Protein AF-0000000073368631 (afdb_homodimer)

InterPro domains:
  IPR000462 CDP-alcohol phosphatidyltransferase [PF01066] (46-202)
  IPR043130 CDP-alcohol phosphatidyltransferase, transmembrane domain [G3DSA:1.20.120.1760] (19-217)

Structure (mmCIF, N/CA/C/O backbone):
data_AF-0000000073368631-model_v1
#
loop_
_entity.id
_entity.type
_entity.pdbx_description
1 polymer 'CDP-alcohol phosphatidyltransferase'
#
loop_
_atom_site.group_PDB
_atom_site.id
_atom_site.type_symbol
_atom_site.label_atom_id
_atom_site.label_alt_id
_atom_site.label_comp_id
_atom_site.label_asym_id
_atom_site.label_entity_id
_atom_site.label_seq_id
_atom_site.pdbx_PDB_ins_code
_atom_site.Cartn_x
_atom_site.Cartn_y
_atom_site.Cartn_z
_atom_site.occupancy
_atom_site.B_iso_or_equiv
_atom_site.auth_seq_id
_atom_site.auth_comp_id
_atom_site.auth_asym_id
_atom_site.auth_atom_id
_atom_site.pdbx_PDB_model_num
ATOM 1 N N . MET A 1 1 ? -42.75 25.312 0.333 1 51.69 1 MET A N 1
ATOM 2 C CA . MET A 1 1 ? -42.188 25.562 1.652 1 51.69 1 MET A CA 1
ATOM 3 C C . MET A 1 1 ? -41.438 24.344 2.18 1 51.69 1 MET A C 1
ATOM 5 O O . MET A 1 1 ? -40.312 24.453 2.686 1 51.69 1 MET A O 1
ATOM 9 N N . GLY A 1 2 ? -41.969 23.172 1.964 1 47.81 2 GLY A N 1
ATOM 10 C CA . GLY A 1 2 ? -41.375 21.938 2.406 1 47.81 2 GLY A CA 1
ATOM 11 C C . GLY A 1 2 ? -40.125 21.562 1.609 1 47.81 2 GLY A C 1
ATOM 12 O O . GLY A 1 2 ? -39.125 21.094 2.174 1 47.81 2 GLY A O 1
ATOM 13 N N . LYS A 1 3 ? -40.219 21.844 0.423 1 58.75 3 LYS A N 1
ATOM 14 C CA . LYS A 1 3 ? -39.125 21.5 -0.463 1 58.75 3 LYS A CA 1
ATOM 15 C C . LYS A 1 3 ? -37.938 22.438 -0.238 1 58.75 3 LYS A C 1
ATOM 17 O O . LYS A 1 3 ? -36.781 22 -0.278 1 58.75 3 LYS A O 1
ATOM 22 N N . GLU A 1 4 ? -38.25 23.594 -0.147 1 52.84 4 GLU A N 1
ATOM 23 C CA . GLU A 1 4 ? -37.188 24.562 0.132 1 52.84 4 GLU A CA 1
ATOM 24 C C . GLU A 1 4 ? -36.5 24.25 1.447 1 52.84 4 GLU A C 1
ATOM 26 O O . GLU A 1 4 ? -35.281 24.359 1.539 1 52.84 4 GLU A O 1
ATOM 31 N N . ILE A 1 5 ? -37.219 23.906 2.488 1 54.91 5 ILE A N 1
ATOM 32 C CA . ILE A 1 5 ? -36.656 23.547 3.785 1 54.91 5 ILE A CA 1
ATOM 33 C C . ILE A 1 5 ? -35.781 22.297 3.645 1 54.91 5 ILE A C 1
ATOM 35 O O . ILE A 1 5 ? -34.719 22.203 4.23 1 54.91 5 ILE A O 1
ATOM 39 N N . GLN A 1 6 ? -36.312 21.422 2.846 1 56.22 6 GLN A N 1
ATOM 40 C CA . GLN A 1 6 ? -35.562 20.188 2.6 1 56.22 6 GLN A CA 1
ATOM 41 C C . GLN A 1 6 ? -34.25 20.484 1.882 1 56.22 6 GLN A C 1
ATOM 43 O O . GLN A 1 6 ? -33.219 19.875 2.199 1 56.22 6 GLN A O 1
ATOM 48 N N . VAL A 1 7 ? -34.406 21.375 0.953 1 60.28 7 VAL A N 1
ATOM 49 C CA . VAL A 1 7 ? -33.188 21.781 0.218 1 60.28 7 VAL A CA 1
ATOM 50 C C . VAL A 1 7 ? -32.25 22.5 1.153 1 60.28 7 VAL A C 1
ATOM 52 O O . VAL A 1 7 ? -31.016 22.297 1.091 1 60.28 7 VAL A O 1
ATOM 55 N N . GLU A 1 8 ? -32.719 23.344 1.994 1 57.88 8 GLU A N 1
ATOM 56 C CA . GLU A 1 8 ? -31.906 24.062 2.961 1 57.88 8 GLU A CA 1
ATOM 57 C C . GLU A 1 8 ? -31.25 23.094 3.939 1 57.88 8 GLU A C 1
ATOM 59 O O . GLU A 1 8 ? -30.078 23.25 4.285 1 57.88 8 GLU A O 1
ATOM 64 N N . ASP A 1 9 ? -32.031 22.172 4.395 1 59.84 9 ASP A N 1
ATOM 65 C CA . ASP A 1 9 ? -31.5 21.141 5.285 1 59.84 9 ASP A CA 1
ATOM 66 C C . ASP A 1 9 ? -30.422 20.328 4.594 1 59.84 9 ASP A C 1
ATOM 68 O O . ASP A 1 9 ? -29.391 20.016 5.203 1 59.84 9 ASP A O 1
ATOM 72 N N . TYR A 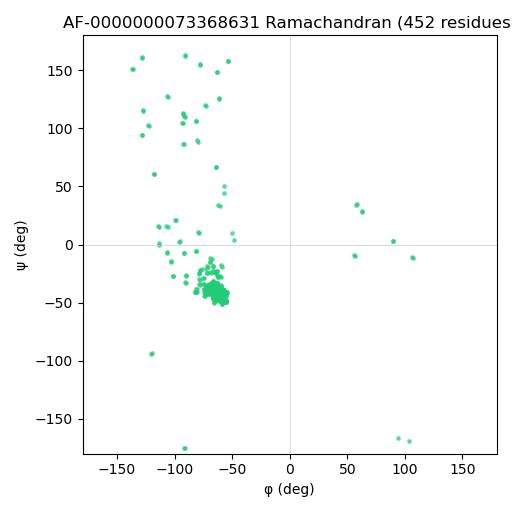1 10 ? -30.766 20.047 3.412 1 65 10 TYR A N 1
ATOM 73 C CA . TYR A 1 10 ? -29.781 19.328 2.602 1 65 10 TYR A CA 1
ATOM 74 C C . TYR A 1 10 ? -28.5 20.141 2.455 1 65 10 TYR A C 1
ATOM 76 O O . TYR A 1 10 ? -27.406 19.594 2.586 1 65 10 TYR A O 1
ATOM 84 N N . ASN A 1 11 ? -28.656 21.391 2.117 1 62.69 11 ASN A N 1
ATOM 85 C CA . ASN A 1 11 ? -27.5 22.266 1.952 1 62.69 11 ASN A CA 1
ATOM 86 C C . ASN A 1 11 ? -26.703 22.391 3.248 1 62.69 11 ASN A C 1
ATOM 88 O O . ASN A 1 11 ? -25.469 22.438 3.225 1 62.69 11 ASN A O 1
ATOM 92 N N . ALA A 1 12 ? -27.406 22.469 4.348 1 63.53 12 ALA A N 1
ATOM 93 C CA . ALA A 1 12 ? -26.75 22.578 5.645 1 63.53 12 ALA A CA 1
ATOM 94 C C . ALA A 1 12 ? -25.953 21.312 5.965 1 63.53 12 ALA A C 1
ATOM 96 O O . ALA A 1 12 ? -24.828 21.391 6.461 1 63.53 12 ALA A O 1
ATOM 97 N N . ILE A 1 13 ? -26.594 20.266 5.742 1 64.88 13 ILE A N 1
ATOM 98 C CA . ILE A 1 13 ? -25.938 18.984 5.996 1 64.88 13 ILE A CA 1
ATOM 99 C C . ILE A 1 13 ? -24.719 18.844 5.082 1 64.88 13 ILE A C 1
ATOM 101 O O . ILE A 1 13 ? -23.641 18.422 5.527 1 64.88 13 ILE A O 1
ATOM 105 N N . ALA A 1 14 ? -24.953 19.172 3.861 1 65.81 14 ALA A N 1
ATOM 106 C CA . ALA A 1 14 ? -23.875 19.094 2.877 1 65.81 14 ALA A CA 1
ATOM 107 C C . ALA A 1 14 ? -22.688 19.969 3.275 1 65.81 14 ALA A C 1
ATOM 109 O O . ALA A 1 14 ? -21.531 19.562 3.17 1 65.81 14 ALA A O 1
ATOM 110 N N . GLN A 1 15 ? -22.875 21.188 3.66 1 56.81 15 GLN A N 1
ATOM 111 C CA . GLN A 1 15 ? -21.828 22.109 4.055 1 56.81 15 GLN A CA 1
ATOM 112 C C . GLN A 1 15 ? -21.047 21.594 5.258 1 56.81 15 GLN A C 1
ATOM 114 O O . GLN A 1 15 ? -19.828 21.688 5.305 1 56.81 15 GLN A O 1
ATOM 119 N N . ARG A 1 16 ? -21.719 21.078 6.156 1 56.72 16 ARG A N 1
ATOM 120 C CA . ARG A 1 16 ? -21.109 20.562 7.379 1 56.72 16 ARG A CA 1
ATOM 121 C C . ARG A 1 16 ? -20.281 19.312 7.094 1 56.72 16 ARG A C 1
ATOM 123 O O . ARG A 1 16 ? -19.25 19.094 7.719 1 56.72 16 ARG A O 1
ATOM 130 N N . THR A 1 17 ? -20.75 18.578 6.207 1 59.31 17 THR A N 1
ATOM 131 C CA . THR A 1 17 ? -20.234 17.234 6.02 1 59.31 17 THR A CA 1
ATOM 132 C C . THR A 1 17 ? -19.078 17.234 5.02 1 59.31 17 THR A C 1
ATOM 134 O O . THR A 1 17 ? -18.156 16.406 5.113 1 59.31 17 THR A O 1
ATOM 137 N N . PHE A 1 18 ? -19.141 18.156 3.996 1 57.06 18 PHE A N 1
ATOM 138 C CA . PHE A 1 18 ? -18.172 18.078 2.916 1 57.06 18 PHE A CA 1
ATOM 139 C C . PHE A 1 18 ? -17.266 19.297 2.92 1 57.06 18 PHE A C 1
ATOM 141 O O . PHE A 1 18 ? -16.656 19.641 1.896 1 57.06 18 PHE A O 1
ATOM 148 N N . SER A 1 19 ? -17.141 20.125 3.941 1 49.97 19 SER A N 1
ATOM 149 C CA . SER A 1 19 ? -16.328 21.328 4.023 1 49.97 19 SER A CA 1
ATOM 150 C C . SER A 1 19 ? -14.852 21.016 3.809 1 49.97 19 SER A C 1
ATOM 152 O O . SER A 1 19 ? -14.102 21.859 3.311 1 49.97 19 SER A O 1
ATOM 154 N N . ASP A 1 20 ? -14.492 19.812 3.947 1 48.75 20 ASP A N 1
ATOM 155 C CA . ASP A 1 20 ? -13.062 19.5 4.027 1 48.75 20 ASP A CA 1
ATOM 156 C C . ASP A 1 20 ? -12.602 18.703 2.814 1 48.75 20 ASP A C 1
ATOM 158 O O . ASP A 1 20 ? -11.445 18.297 2.74 1 48.75 20 ASP A O 1
ATOM 162 N N . ARG A 1 21 ? -13.688 18.438 1.896 1 55.38 21 ARG A N 1
ATOM 163 C CA . ARG A 1 21 ? -13.281 17.484 0.861 1 55.38 21 ARG A CA 1
ATOM 164 C C . ARG A 1 21 ? -13.578 18.047 -0.53 1 55.38 21 ARG A C 1
ATOM 166 O O . ARG A 1 21 ? -14.68 18.531 -0.789 1 55.38 21 ARG A O 1
ATOM 173 N N . LYS A 1 22 ? -12.508 18.297 -1.38 1 54 22 LYS A N 1
ATOM 174 C CA . LYS A 1 22 ? -12.734 18.547 -2.799 1 54 22 LYS A CA 1
ATOM 175 C C . LYS A 1 22 ? -12.648 17.25 -3.607 1 54 22 LYS A C 1
ATOM 177 O O . LYS A 1 22 ? -11.68 16.5 -3.482 1 54 22 LYS A O 1
ATOM 182 N N . ARG A 1 23 ? -13.93 16.75 -4.188 1 55.94 23 ARG A N 1
ATOM 183 C CA . ARG A 1 23 ? -13.945 15.516 -4.973 1 55.94 23 ARG A CA 1
ATOM 184 C C . ARG A 1 23 ? -14.117 15.82 -6.457 1 55.94 23 ARG A C 1
ATOM 186 O O . ARG A 1 23 ? -14.883 16.703 -6.832 1 55.94 23 ARG A O 1
ATOM 193 N N . THR A 1 24 ? -13.156 15.234 -7.301 1 59.28 24 THR A N 1
ATOM 194 C CA . THR A 1 24 ? -13.227 15.438 -8.742 1 59.28 24 THR A CA 1
ATOM 195 C C . THR A 1 24 ? -13.688 14.164 -9.445 1 59.28 24 THR A C 1
ATOM 197 O O . THR A 1 24 ? -13.711 14.102 -10.68 1 59.28 24 THR A O 1
ATOM 200 N N . ASN A 1 25 ? -14.227 13.297 -8.625 1 62.06 25 ASN A N 1
ATOM 201 C CA . ASN A 1 25 ? -14.633 12.023 -9.211 1 62.06 25 ASN A CA 1
ATOM 202 C C . ASN A 1 25 ? -15.945 12.148 -9.969 1 62.06 25 ASN A C 1
ATOM 204 O O . ASN A 1 25 ? -16.75 13.031 -9.688 1 62.06 25 ASN A O 1
ATOM 208 N N . ILE A 1 26 ? -16.141 11.188 -11 1 63.31 26 ILE A N 1
ATOM 209 C CA . ILE A 1 26 ? -17.281 11.219 -11.906 1 63.31 26 ILE A CA 1
ATOM 210 C C . ILE A 1 26 ? -18.578 11.094 -11.102 1 63.31 26 ILE A C 1
ATOM 212 O O . ILE A 1 26 ? -19.562 11.781 -11.391 1 63.31 26 ILE A O 1
ATOM 216 N N . LEU A 1 27 ? -18.516 10.242 -10.086 1 67.44 27 LEU A N 1
ATOM 217 C CA . LEU A 1 27 ? -19.766 9.945 -9.367 1 67.44 27 LEU A CA 1
ATOM 218 C C . LEU A 1 27 ? -19.859 10.766 -8.086 1 67.44 27 LEU A C 1
ATOM 220 O O . LEU A 1 27 ? -20.609 10.406 -7.172 1 67.44 27 LEU A O 1
ATOM 224 N N . LYS A 1 28 ? -19.156 11.766 -8.062 1 70.31 28 LYS A N 1
ATOM 225 C CA . LYS A 1 28 ? -19.062 12.57 -6.848 1 70.31 28 LYS A CA 1
ATOM 226 C C . LYS A 1 28 ? -20.438 13.109 -6.441 1 70.31 28 LYS A C 1
ATOM 228 O O . LYS A 1 28 ? -20.844 12.969 -5.289 1 70.31 28 LYS A O 1
ATOM 233 N N . ARG A 1 29 ? -21.094 13.617 -7.406 1 70.25 29 ARG A N 1
ATOM 234 C CA . ARG A 1 29 ? -22.359 14.273 -7.113 1 70.25 29 ARG A CA 1
ATOM 235 C C . ARG A 1 29 ? -23.391 13.266 -6.633 1 70.25 29 ARG A C 1
ATOM 237 O O . ARG A 1 29 ? -24.078 13.492 -5.625 1 70.25 29 ARG A O 1
ATOM 244 N N . ALA A 1 30 ? -23.453 12.195 -7.352 1 72.81 30 ALA A N 1
ATOM 245 C CA . ALA A 1 30 ? -24.406 11.156 -6.984 1 72.81 30 ALA A CA 1
ATOM 246 C C . ALA A 1 30 ? -24.109 10.586 -5.602 1 72.81 30 ALA A C 1
ATOM 248 O O . ALA A 1 30 ? -25.016 10.336 -4.812 1 72.81 30 ALA A O 1
ATOM 249 N N . GLU A 1 31 ? -22.875 10.414 -5.297 1 77.25 31 GLU A N 1
ATOM 250 C CA . GLU A 1 31 ? -22.453 9.867 -4.012 1 77.25 31 GLU A CA 1
ATOM 251 C C . GLU A 1 31 ? -22.781 10.828 -2.871 1 77.25 31 GLU A C 1
ATOM 253 O O . GLU A 1 31 ? -23.281 10.406 -1.828 1 77.25 31 GLU A O 1
ATOM 258 N N . GLN A 1 32 ? -22.609 12.055 -3.139 1 75.25 32 GLN A N 1
ATOM 259 C CA . GLN A 1 32 ? -22.844 13.047 -2.104 1 75.25 32 GLN A CA 1
ATOM 260 C C . GLN A 1 32 ? -24.344 13.156 -1.79 1 75.25 32 GLN A C 1
ATOM 262 O O . GLN A 1 32 ? -24.734 13.258 -0.625 1 75.25 32 GLN A O 1
ATOM 267 N N . LEU A 1 33 ? -25.109 13.109 -2.803 1 74.94 33 LEU A N 1
ATOM 268 C CA . LEU A 1 33 ? -26.547 13.188 -2.623 1 74.94 33 LEU A CA 1
ATOM 269 C C . LEU A 1 33 ? -27.062 11.984 -1.839 1 74.94 33 LEU A C 1
ATOM 271 O O . LEU A 1 33 ? -27.922 12.125 -0.959 1 74.94 33 LEU A O 1
ATOM 275 N N . THR A 1 34 ? -26.5 10.93 -2.174 1 81.62 34 THR A N 1
ATOM 276 C CA . THR A 1 34 ? -26.922 9.703 -1.496 1 81.62 34 THR A CA 1
ATOM 277 C C . THR A 1 34 ? -26.516 9.742 -0.023 1 81.62 34 THR A C 1
ATOM 279 O O . THR A 1 34 ? -27.297 9.344 0.846 1 81.62 34 THR A O 1
ATOM 282 N N . ILE A 1 35 ? -25.375 10.25 0.216 1 82.06 35 ILE A N 1
ATOM 283 C CA . ILE A 1 35 ? -24.859 10.32 1.58 1 82.06 35 ILE A CA 1
ATOM 284 C C . ILE A 1 35 ? -25.734 11.25 2.416 1 82.06 35 ILE A C 1
ATOM 286 O O . ILE A 1 35 ? -26.125 10.898 3.533 1 82.06 35 ILE A O 1
ATOM 290 N N . VAL A 1 36 ? -26.031 12.375 1.88 1 78.88 36 VAL A N 1
ATOM 291 C CA . VAL A 1 36 ? -26.828 13.359 2.596 1 78.88 36 VAL A CA 1
ATOM 292 C C . VAL A 1 36 ? -28.219 12.797 2.881 1 78.88 36 VAL A C 1
ATOM 294 O O . VAL A 1 36 ? -28.812 13.062 3.934 1 78.88 36 VAL A O 1
ATOM 297 N N . PHE A 1 37 ? -28.672 12.008 1.986 1 82.44 37 PHE A N 1
ATOM 298 C CA . PHE A 1 37 ? -29.984 11.383 2.125 1 82.44 37 PHE A CA 1
ATOM 299 C C . PHE A 1 37 ? -29.969 10.32 3.215 1 82.44 37 PHE A C 1
ATOM 301 O O . PHE A 1 37 ? -30.922 10.18 3.973 1 82.44 37 PHE A O 1
ATOM 308 N N . LEU A 1 38 ? -28.875 9.633 3.342 1 86 38 LEU A N 1
ATOM 309 C CA . LEU A 1 38 ? -28.812 8.453 4.203 1 86 38 LEU A CA 1
ATOM 310 C C . LEU A 1 38 ? -28.391 8.836 5.613 1 86 38 LEU A C 1
ATOM 312 O O . LEU A 1 38 ? -28.75 8.164 6.582 1 86 38 LEU A O 1
ATOM 316 N N . LEU A 1 39 ? -27.719 9.828 5.77 1 85.81 39 LEU A N 1
ATOM 317 C CA . LEU A 1 39 ? -27.094 10.203 7.039 1 85.81 39 LEU A CA 1
ATOM 318 C C . LEU A 1 39 ? -28.141 10.297 8.148 1 85.81 39 LEU A C 1
ATOM 320 O O . LEU A 1 39 ? -28 9.68 9.203 1 85.81 39 LEU A O 1
ATOM 324 N N . PRO A 1 40 ? -29.281 11.039 7.875 1 84.81 40 PRO A N 1
ATOM 325 C CA . PRO A 1 40 ? -30.281 11.172 8.938 1 84.81 40 PRO A CA 1
ATOM 326 C C . PRO A 1 40 ? -31 9.859 9.234 1 84.81 40 PRO A C 1
ATOM 328 O O . PRO A 1 40 ? -31.641 9.727 10.281 1 84.81 40 PRO A O 1
ATOM 331 N N . LYS A 1 41 ? -30.875 8.961 8.383 1 89.25 41 LYS A N 1
ATOM 332 C CA . LYS A 1 41 ? -31.609 7.703 8.523 1 89.25 41 LYS A CA 1
ATOM 333 C C . LYS A 1 41 ? -30.781 6.668 9.273 1 89.25 41 LYS A C 1
ATOM 335 O O . LYS A 1 41 ? -31.281 5.594 9.625 1 89.25 41 LYS A O 1
ATOM 340 N N . VAL A 1 42 ? -29.547 6.926 9.562 1 89.44 42 VAL A N 1
ATOM 341 C CA . VAL A 1 42 ? -28.688 5.988 10.281 1 89.44 42 VAL A CA 1
ATOM 342 C C . VAL A 1 42 ? -29.094 5.934 11.75 1 89.44 42 VAL A C 1
ATOM 344 O O . VAL A 1 42 ? -29.141 6.961 12.43 1 89.44 42 VAL A O 1
ATOM 347 N N . PRO A 1 43 ? -29.469 4.789 12.133 1 91.06 43 PRO A N 1
ATOM 348 C CA . PRO A 1 43 ? -29.891 4.664 13.531 1 91.06 43 PRO A CA 1
ATOM 349 C C . PRO A 1 43 ? -28.844 5.176 14.508 1 91.06 43 PRO A C 1
ATOM 351 O O . PRO A 1 43 ? -27.641 5.094 14.234 1 91.06 43 PRO A O 1
ATOM 354 N N . LYS A 1 44 ? -29.25 5.523 15.703 1 88.62 44 LYS A N 1
ATOM 355 C CA . LYS A 1 44 ? -28.406 6.164 16.703 1 88.62 44 LYS A CA 1
ATOM 356 C C . LYS A 1 44 ? -27.391 5.176 17.281 1 88.62 44 LYS A C 1
ATOM 358 O O . LYS A 1 44 ? -26.312 5.574 17.734 1 88.62 44 LYS A O 1
ATOM 363 N N . PHE A 1 45 ? -27.719 3.945 17.219 1 91.25 45 PHE A N 1
ATOM 364 C CA . PHE A 1 45 ? -26.828 2.975 17.844 1 91.25 45 PHE A CA 1
ATOM 365 C C . PHE A 1 45 ? -25.656 2.646 16.938 1 91.25 45 PHE A C 1
ATOM 367 O O . PHE A 1 45 ? -24.688 1.997 17.375 1 91.25 45 PHE A O 1
ATOM 374 N N . ILE A 1 46 ? -25.703 3.168 15.766 1 92.19 46 ILE A N 1
ATOM 375 C CA . ILE A 1 46 ? -24.625 2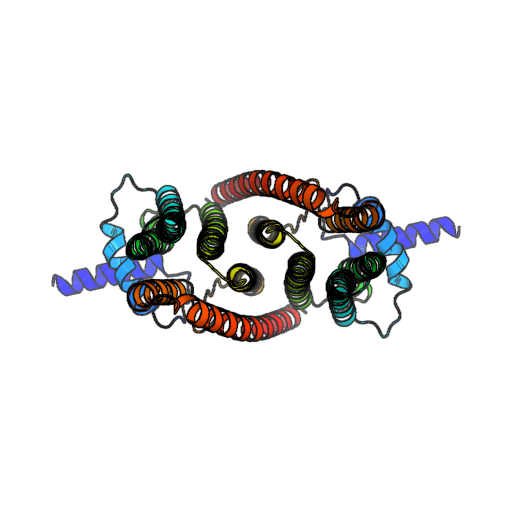.92 14.82 1 92.19 46 ILE A CA 1
ATOM 376 C C . ILE A 1 46 ? -23.578 4.031 14.914 1 92.19 46 ILE A C 1
ATOM 378 O O . ILE A 1 46 ? -23.875 5.191 14.617 1 92.19 46 ILE A O 1
ATOM 382 N N . SER A 1 47 ? -22.406 3.615 15.398 1 91.19 47 SER A N 1
ATOM 383 C CA . SER A 1 47 ? -21.312 4.562 15.477 1 91.19 47 SER A CA 1
ATOM 384 C C . SER A 1 47 ? -20.469 4.551 14.203 1 91.19 47 SER A C 1
ATOM 386 O O . SER A 1 47 ? -20.562 3.619 13.398 1 91.19 47 SER A O 1
ATOM 388 N N . PRO A 1 48 ? -19.703 5.562 14.023 1 90.56 48 PRO A N 1
ATOM 389 C CA . PRO A 1 48 ? -18.812 5.586 12.859 1 90.56 48 PRO A CA 1
ATOM 390 C C . PRO A 1 48 ? -17.875 4.379 12.812 1 90.56 48 PRO A C 1
ATOM 392 O O . PRO A 1 48 ? -17.656 3.805 11.742 1 90.56 48 PRO A O 1
ATOM 395 N N . ASN A 1 49 ? -17.344 3.961 13.945 1 91.56 49 ASN A N 1
ATOM 396 C CA . ASN A 1 49 ? -16.484 2.787 14.008 1 91.56 49 ASN A CA 1
ATOM 397 C C . ASN A 1 49 ? -17.219 1.524 13.578 1 91.56 49 ASN A C 1
ATOM 399 O O . ASN A 1 49 ? -16.656 0.663 12.906 1 91.56 49 ASN A O 1
ATOM 403 N N . LEU A 1 50 ? -18.438 1.468 14.016 1 92.88 50 LEU A N 1
ATOM 404 C CA . LEU A 1 50 ? -19.25 0.321 13.625 1 92.88 50 LEU A CA 1
ATOM 405 C C . LEU A 1 50 ? -19.5 0.319 12.117 1 92.88 50 LEU A C 1
ATOM 407 O O . LEU A 1 50 ? -19.531 -0.742 11.492 1 92.88 50 LEU A O 1
ATOM 411 N N . LEU A 1 51 ? -19.688 1.488 11.586 1 93.5 51 LEU A N 1
ATOM 412 C CA . LEU A 1 51 ? -19.891 1.593 10.148 1 93.5 51 LEU A CA 1
ATOM 413 C C . LEU A 1 51 ? -18.641 1.133 9.391 1 93.5 51 LEU A C 1
ATOM 415 O O . LEU A 1 51 ? -18.75 0.445 8.375 1 93.5 51 LEU A O 1
ATOM 419 N N . THR A 1 52 ? -17.5 1.535 9.859 1 94.94 52 THR A N 1
ATOM 420 C CA . THR A 1 52 ? -16.25 1.091 9.258 1 94.94 52 THR A CA 1
ATOM 421 C C . THR A 1 52 ? -16.125 -0.429 9.32 1 94.94 52 THR A C 1
ATOM 423 O O . THR A 1 52 ? -15.75 -1.069 8.336 1 94.94 52 THR A O 1
ATOM 426 N N . LEU A 1 53 ? -16.453 -0.95 10.453 1 95.38 53 LEU A N 1
ATOM 427 C CA . LEU A 1 53 ? -16.422 -2.4 10.617 1 95.38 53 LEU A CA 1
ATOM 428 C C . LEU A 1 53 ? -17.391 -3.076 9.656 1 95.38 53 LEU A C 1
ATOM 430 O O . LEU A 1 53 ? -17.062 -4.102 9.047 1 95.38 53 LEU A O 1
ATOM 434 N N . MET A 1 54 ? -18.547 -2.527 9.547 1 95.75 54 MET A N 1
ATOM 435 C CA . MET A 1 54 ? -19.531 -3.059 8.609 1 95.75 54 MET A CA 1
ATOM 436 C C . MET A 1 54 ? -19 -3.008 7.18 1 95.75 54 MET A C 1
ATOM 438 O O . MET A 1 54 ? -19.188 -3.941 6.402 1 95.75 54 MET A O 1
ATOM 442 N N . GLY A 1 55 ? -18.391 -1.943 6.855 1 96 55 GLY A N 1
ATOM 443 C CA . GLY A 1 55 ? -17.766 -1.844 5.547 1 96 55 GLY A CA 1
ATOM 444 C C . GLY A 1 55 ? -16.719 -2.924 5.297 1 96 55 GLY A C 1
ATOM 445 O O . GLY A 1 55 ? -16.703 -3.533 4.227 1 96 55 GLY A O 1
ATOM 446 N N . THR A 1 56 ? -15.93 -3.164 6.266 1 96.5 56 THR A N 1
ATOM 447 C CA . THR A 1 56 ? -14.914 -4.207 6.156 1 96.5 56 THR A CA 1
ATOM 448 C C . THR A 1 56 ? -15.555 -5.582 6.027 1 96.5 56 THR A C 1
ATOM 450 O O . THR A 1 56 ? -15.094 -6.418 5.246 1 96.5 56 THR A O 1
ATOM 453 N N . LEU A 1 57 ? -16.578 -5.766 6.781 1 96.44 57 LEU A N 1
ATOM 454 C CA . LEU A 1 57 ? -17.328 -7.012 6.664 1 96.44 57 LEU A CA 1
ATOM 455 C C . LEU A 1 57 ? -17.906 -7.172 5.262 1 96.44 57 LEU A C 1
ATOM 457 O O . LEU A 1 57 ? -17.984 -8.289 4.746 1 96.44 57 LEU A O 1
ATOM 461 N N . GLY A 1 58 ? -18.312 -6.043 4.707 1 97.5 58 GLY A N 1
ATOM 462 C CA . GLY A 1 58 ? -18.75 -6.078 3.322 1 97.5 58 GLY A CA 1
ATOM 463 C C . GLY A 1 58 ? -17.719 -6.645 2.375 1 97.5 58 GLY A C 1
ATOM 464 O O . GLY A 1 58 ? -18.031 -7.469 1.518 1 97.5 58 GLY A O 1
ATOM 465 N N . SER A 1 59 ? -16.5 -6.246 2.516 1 97.12 59 SER A N 1
ATOM 466 C CA . SER A 1 59 ? -15.414 -6.801 1.71 1 97.12 59 SER A CA 1
ATOM 467 C C . SER A 1 59 ? -15.203 -8.281 2.014 1 97.12 59 SER A C 1
ATOM 469 O O . SER A 1 59 ? -14.844 -9.055 1.126 1 97.12 59 SER A O 1
ATOM 471 N N . GLY A 1 60 ? -15.398 -8.609 3.281 1 97.06 60 GLY A N 1
ATOM 472 C CA . GLY A 1 60 ? -15.367 -10.023 3.641 1 97.06 60 GLY A CA 1
ATOM 473 C C . GLY A 1 60 ? -16.406 -10.844 2.908 1 97.06 60 GLY A C 1
ATOM 474 O O . GLY A 1 60 ? -16.141 -11.984 2.512 1 97.06 60 GLY A O 1
ATOM 475 N N . PHE A 1 61 ? -17.531 -10.266 2.686 1 96.62 61 PHE A N 1
ATOM 476 C CA . PHE A 1 61 ? -18.594 -10.93 1.944 1 96.62 61 PHE A CA 1
ATOM 477 C C . PHE A 1 61 ? -18.203 -11.133 0.487 1 96.62 61 PHE A C 1
ATOM 479 O O . PHE A 1 61 ? -18.547 -12.141 -0.126 1 96.62 61 PHE A O 1
ATOM 486 N N . VAL A 1 62 ? -17.562 -10.148 -0.027 1 96.81 62 VAL A N 1
ATOM 487 C CA . VAL A 1 62 ? -17.078 -10.289 -1.396 1 96.81 62 VAL A CA 1
ATOM 488 C C . VAL A 1 62 ? -16.094 -11.453 -1.482 1 96.81 62 VAL A C 1
ATOM 490 O O . VAL A 1 62 ? -16.156 -12.266 -2.406 1 96.81 62 VAL A O 1
ATOM 493 N N . PHE A 1 63 ? -15.188 -11.516 -0.53 1 98 63 PHE A N 1
ATOM 494 C CA . PHE A 1 63 ? -14.258 -12.633 -0.431 1 98 63 PHE A CA 1
ATOM 495 C C . PHE A 1 63 ? -15.008 -13.953 -0.358 1 98 63 PHE A C 1
ATOM 497 O O . PHE A 1 63 ? -14.695 -14.891 -1.095 1 98 63 PHE A O 1
ATOM 504 N N . LEU A 1 64 ? -16 -14.016 0.484 1 97.19 64 LEU A N 1
ATOM 505 C CA . LEU A 1 64 ? -16.797 -15.227 0.652 1 97.19 64 LEU A CA 1
ATOM 506 C C . LEU A 1 64 ? -17.516 -15.602 -0.646 1 97.19 64 LEU A C 1
ATOM 508 O O . LEU A 1 64 ? -17.609 -16.781 -0.992 1 97.19 64 LEU A O 1
ATOM 512 N N . ALA A 1 65 ? -18 -14.625 -1.311 1 97.06 65 ALA A N 1
ATOM 513 C CA . ALA A 1 65 ? -18.672 -14.867 -2.586 1 97.06 65 ALA A CA 1
ATOM 514 C C . ALA A 1 65 ? -17.734 -15.547 -3.576 1 97.06 65 ALA A C 1
ATOM 516 O O . ALA A 1 65 ? -18.141 -16.484 -4.277 1 97.06 65 ALA A O 1
ATOM 517 N N . PHE A 1 66 ? -16.516 -15.133 -3.643 1 97.19 66 PHE A N 1
ATOM 518 C CA . PHE A 1 66 ? -15.523 -15.75 -4.516 1 97.19 66 PHE A CA 1
ATOM 519 C C . PHE A 1 66 ? -15.266 -17.203 -4.109 1 97.19 66 PHE A C 1
ATOM 521 O O . PHE A 1 66 ? -15.164 -18.078 -4.961 1 97.19 66 PHE A O 1
ATOM 528 N N . VAL A 1 67 ? -15.188 -17.406 -2.795 1 96.31 67 VAL A N 1
ATOM 529 C CA . VAL A 1 67 ? -14.922 -18.75 -2.283 1 96.31 67 VAL A CA 1
ATOM 530 C C . VAL A 1 67 ? -16.094 -19.672 -2.631 1 96.31 67 VAL A C 1
ATOM 532 O O . VAL A 1 67 ? -15.883 -20.766 -3.139 1 96.31 67 VAL A O 1
ATOM 535 N N . LEU A 1 68 ? -17.266 -19.188 -2.43 1 95.81 68 LEU A N 1
ATOM 536 C CA . LEU A 1 68 ? -18.453 -19.969 -2.738 1 95.81 68 LEU A CA 1
ATOM 537 C C . LEU A 1 68 ? -18.594 -20.203 -4.242 1 95.81 68 LEU A C 1
ATOM 539 O O . LEU A 1 68 ? -19.016 -21.266 -4.68 1 95.81 68 LEU A O 1
ATOM 543 N N . GLY A 1 69 ? -18.266 -19.188 -4.977 1 93.69 69 GLY A N 1
ATOM 544 C CA . GLY A 1 69 ? -18.281 -19.344 -6.426 1 93.69 69 GLY A CA 1
ATOM 545 C C . GLY A 1 69 ? -17.297 -20.391 -6.926 1 93.69 69 GLY A C 1
ATOM 546 O O . GLY A 1 69 ? -17.547 -21.047 -7.934 1 93.69 69 GLY A O 1
ATOM 547 N N . THR A 1 70 ? -16.188 -20.5 -6.289 1 92.75 70 THR A N 1
ATOM 548 C CA . THR A 1 70 ? -15.148 -21.453 -6.672 1 92.75 70 THR A CA 1
ATOM 549 C C . THR A 1 70 ? -15.555 -22.875 -6.328 1 92.75 70 THR A C 1
ATOM 551 O O . THR A 1 70 ? -15.375 -23.797 -7.137 1 92.75 70 THR A O 1
ATOM 554 N N . TYR A 1 71 ? -16.141 -23.062 -5.164 1 93.31 71 TYR A N 1
ATOM 555 C CA . TYR A 1 71 ? -16.312 -24.422 -4.664 1 93.31 71 TYR A CA 1
ATOM 556 C C . TYR A 1 71 ? -17.75 -24.891 -4.852 1 93.31 71 TYR A C 1
ATOM 558 O O . TYR A 1 71 ? -18.031 -26.094 -4.789 1 93.31 71 TYR A O 1
ATOM 566 N N . LEU A 1 72 ? -18.672 -24 -5.121 1 93.62 72 LEU A N 1
ATOM 567 C CA . LEU A 1 72 ? -20.062 -24.406 -5.309 1 93.62 72 LEU A CA 1
ATOM 568 C C . LEU A 1 72 ? -20.562 -24.031 -6.707 1 93.62 72 LEU A C 1
ATOM 570 O O . LEU A 1 72 ? -20.172 -24.656 -7.691 1 93.62 72 LEU A O 1
ATOM 574 N N . VAL A 1 73 ? -21.219 -22.781 -6.848 1 89.88 73 VAL A N 1
ATOM 575 C CA . VAL A 1 73 ? -21.734 -22.344 -8.141 1 89.88 73 VAL A CA 1
ATOM 576 C C . VAL A 1 73 ? -21.406 -20.875 -8.359 1 89.88 73 VAL A C 1
ATOM 578 O O . VAL A 1 73 ? -21.391 -20.078 -7.406 1 89.88 73 VAL A O 1
ATOM 581 N N . ASP A 1 74 ? -21.25 -20.5 -9.586 1 88.75 74 ASP A N 1
ATOM 582 C CA . ASP A 1 74 ? -20.812 -19.156 -9.953 1 88.75 74 ASP A CA 1
ATOM 583 C C . ASP A 1 74 ? -21.859 -18.109 -9.578 1 88.75 74 ASP A C 1
ATOM 585 O O . ASP A 1 74 ? -21.531 -16.953 -9.367 1 88.75 74 ASP A O 1
ATOM 589 N N . TRP A 1 75 ? -23.062 -18.5 -9.359 1 90.19 75 TRP A N 1
ATOM 590 C CA . TRP A 1 75 ? -24.141 -17.578 -9.031 1 90.19 75 TRP A CA 1
ATOM 591 C C . TRP A 1 75 ? -23.906 -16.906 -7.68 1 90.19 75 TRP A C 1
ATOM 593 O O . TRP A 1 75 ? -24.406 -15.812 -7.426 1 90.19 75 TRP A O 1
ATOM 603 N N . TYR A 1 76 ? -23.141 -17.562 -6.867 1 92.75 76 TYR A N 1
ATOM 604 C CA . TYR A 1 76 ? -22.844 -17.031 -5.539 1 92.75 76 TYR A CA 1
ATOM 605 C C . TYR A 1 76 ? -21.984 -15.773 -5.637 1 92.75 76 TYR A C 1
ATOM 607 O O . TYR A 1 76 ? -21.859 -15.023 -4.668 1 92.75 76 TYR A O 1
ATOM 615 N N . LEU A 1 77 ? -21.469 -15.555 -6.812 1 94.38 77 LEU A N 1
ATOM 616 C CA . LEU A 1 77 ? -20.688 -14.344 -7.016 1 94.38 77 LEU A CA 1
ATOM 617 C C . LEU A 1 77 ? -21.562 -13.102 -6.867 1 94.38 77 LEU A C 1
ATOM 619 O O . LEU A 1 77 ? -21.062 -12.023 -6.523 1 94.38 77 LEU A O 1
ATOM 623 N N . LEU A 1 78 ? -22.828 -13.25 -7.059 1 93.88 78 LEU A N 1
ATOM 624 C CA . LEU A 1 78 ? -23.75 -12.117 -6.961 1 93.88 78 LEU A CA 1
ATOM 625 C C . LEU A 1 78 ? -23.859 -11.633 -5.52 1 93.88 78 LEU A C 1
ATOM 627 O O . LEU A 1 78 ? -24.203 -10.477 -5.277 1 93.88 78 LEU A O 1
ATOM 631 N N . LEU A 1 79 ? -23.562 -12.547 -4.551 1 94.06 79 LEU A N 1
ATOM 632 C CA . LEU A 1 79 ? -23.484 -12.125 -3.156 1 94.06 79 LEU A CA 1
ATOM 633 C C . LEU A 1 79 ? -22.406 -11.062 -2.973 1 94.06 79 LEU A C 1
ATOM 635 O O . LEU A 1 79 ? -22.5 -10.234 -2.061 1 94.06 79 LEU A O 1
ATOM 639 N N . GLY A 1 80 ? -21.406 -11.109 -3.861 1 96.44 80 GLY A N 1
ATOM 640 C CA . GLY A 1 80 ? -20.359 -10.109 -3.818 1 96.44 80 GLY A CA 1
ATOM 641 C C . GLY A 1 80 ? -20.859 -8.695 -4.062 1 96.44 80 GLY A C 1
ATOM 642 O O . GLY A 1 80 ? -20.312 -7.734 -3.527 1 96.44 80 GLY A O 1
ATOM 643 N N . ILE A 1 81 ? -21.938 -8.594 -4.809 1 96.44 81 ILE A N 1
ATOM 644 C CA . ILE A 1 81 ? -22.516 -7.285 -5.098 1 96.44 81 ILE A CA 1
ATOM 645 C C . ILE A 1 81 ? -23.125 -6.695 -3.826 1 96.44 81 ILE A C 1
ATOM 647 O O . ILE A 1 81 ? -22.984 -5.504 -3.555 1 96.44 81 ILE A O 1
ATOM 651 N N . ILE A 1 82 ? -23.766 -7.578 -3.113 1 96.44 82 ILE A N 1
ATOM 652 C CA . ILE A 1 82 ? -24.312 -7.152 -1.825 1 96.44 82 ILE A CA 1
ATOM 653 C C . ILE A 1 82 ? -23.156 -6.73 -0.906 1 96.44 82 ILE A C 1
ATOM 655 O O . ILE A 1 82 ? -23.25 -5.707 -0.22 1 96.44 82 ILE A O 1
ATOM 659 N N . GLY A 1 83 ? -22.094 -7.539 -0.901 1 97.5 83 GLY A N 1
ATOM 660 C CA . GLY A 1 83 ? -20.922 -7.191 -0.112 1 97.5 83 GLY A CA 1
ATOM 661 C C . GLY A 1 83 ? -20.328 -5.852 -0.494 1 97.5 83 GLY A C 1
ATOM 662 O O . GLY A 1 83 ? -19.969 -5.059 0.377 1 97.5 83 GLY A O 1
ATOM 663 N N . LEU A 1 84 ? -20.297 -5.578 -1.791 1 97.19 84 LEU A N 1
ATOM 664 C CA . LEU A 1 84 ? -19.75 -4.312 -2.281 1 97.19 84 LEU A CA 1
ATOM 665 C C . LEU A 1 84 ? -20.625 -3.145 -1.855 1 97.19 84 LEU A C 1
ATOM 667 O O . LEU A 1 84 ? -20.125 -2.074 -1.511 1 97.19 84 LEU A O 1
ATOM 671 N N . ALA A 1 85 ? -21.922 -3.336 -1.892 1 95.44 85 ALA A N 1
ATOM 672 C CA . ALA A 1 85 ? -22.859 -2.295 -1.469 1 95.44 85 ALA A CA 1
ATOM 673 C C . ALA A 1 85 ? -22.688 -1.964 0.01 1 95.44 85 ALA A C 1
ATOM 675 O O . ALA A 1 85 ? -22.641 -0.791 0.389 1 95.44 85 ALA A O 1
ATOM 676 N N . VAL A 1 86 ? -22.562 -2.984 0.791 1 96.25 86 VAL A N 1
ATOM 677 C CA . VAL A 1 86 ? -22.359 -2.805 2.225 1 96.25 86 VAL A CA 1
ATOM 678 C C . VAL A 1 86 ? -21.016 -2.105 2.473 1 96.25 86 VAL A C 1
ATOM 680 O O . VAL A 1 86 ? -20.922 -1.208 3.312 1 96.25 86 VAL A O 1
ATOM 683 N N . ASN A 1 87 ? -20.016 -2.578 1.766 1 96.19 87 ASN A N 1
ATOM 684 C CA . ASN A 1 87 ? -18.703 -1.958 1.883 1 96.19 87 ASN A CA 1
ATOM 685 C C . ASN A 1 87 ? -18.75 -0.473 1.533 1 96.19 87 ASN A C 1
ATOM 687 O O . ASN A 1 87 ? -18.188 0.356 2.252 1 96.19 87 ASN A O 1
ATOM 691 N N . TRP A 1 88 ? -19.422 -0.153 0.442 1 93.62 88 TRP A N 1
ATOM 692 C CA . TRP A 1 88 ? -19.531 1.229 -0.013 1 93.62 88 TRP A CA 1
ATOM 693 C C . TRP A 1 88 ? -20.266 2.08 1.01 1 93.62 88 TRP A C 1
ATOM 695 O O . TRP A 1 88 ? -19.859 3.203 1.312 1 93.62 88 TRP A O 1
ATOM 705 N N . LEU A 1 89 ? -21.359 1.549 1.509 1 92.5 89 LEU A N 1
ATOM 706 C CA . LEU A 1 89 ? -22.156 2.27 2.492 1 92.5 89 LEU A CA 1
ATOM 707 C C . LEU A 1 89 ? -21.344 2.578 3.74 1 92.5 89 LEU A C 1
ATOM 709 O O . LEU A 1 89 ? -21.344 3.713 4.223 1 92.5 89 LEU A O 1
ATOM 713 N N . GLY A 1 90 ? -20.656 1.576 4.223 1 93.31 90 GLY A N 1
ATOM 714 C CA . GLY A 1 90 ? -19.844 1.772 5.406 1 93.31 90 GLY A CA 1
ATOM 715 C C . GLY A 1 90 ? -18.734 2.795 5.203 1 93.31 90 GLY A C 1
ATOM 716 O O . GLY A 1 90 ? -18.547 3.688 6.035 1 93.31 90 GLY A O 1
ATOM 717 N N . ASP A 1 91 ? -18.109 2.707 4.133 1 90.44 91 ASP A N 1
ATOM 718 C CA . ASP A 1 91 ? -16.969 3.566 3.826 1 90.44 91 ASP A CA 1
ATOM 719 C C . ASP A 1 91 ? -17.422 4.996 3.535 1 90.44 91 ASP A C 1
ATOM 721 O O . ASP A 1 91 ? -16.75 5.957 3.904 1 90.44 91 ASP A O 1
ATOM 725 N N . SER A 1 92 ? -18.5 5.184 2.912 1 86.38 92 SER A N 1
ATOM 726 C CA . SER A 1 92 ? -18.984 6.496 2.488 1 86.38 92 SER A CA 1
ATOM 727 C C . SER A 1 92 ? -19.625 7.254 3.648 1 86.38 92 SER A C 1
ATOM 729 O O . SER A 1 92 ? -19.594 8.484 3.684 1 86.38 92 SER A O 1
ATOM 731 N N . LEU A 1 93 ? -20.109 6.531 4.613 1 89.12 93 LEU A N 1
ATOM 732 C CA . LEU A 1 93 ? -20.891 7.191 5.652 1 89.12 93 LEU A CA 1
ATOM 733 C C . LEU A 1 93 ? -20.062 7.395 6.914 1 89.12 93 LEU A C 1
ATOM 735 O O . LEU A 1 93 ? -20.375 8.273 7.727 1 89.12 93 LEU A O 1
ATOM 739 N N . ASP A 1 94 ? -19.094 6.559 7.125 1 88.69 94 ASP A N 1
ATOM 740 C CA . ASP A 1 94 ? -18.438 6.531 8.43 1 88.69 94 ASP A CA 1
ATOM 741 C C . ASP A 1 94 ? -17.812 7.887 8.758 1 88.69 94 ASP A C 1
ATOM 743 O O . ASP A 1 94 ? -18.047 8.43 9.836 1 88.69 94 ASP A O 1
ATOM 747 N N . GLY A 1 95 ? -17.125 8.516 7.871 1 82.38 95 GLY A N 1
ATOM 748 C CA . GLY A 1 95 ? -16.562 9.828 8.133 1 82.38 95 GLY A CA 1
ATOM 749 C C . GLY A 1 95 ? -17.594 10.922 8.242 1 82.38 95 GLY A C 1
ATOM 750 O O . GLY A 1 95 ? -17.516 11.781 9.117 1 82.38 95 GLY A O 1
ATOM 751 N N . ARG A 1 96 ? -18.594 10.875 7.477 1 83.44 96 ARG A N 1
ATOM 752 C CA . ARG A 1 96 ? -19.625 11.906 7.426 1 83.44 96 ARG A CA 1
ATOM 753 C C . ARG A 1 96 ? -20.547 11.812 8.641 1 83.44 96 ARG A C 1
ATOM 755 O O . ARG A 1 96 ? -21.031 12.836 9.133 1 83.44 96 ARG A O 1
ATOM 762 N N . LEU A 1 97 ? -20.734 10.641 9.039 1 86.19 97 LEU A N 1
ATOM 763 C CA . LEU A 1 97 ? -21.578 10.438 10.211 1 86.19 97 LEU A CA 1
ATOM 764 C C . LEU A 1 97 ? -20.922 11.055 11.453 1 86.19 97 LEU A C 1
ATOM 766 O O . LEU A 1 97 ? -21.625 11.633 12.297 1 86.19 97 LEU A O 1
ATOM 770 N N . ALA A 1 98 ? -19.609 10.875 11.555 1 82.44 98 ALA A N 1
ATOM 771 C CA . ALA A 1 98 ? -18.875 11.453 12.688 1 82.44 98 ALA A CA 1
ATOM 772 C C . ALA A 1 98 ? -19.031 12.969 12.711 1 82.44 98 ALA A C 1
ATOM 774 O O . ALA A 1 98 ? -19.219 13.562 13.781 1 82.44 98 ALA A O 1
ATOM 775 N N . TYR A 1 99 ? -19.047 13.539 11.578 1 79 99 TYR A N 1
ATOM 776 C CA . TYR A 1 99 ? -19.234 14.984 11.484 1 79 99 TYR A CA 1
ATOM 777 C C . TYR A 1 99 ? -20.688 15.359 11.766 1 79 99 TYR A C 1
ATOM 779 O O . TYR A 1 99 ? -20.953 16.328 12.484 1 79 99 TYR A O 1
ATOM 787 N N . TYR A 1 100 ? -21.5 14.609 11.266 1 81.62 100 TYR A N 1
ATOM 788 C CA . TYR A 1 100 ? -22.922 14.859 11.422 1 81.62 100 TYR A CA 1
ATOM 789 C C . TYR A 1 100 ? -23.344 14.766 12.883 1 81.62 100 TYR A C 1
ATOM 791 O O . TYR A 1 100 ? -24.172 15.547 13.352 1 81.62 100 TYR A O 1
ATOM 799 N N . ARG A 1 101 ? -22.75 13.906 13.594 1 84.62 101 ARG A N 1
ATOM 800 C CA . ARG A 1 101 ? -23.125 13.688 14.992 1 84.62 101 ARG A CA 1
ATOM 801 C C . ARG A 1 101 ? -22.234 14.484 15.938 1 84.62 101 ARG A C 1
ATOM 803 O O . ARG A 1 101 ? -22.328 14.328 17.156 1 84.62 101 ARG A O 1
ATOM 810 N N . ASN A 1 102 ? -21.328 15.266 15.406 1 79.19 102 ASN A N 1
ATOM 811 C CA . ASN A 1 102 ? -20.453 16.141 16.172 1 79.19 102 ASN A CA 1
ATOM 812 C C . ASN A 1 102 ? -19.531 15.359 17.109 1 79.19 102 ASN A C 1
ATOM 814 O O . ASN A 1 102 ? -19.359 15.727 18.266 1 79.19 102 ASN A O 1
ATOM 818 N N . THR A 1 103 ? -19.188 14.219 16.844 1 77.38 103 THR A N 1
ATOM 819 C CA . THR A 1 103 ? -18.219 13.406 17.562 1 77.38 103 THR A CA 1
ATOM 820 C C . THR A 1 103 ? -17.031 13.047 16.656 1 77.38 103 THR A C 1
ATOM 822 O O . THR A 1 103 ? -16.75 11.867 16.453 1 77.38 103 THR A O 1
ATOM 825 N N . PRO A 1 104 ? -16.469 14.125 16.297 1 74.56 104 PRO A N 1
ATOM 826 C CA . PRO A 1 104 ? -15.445 13.828 15.305 1 74.56 104 PRO A CA 1
ATOM 827 C C . PRO A 1 104 ? -14.125 13.359 15.922 1 74.56 104 PRO A C 1
ATOM 829 O O . PRO A 1 104 ? -13.594 14.023 16.812 1 74.56 104 PRO A O 1
ATOM 832 N N . ARG A 1 105 ? -13.867 12.125 15.805 1 82.75 105 ARG A N 1
ATOM 833 C CA . ARG A 1 105 ? -12.516 11.609 15.992 1 82.75 105 ARG A CA 1
ATOM 834 C C . ARG A 1 105 ? -11.758 11.562 14.672 1 82.75 105 ARG A C 1
ATOM 836 O O . ARG A 1 105 ? -11.656 10.508 14.047 1 82.75 105 ARG A O 1
ATOM 843 N N . ARG A 1 106 ? -11.195 12.594 14.383 1 83.88 106 ARG A N 1
ATOM 844 C CA . ARG A 1 106 ? -10.664 12.852 13.047 1 83.88 106 ARG A CA 1
ATOM 845 C C . ARG A 1 106 ? -9.516 11.906 12.727 1 83.88 106 ARG A C 1
ATOM 847 O O . ARG A 1 106 ? -9.555 11.188 11.727 1 83.88 106 ARG A O 1
ATOM 854 N N . TRP A 1 107 ? -8.625 11.867 13.641 1 88.88 107 TRP A N 1
ATOM 855 C CA . TRP A 1 107 ? -7.391 11.156 13.328 1 88.88 107 TRP A CA 1
ATOM 856 C C . TRP A 1 107 ? -7.555 9.656 13.516 1 88.88 107 TRP A C 1
ATOM 858 O O . TRP A 1 107 ? -7.09 8.867 12.695 1 88.88 107 TRP A O 1
ATOM 868 N N . TYR A 1 108 ? -8.219 9.266 14.547 1 91.62 108 TYR A N 1
ATOM 869 C CA . TYR A 1 108 ? -8.539 7.855 14.75 1 91.62 108 TYR A CA 1
ATOM 870 C C . TYR A 1 108 ? -9.344 7.309 13.578 1 91.62 108 TYR A C 1
ATOM 872 O O . TYR A 1 108 ? -9.008 6.262 13.023 1 91.62 108 TYR A O 1
ATOM 880 N N . GLY A 1 109 ? -10.383 8.047 13.289 1 91.06 109 GLY A N 1
ATOM 881 C CA . GLY A 1 109 ? -11.234 7.617 12.188 1 91.06 109 GLY A CA 1
ATOM 882 C C . GLY A 1 109 ? -10.516 7.574 10.852 1 91.06 109 GLY A C 1
ATOM 883 O O . GLY A 1 109 ? -10.734 6.664 10.055 1 91.06 109 GLY A O 1
ATOM 884 N N . PHE A 1 110 ? -9.695 8.531 10.664 1 89.81 110 PHE A N 1
ATOM 885 C CA . PHE A 1 110 ? -8.93 8.609 9.43 1 89.81 110 PHE A CA 1
ATOM 886 C C . PHE A 1 110 ? -8.016 7.395 9.281 1 89.81 110 PHE A C 1
ATOM 888 O O . PHE A 1 110 ? -8 6.746 8.227 1 89.81 110 PHE A O 1
ATOM 895 N N . ALA A 1 111 ? -7.309 7.094 10.344 1 93.81 111 ALA A N 1
ATOM 896 C CA . ALA A 1 111 ? -6.41 5.941 10.328 1 93.81 111 ALA A CA 1
ATOM 897 C C . ALA A 1 111 ? -7.191 4.641 10.172 1 93.81 111 ALA A C 1
ATOM 899 O O . ALA A 1 111 ? -6.812 3.771 9.383 1 93.81 111 ALA A O 1
ATOM 900 N N . LEU A 1 112 ? -8.242 4.535 10.898 1 94.69 112 LEU A N 1
ATOM 901 C CA . LEU A 1 112 ? -9.07 3.334 10.844 1 94.69 112 LEU A CA 1
ATOM 902 C C . LEU A 1 112 ? -9.633 3.129 9.438 1 94.69 112 LEU A C 1
ATOM 904 O O . LEU A 1 112 ? -9.656 2.006 8.93 1 94.69 112 LEU A O 1
ATOM 908 N N . ASP A 1 113 ? -10.031 4.195 8.867 1 93 113 ASP A N 1
ATOM 909 C CA . ASP A 1 113 ? -10.633 4.156 7.531 1 93 113 ASP A CA 1
ATOM 910 C C . ASP A 1 113 ? -9.633 3.633 6.5 1 93 113 ASP A C 1
ATOM 912 O O . ASP A 1 113 ? -9.945 2.717 5.734 1 93 113 ASP A O 1
ATOM 916 N N . ILE A 1 114 ? -8.469 4.094 6.52 1 94.06 114 ILE A N 1
ATOM 917 C CA . ILE A 1 114 ? -7.457 3.736 5.527 1 94.06 114 ILE A CA 1
ATOM 918 C C . ILE A 1 114 ? -7.02 2.287 5.738 1 94.06 114 ILE A C 1
ATOM 920 O O . ILE A 1 114 ? -6.859 1.535 4.773 1 94.06 114 ILE A O 1
ATOM 924 N N . ILE A 1 115 ? -6.836 1.907 6.953 1 96.5 115 ILE A N 1
ATOM 925 C CA . ILE A 1 115 ? -6.445 0.535 7.258 1 96.5 115 ILE A CA 1
ATOM 926 C C . ILE A 1 115 ? -7.551 -0.425 6.82 1 96.5 115 ILE A C 1
ATOM 928 O O . ILE A 1 115 ? -7.277 -1.464 6.219 1 96.5 115 ILE A O 1
ATOM 932 N N . ALA A 1 116 ? -8.766 -0.066 7.156 1 95.75 116 ALA A N 1
ATOM 933 C CA . ALA A 1 116 ? -9.898 -0.889 6.758 1 95.75 116 ALA A CA 1
ATOM 934 C C . ALA A 1 116 ? -9.992 -0.998 5.238 1 95.75 116 ALA A C 1
ATOM 936 O O . ALA A 1 116 ? -10.297 -2.066 4.703 1 95.75 116 ALA A O 1
ATOM 937 N N . ASP A 1 117 ? -9.75 0.092 4.578 1 94.31 117 ASP A N 1
ATOM 938 C CA . ASP A 1 117 ? -9.758 0.094 3.119 1 94.31 117 ASP A CA 1
ATOM 939 C C . ASP A 1 117 ? -8.727 -0.88 2.561 1 94.31 117 ASP A C 1
ATOM 941 O O . ASP A 1 117 ? -9.016 -1.64 1.635 1 94.31 117 ASP A O 1
ATOM 945 N N . TRP A 1 118 ? -7.555 -0.849 3.125 1 97 118 TRP A N 1
ATOM 946 C CA . TRP A 1 118 ? -6.488 -1.737 2.674 1 97 118 TRP A CA 1
ATOM 947 C C . TRP A 1 118 ? -6.855 -3.197 2.918 1 97 118 TRP A C 1
ATOM 949 O O . TRP A 1 118 ? -6.723 -4.035 2.025 1 97 118 TRP A O 1
ATOM 959 N N . ILE A 1 119 ? -7.363 -3.479 4.094 1 97.25 119 ILE A N 1
ATOM 960 C CA . ILE A 1 119 ? -7.77 -4.84 4.43 1 97.25 119 ILE A CA 1
ATOM 961 C C . ILE A 1 119 ? -8.859 -5.301 3.465 1 97.25 119 ILE A C 1
ATOM 963 O O . ILE A 1 119 ? -8.844 -6.445 3.002 1 97.25 119 ILE A O 1
ATOM 967 N N . GLY A 1 120 ? -9.75 -4.406 3.164 1 97 120 GLY A N 1
ATOM 968 C CA . GLY A 1 120 ? -10.82 -4.73 2.232 1 97 120 GLY A CA 1
ATOM 969 C C . GLY A 1 120 ? -10.312 -5.117 0.855 1 97 120 GLY A C 1
ATOM 970 O O . GLY A 1 120 ? -10.742 -6.125 0.291 1 97 120 GLY A O 1
ATOM 971 N N . ILE A 1 121 ? -9.406 -4.316 0.371 1 96.31 121 ILE A N 1
ATOM 972 C CA . ILE A 1 121 ? -8.859 -4.562 -0.96 1 96.31 121 ILE A CA 1
ATOM 973 C C . ILE A 1 121 ? -8.094 -5.883 -0.968 1 96.31 121 ILE A C 1
ATOM 975 O O . ILE A 1 121 ? -8.172 -6.645 -1.936 1 96.31 121 ILE A O 1
ATOM 979 N N . VAL A 1 122 ? -7.344 -6.164 0.065 1 98.06 122 VAL A N 1
ATOM 980 C CA . VAL A 1 122 ? -6.586 -7.406 0.172 1 98.06 122 VAL A CA 1
ATOM 981 C C . VAL A 1 122 ? -7.539 -8.594 0.192 1 98.06 122 VAL A C 1
ATOM 983 O O . VAL A 1 122 ? -7.285 -9.609 -0.46 1 98.06 122 VAL A O 1
ATOM 986 N N . LEU A 1 123 ? -8.68 -8.469 0.886 1 97.81 123 LEU A N 1
ATOM 987 C CA . LEU A 1 123 ? -9.664 -9.539 0.954 1 97.81 123 LEU A CA 1
ATOM 988 C C . LEU A 1 123 ? -10.289 -9.797 -0.415 1 97.81 123 LEU A C 1
ATOM 990 O O . LEU A 1 123 ? -10.445 -10.945 -0.827 1 97.81 123 LEU A O 1
ATOM 994 N N . ILE A 1 124 ? -10.602 -8.727 -1.076 1 97.06 124 ILE A N 1
ATOM 995 C CA . ILE A 1 124 ? -11.195 -8.844 -2.404 1 97.06 124 ILE A CA 1
ATOM 996 C C . ILE A 1 124 ? -10.195 -9.484 -3.361 1 97.06 124 ILE A C 1
ATOM 998 O O . ILE A 1 124 ? -10.531 -10.422 -4.086 1 97.06 124 ILE A O 1
ATOM 1002 N N . GLY A 1 125 ? -8.961 -9.008 -3.35 1 97.38 125 GLY A N 1
ATOM 1003 C CA . GLY A 1 125 ? -7.918 -9.594 -4.172 1 97.38 125 GLY A CA 1
ATOM 1004 C C . GLY A 1 125 ? -7.664 -11.055 -3.861 1 97.38 125 GLY A C 1
ATOM 1005 O O . GLY A 1 125 ? -7.465 -11.867 -4.77 1 97.38 125 GLY A O 1
ATOM 1006 N N . PHE A 1 126 ? -7.652 -11.391 -2.578 1 97.75 126 PHE A N 1
ATOM 1007 C CA . PHE A 1 126 ? -7.434 -12.773 -2.166 1 97.75 126 PHE A CA 1
ATOM 1008 C C . PHE A 1 126 ? -8.578 -13.664 -2.625 1 97.75 126 PHE A C 1
ATOM 1010 O O . PHE A 1 126 ? -8.367 -14.82 -3.004 1 97.75 126 PHE A O 1
ATOM 1017 N N . GLY A 1 127 ? -9.812 -13.141 -2.525 1 97.44 127 GLY A N 1
ATOM 1018 C CA . GLY A 1 127 ? -10.953 -13.867 -3.066 1 97.44 127 GLY A CA 1
ATOM 1019 C C . GLY A 1 127 ? -10.797 -14.211 -4.539 1 97.44 127 GLY A C 1
ATOM 1020 O O . GLY A 1 127 ? -11.016 -15.359 -4.941 1 97.44 127 GLY A O 1
ATOM 1021 N N . TYR A 1 128 ? -10.445 -13.203 -5.285 1 96.44 128 TYR A N 1
ATOM 1022 C CA . TYR A 1 128 ? -10.188 -13.453 -6.699 1 96.44 128 TYR A CA 1
ATOM 1023 C C . TYR A 1 128 ? -9.078 -14.484 -6.879 1 96.44 128 TYR A C 1
ATOM 1025 O O . TYR A 1 128 ? -9.148 -15.328 -7.773 1 96.44 128 TYR A O 1
ATOM 1033 N N . TYR A 1 129 ? -8.039 -14.414 -6.051 1 96.62 129 TYR A N 1
ATOM 1034 C CA . TYR A 1 129 ? -6.922 -15.344 -6.125 1 96.62 129 TYR A CA 1
ATOM 1035 C C . TYR A 1 129 ? -7.41 -16.781 -6.031 1 96.62 129 TYR A C 1
ATOM 1037 O O . TYR A 1 129 ? -6.941 -17.656 -6.77 1 96.62 129 TYR A O 1
ATOM 1045 N N . ILE A 1 130 ? -8.352 -17.031 -5.18 1 95.25 130 ILE A N 1
ATOM 1046 C CA . ILE A 1 130 ? -8.898 -18.375 -4.973 1 95.25 130 ILE A CA 1
ATOM 1047 C C . ILE A 1 130 ? -9.766 -18.766 -6.168 1 95.25 130 ILE A C 1
ATOM 1049 O O . ILE A 1 130 ? -9.742 -19.922 -6.605 1 95.25 130 ILE A O 1
ATOM 1053 N N . TYR A 1 131 ? -10.438 -17.781 -6.695 1 95.5 131 TYR A N 1
ATOM 1054 C CA . TYR A 1 131 ? -11.383 -18.031 -7.777 1 95.5 131 TYR A CA 1
ATOM 1055 C C . TYR A 1 131 ? -10.656 -18.219 -9.109 1 95.5 131 TYR A C 1
ATOM 1057 O O . TYR A 1 131 ? -11.125 -18.953 -9.984 1 95.5 131 TYR A O 1
ATOM 1065 N N . ALA A 1 132 ? -9.539 -17.578 -9.25 1 92.94 132 ALA A N 1
ATOM 1066 C CA . ALA A 1 132 ? -8.789 -17.547 -10.508 1 92.94 132 ALA A CA 1
ATOM 1067 C C . ALA A 1 132 ? -8.305 -18.953 -10.891 1 92.94 132 ALA A C 1
ATOM 1069 O O . ALA A 1 132 ? -8.078 -19.797 -10.023 1 92.94 132 ALA A O 1
ATOM 1070 N N . LYS A 1 133 ? -8.219 -19.172 -12.172 1 88.88 133 LYS A N 1
ATOM 1071 C CA . LYS A 1 133 ? -7.785 -20.453 -12.711 1 88.88 133 LYS A CA 1
ATOM 1072 C C . LYS A 1 133 ? -6.656 -20.281 -13.719 1 88.88 133 LYS A C 1
ATOM 1074 O O . LYS A 1 133 ? -6.41 -19.172 -14.195 1 88.88 133 LYS A O 1
ATOM 1079 N N . ASN A 1 134 ? -5.941 -21.344 -13.953 1 87.69 134 ASN A N 1
ATOM 1080 C CA . ASN A 1 134 ? -4.961 -21.453 -15.031 1 87.69 134 ASN A CA 1
ATOM 1081 C C . ASN A 1 134 ? -3.885 -20.375 -14.914 1 87.69 134 ASN A C 1
ATOM 1083 O O . ASN A 1 134 ? -3.521 -19.75 -15.914 1 87.69 134 ASN A O 1
ATOM 1087 N N . GLY A 1 135 ? -3.492 -19.984 -13.703 1 88.31 135 GLY A N 1
ATOM 1088 C CA . GLY A 1 135 ? -2.355 -19.094 -13.523 1 88.31 135 GLY A CA 1
ATOM 1089 C C . GLY A 1 135 ? -2.74 -17.625 -13.539 1 88.31 135 GLY A C 1
ATOM 1090 O O . GLY A 1 135 ? -1.874 -16.75 -13.461 1 88.31 135 GLY A O 1
ATOM 1091 N N . THR A 1 136 ? -4.047 -17.391 -13.656 1 91.94 136 THR A N 1
ATOM 1092 C CA . THR A 1 136 ? -4.48 -16 -13.703 1 91.94 136 THR A CA 1
ATOM 1093 C C . THR A 1 136 ? -4.508 -15.398 -12.305 1 91.94 136 THR A C 1
ATOM 1095 O O . THR A 1 136 ? -4.965 -14.266 -12.125 1 91.94 136 THR A O 1
ATOM 1098 N N . GLN A 1 137 ? -3.941 -16.141 -11.297 1 94.88 137 GLN A N 1
ATOM 1099 C CA . GLN A 1 137 ? -3.803 -15.68 -9.922 1 94.88 137 GLN A CA 1
ATOM 1100 C C . GLN A 1 137 ? -2.889 -14.453 -9.844 1 94.88 137 GLN A C 1
ATOM 1102 O O . GLN A 1 137 ? -2.99 -13.656 -8.914 1 94.88 137 GLN A O 1
ATOM 1107 N N . VAL A 1 138 ? -2.014 -14.312 -10.898 1 95.38 138 VAL A N 1
ATOM 1108 C CA . VAL A 1 138 ? -1.073 -13.195 -10.93 1 95.38 138 VAL A CA 1
ATOM 1109 C C . VAL A 1 138 ? -1.839 -11.875 -10.992 1 95.38 138 VAL A C 1
ATOM 1111 O O . VAL A 1 138 ? -1.353 -10.844 -10.523 1 95.38 138 VAL A O 1
ATOM 1114 N N . LEU A 1 139 ? -3.068 -11.938 -11.547 1 96.12 139 LEU A N 1
ATOM 1115 C CA . LEU A 1 139 ? -3.879 -10.734 -11.656 1 96.12 139 LEU A CA 1
ATOM 1116 C C . LEU A 1 139 ? -4.328 -10.258 -10.273 1 96.12 139 LEU A C 1
ATOM 1118 O O . LEU A 1 139 ? -4.508 -9.055 -10.055 1 96.12 139 LEU A O 1
ATOM 1122 N N . ALA A 1 140 ? -4.562 -11.195 -9.328 1 96.69 140 ALA A N 1
ATOM 1123 C CA . ALA A 1 140 ? -4.859 -10.82 -7.945 1 96.69 140 ALA A CA 1
ATOM 1124 C C . ALA A 1 140 ? -3.688 -10.078 -7.316 1 96.69 140 ALA A C 1
ATOM 1126 O O . ALA A 1 140 ? -3.879 -9.055 -6.652 1 96.69 140 ALA A O 1
ATOM 1127 N N . PHE A 1 141 ? -2.5 -10.594 -7.582 1 96.94 141 PHE A N 1
ATOM 1128 C CA . PHE A 1 141 ? -1.269 -9.961 -7.125 1 96.94 141 PHE A CA 1
ATOM 1129 C C . PHE A 1 141 ? -1.143 -8.555 -7.688 1 96.94 141 PHE A C 1
ATOM 1131 O O . PHE A 1 141 ? -0.917 -7.598 -6.941 1 96.94 141 PHE A O 1
ATOM 1138 N N . ALA A 1 142 ? -1.332 -8.438 -8.984 1 97.44 142 ALA A N 1
ATOM 1139 C CA . ALA A 1 142 ? -1.215 -7.148 -9.656 1 97.44 142 ALA A CA 1
ATOM 1140 C C . ALA A 1 142 ? -2.256 -6.16 -9.141 1 97.44 142 ALA A C 1
ATOM 1142 O O . ALA A 1 142 ? -1.944 -4.996 -8.891 1 97.44 142 ALA A O 1
ATOM 1143 N N . PHE A 1 143 ? -3.465 -6.594 -8.992 1 96.69 143 PHE A N 1
ATOM 1144 C CA . PHE A 1 143 ? -4.57 -5.746 -8.555 1 96.69 143 PHE A CA 1
ATOM 1145 C C . PHE A 1 143 ? -4.281 -5.148 -7.18 1 96.69 143 PHE A C 1
ATOM 1147 O O . PHE A 1 143 ? -4.398 -3.938 -6.988 1 96.69 143 PHE A O 1
ATOM 1154 N N . VAL A 1 144 ? -3.869 -5.973 -6.176 1 97.31 144 VAL A N 1
ATOM 1155 C CA . VAL A 1 144 ? -3.611 -5.52 -4.812 1 97.31 144 VAL A CA 1
ATOM 1156 C C . VAL A 1 144 ? -2.398 -4.59 -4.797 1 97.31 144 VAL A C 1
ATOM 1158 O O . VAL A 1 144 ? -2.412 -3.553 -4.133 1 97.31 144 VAL A O 1
ATOM 1161 N N . ALA A 1 145 ? -1.371 -4.934 -5.574 1 98.06 145 ALA A N 1
ATOM 1162 C CA . ALA A 1 145 ? -0.172 -4.102 -5.648 1 98.06 145 ALA A CA 1
ATOM 1163 C C . ALA A 1 145 ? -0.495 -2.723 -6.211 1 98.06 145 ALA A C 1
ATOM 1165 O O . ALA A 1 145 ? -0.032 -1.706 -5.688 1 98.06 145 ALA A O 1
ATOM 1166 N N . LEU A 1 146 ? -1.281 -2.719 -7.234 1 97.19 146 LEU A N 1
ATOM 1167 C CA . LEU A 1 146 ? -1.574 -1.459 -7.91 1 97.19 146 LEU A CA 1
ATOM 1168 C C . LEU A 1 146 ? -2.539 -0.613 -7.09 1 97.19 146 LEU A C 1
ATOM 1170 O O . LEU A 1 146 ? -2.436 0.616 -7.07 1 97.19 146 LEU A O 1
ATOM 1174 N N . TYR A 1 147 ? -3.494 -1.256 -6.473 1 95.38 147 TYR A N 1
ATOM 1175 C CA . TYR A 1 147 ? -4.375 -0.483 -5.602 1 95.38 147 TYR A CA 1
ATOM 1176 C C . TYR A 1 147 ? -3.611 0.056 -4.395 1 95.38 147 TYR A C 1
ATOM 1178 O O . TYR A 1 147 ? -3.885 1.162 -3.924 1 95.38 147 TYR A O 1
ATOM 1186 N N . GLY A 1 148 ? -2.707 -0.779 -3.842 1 96.38 148 GLY A N 1
ATOM 1187 C CA . GLY A 1 148 ? -1.826 -0.271 -2.803 1 96.38 148 GLY A CA 1
ATOM 1188 C C . GLY A 1 148 ? -1.061 0.969 -3.223 1 96.38 148 GLY A C 1
ATOM 1189 O O . GLY A 1 148 ? -0.922 1.914 -2.441 1 96.38 148 GLY A O 1
ATOM 1190 N N . TRP A 1 149 ? -0.583 0.932 -4.496 1 96.94 149 TRP A N 1
ATOM 1191 C CA . TRP A 1 149 ? 0.078 2.102 -5.062 1 96.94 149 TRP A CA 1
ATOM 1192 C C . TRP A 1 149 ? -0.833 3.322 -5.008 1 96.94 149 TRP A C 1
ATOM 1194 O O . TRP A 1 149 ? -0.398 4.414 -4.629 1 96.94 149 TRP A O 1
ATOM 1204 N N . SER A 1 150 ? -2.061 3.178 -5.285 1 94.5 150 SER A N 1
ATOM 1205 C CA . SER A 1 150 ? -3.035 4.266 -5.281 1 94.5 150 SER A CA 1
ATOM 1206 C C . SER A 1 150 ? -3.209 4.844 -3.881 1 94.5 150 SER A C 1
ATOM 1208 O O . SER A 1 150 ? -3.264 6.062 -3.711 1 94.5 150 SER A O 1
ATOM 1210 N N . ILE A 1 151 ? -3.309 3.939 -2.924 1 94 151 ILE A N 1
ATOM 1211 C CA . ILE A 1 151 ? -3.492 4.379 -1.546 1 94 151 ILE A CA 1
ATOM 1212 C C . ILE A 1 151 ? -2.26 5.156 -1.084 1 94 151 ILE A C 1
ATOM 1214 O O . ILE A 1 151 ? -2.383 6.195 -0.434 1 94 151 ILE A O 1
ATOM 1218 N N . ILE A 1 152 ? -1.131 4.684 -1.439 1 95.38 152 ILE A N 1
ATOM 1219 C CA . ILE A 1 152 ? 0.129 5.316 -1.063 1 95.38 152 ILE A CA 1
ATOM 1220 C C . ILE A 1 152 ? 0.202 6.719 -1.662 1 95.38 152 ILE A C 1
ATOM 1222 O O . ILE A 1 152 ? 0.519 7.684 -0.961 1 95.38 152 ILE A O 1
ATOM 1226 N N . ILE A 1 153 ? -0.143 6.828 -2.914 1 94.31 153 ILE A N 1
ATOM 1227 C CA . ILE A 1 153 ? -0.121 8.117 -3.594 1 94.31 153 ILE A CA 1
ATOM 1228 C C . ILE A 1 153 ? -1.098 9.078 -2.916 1 94.31 153 ILE A C 1
ATOM 1230 O O . ILE A 1 153 ? -0.773 10.242 -2.686 1 94.31 153 ILE A O 1
ATOM 1234 N N . SER A 1 154 ? -2.227 8.586 -2.592 1 90.81 154 SER A N 1
ATOM 1235 C CA . SER A 1 154 ? -3.252 9.422 -1.976 1 90.81 154 SER A CA 1
ATOM 1236 C C . SER A 1 154 ? -2.797 9.945 -0.617 1 90.81 154 SER A C 1
ATOM 1238 O O . SER A 1 154 ? -3.014 11.109 -0.289 1 90.81 154 SER A O 1
ATOM 1240 N N . GLN A 1 155 ? -2.168 9.094 0.119 1 92.06 155 GLN A N 1
ATOM 1241 C CA . GLN A 1 155 ? -1.675 9.508 1.426 1 92.06 155 GLN A CA 1
ATOM 1242 C C . GLN A 1 155 ? -0.557 10.539 1.287 1 92.06 155 GLN A C 1
ATOM 1244 O O . GLN A 1 155 ? -0.488 11.5 2.061 1 92.06 155 GLN A O 1
ATOM 1249 N N . LEU A 1 156 ? 0.28 10.328 0.331 1 93.19 156 LEU A N 1
ATOM 1250 C CA . LEU A 1 156 ? 1.367 11.273 0.091 1 93.19 156 LEU A CA 1
ATOM 1251 C C . LEU A 1 156 ? 0.822 12.633 -0.318 1 93.19 156 LEU A C 1
ATOM 1253 O O . LEU A 1 156 ? 1.312 13.672 0.145 1 93.19 156 LEU A O 1
ATOM 1257 N N . ARG A 1 157 ? -0.114 12.57 -1.147 1 89.56 157 ARG A N 1
ATOM 1258 C CA . ARG A 1 157 ? -0.738 13.812 -1.595 1 89.56 157 ARG A CA 1
ATOM 1259 C C . ARG A 1 157 ? -1.33 14.578 -0.418 1 89.56 157 ARG A C 1
ATOM 1261 O O . ARG A 1 157 ? -1.178 15.805 -0.327 1 89.56 157 ARG A O 1
ATOM 1268 N N . TYR A 1 158 ? -1.941 13.836 0.43 1 86.44 158 TYR A N 1
ATOM 1269 C CA . TYR A 1 158 ? -2.541 14.453 1.607 1 86.44 158 TYR A CA 1
ATOM 1270 C C . TYR A 1 158 ? -1.475 15.094 2.49 1 86.44 158 TYR A C 1
ATOM 1272 O O . TYR A 1 158 ? -1.664 16.203 3 1 86.44 158 TYR A O 1
ATOM 1280 N N . LYS A 1 159 ? -0.424 14.453 2.658 1 85.94 159 LYS A N 1
ATOM 1281 C CA . LYS A 1 159 ? 0.648 14.977 3.502 1 85.94 159 LYS A CA 1
ATOM 1282 C C . LYS A 1 159 ? 1.291 16.203 2.877 1 85.94 159 LYS A C 1
ATOM 1284 O O . LYS A 1 159 ? 1.604 17.172 3.576 1 85.94 159 LYS A O 1
ATOM 1289 N N . ILE A 1 160 ? 1.43 16.203 1.607 1 85.56 160 ILE A N 1
ATOM 1290 C CA . ILE A 1 160 ? 2.166 17.25 0.908 1 85.56 160 ILE A CA 1
ATOM 1291 C C . ILE A 1 160 ? 1.271 18.484 0.726 1 85.56 160 ILE A C 1
ATOM 1293 O O . ILE A 1 160 ? 1.724 19.609 0.886 1 85.56 160 ILE A O 1
ATOM 1297 N N . THR A 1 161 ? 0.017 18.312 0.446 1 79.94 161 THR A N 1
ATOM 1298 C CA . THR A 1 161 ? -0.83 19.453 0.096 1 79.94 161 THR A CA 1
ATOM 1299 C C . THR A 1 161 ? -1.775 19.797 1.243 1 79.94 161 THR A C 1
ATOM 1301 O O . THR A 1 161 ? -2.371 20.875 1.262 1 79.94 161 THR A O 1
ATOM 1304 N N . ASN A 1 162 ? -1.813 18.953 2.301 1 69.12 162 ASN A N 1
ATOM 1305 C CA . ASN A 1 162 ? -2.771 19.094 3.393 1 69.12 162 ASN A CA 1
ATOM 1306 C C . ASN A 1 162 ? -4.211 19.078 2.879 1 69.12 162 ASN A C 1
ATOM 1308 O O . ASN A 1 162 ? -5.129 19.5 3.588 1 69.12 162 ASN A O 1
ATOM 1312 N N . GLU A 1 163 ? -4.398 19.141 1.599 1 60.81 163 GLU A N 1
ATOM 1313 C CA . GLU A 1 163 ? -5.727 18.953 1.028 1 60.81 163 GLU A CA 1
ATOM 1314 C C . GLU A 1 163 ? -5.961 17.484 0.642 1 60.81 163 GLU A C 1
ATOM 1316 O O . GLU A 1 163 ? -5.164 16.906 -0.091 1 60.81 163 GLU A O 1
ATOM 1321 N N . TYR A 1 164 ? -6.801 16.922 1.581 1 49.62 164 TYR A N 1
ATOM 1322 C CA . TYR A 1 164 ? -7.125 15.539 1.212 1 49.62 164 TYR A CA 1
ATOM 1323 C C . TYR A 1 164 ? -7.906 15.5 -0.094 1 49.62 164 TYR A C 1
ATOM 1325 O O . TYR A 1 164 ? -9.062 15.922 -0.146 1 49.62 164 TYR A O 1
ATOM 1333 N N . SER A 1 165 ? -7.395 15.852 -1.228 1 47.38 165 SER A N 1
ATOM 1334 C CA . SER A 1 165 ? -8.141 15.672 -2.473 1 47.38 165 SER A CA 1
ATOM 1335 C C . SER A 1 165 ? -8.062 14.234 -2.963 1 47.38 165 SER A C 1
ATOM 1337 O O . SER A 1 165 ? -6.973 13.703 -3.188 1 47.38 165 SER A O 1
ATOM 1339 N N . ILE A 1 166 ? -8.945 13.383 -2.533 1 44.59 166 ILE A N 1
ATOM 1340 C CA . ILE A 1 166 ? -9.047 12.047 -3.096 1 44.59 166 ILE A CA 1
ATOM 1341 C C . ILE A 1 166 ? -9.07 12.125 -4.621 1 44.59 166 ILE A C 1
ATOM 1343 O O . ILE A 1 166 ? -9.328 11.125 -5.297 1 44.59 166 ILE A O 1
ATOM 1347 N N . ASP A 1 167 ? -8.93 13.234 -5.203 1 44.16 167 ASP A N 1
ATOM 1348 C CA . ASP A 1 167 ? -9.125 13.258 -6.648 1 44.16 167 ASP A CA 1
ATOM 1349 C C . ASP A 1 167 ? -8.094 12.375 -7.355 1 44.16 167 ASP A C 1
ATOM 1351 O O . ASP A 1 167 ? -7.059 12.867 -7.805 1 44.16 167 ASP A O 1
ATOM 1355 N N . SER A 1 168 ? -7.684 11.234 -6.719 1 46.5 168 SER A N 1
ATOM 1356 C CA . SER A 1 168 ? -6.652 10.43 -7.367 1 46.5 168 SER A CA 1
ATOM 1357 C C . SER A 1 168 ? -7.082 10.016 -8.773 1 46.5 168 SER A C 1
ATOM 1359 O O . SER A 1 168 ? -7.426 8.852 -9 1 46.5 168 SER A O 1
ATOM 1361 N N . GLY A 1 169 ? -7.617 10.938 -9.5 1 53.56 169 GLY A N 1
ATOM 1362 C CA . GLY A 1 169 ? -7.855 10.633 -10.906 1 53.56 169 GLY A CA 1
ATOM 1363 C C . GLY A 1 169 ? -9.312 10.344 -11.211 1 53.56 169 GLY A C 1
ATOM 1364 O O . GLY A 1 169 ? -10.188 10.57 -10.375 1 53.56 169 GLY A O 1
ATOM 1365 N N . PHE A 1 170 ? -9.633 9.844 -12.367 1 58.84 170 PHE A N 1
ATOM 1366 C CA . PHE A 1 170 ? -10.953 9.641 -12.953 1 58.84 170 PHE A CA 1
ATOM 1367 C C . PHE A 1 170 ? -11.672 8.484 -12.281 1 58.84 170 PHE A C 1
ATOM 1369 O O . PHE A 1 170 ? -12.906 8.445 -12.25 1 58.84 170 PHE A O 1
ATOM 1376 N N . VAL A 1 171 ? -10.734 7.582 -11.602 1 69.5 171 VAL A N 1
ATOM 1377 C CA . VAL A 1 171 ? -11.367 6.402 -11.023 1 69.5 171 VAL A CA 1
ATOM 1378 C C . VAL A 1 171 ? -11.078 6.348 -9.523 1 69.5 171 VAL A C 1
ATOM 1380 O O . VAL A 1 171 ? -9.969 5.996 -9.109 1 69.5 171 VAL A O 1
ATOM 1383 N N . GLY A 1 172 ? -12.086 6.742 -8.789 1 76.44 172 GLY A N 1
ATOM 1384 C CA . GLY A 1 172 ? -11.977 6.668 -7.34 1 76.44 172 GLY A CA 1
ATOM 1385 C C . GLY A 1 172 ? -12.484 5.359 -6.77 1 76.44 172 GLY A C 1
ATOM 1386 O O . GLY A 1 172 ? -12.734 4.406 -7.512 1 76.44 172 GLY A O 1
ATOM 1387 N N . PRO A 1 173 ? -12.492 5.289 -5.496 1 80.5 173 PRO A N 1
ATOM 1388 C CA . PRO A 1 173 ? -12.938 4.074 -4.809 1 80.5 173 PRO A CA 1
ATOM 1389 C C . PRO A 1 173 ? -14.367 3.678 -5.172 1 80.5 173 PRO A C 1
ATOM 1391 O O . PRO A 1 173 ? -14.664 2.49 -5.32 1 80.5 173 PRO A O 1
ATOM 1394 N N . THR A 1 174 ? -15.219 4.699 -5.309 1 84.94 174 THR A N 1
ATOM 1395 C CA . THR A 1 174 ? -16.609 4.414 -5.648 1 84.94 174 THR A CA 1
ATOM 1396 C C . THR A 1 174 ? -16.703 3.828 -7.055 1 84.94 174 THR A C 1
ATOM 1398 O O . THR A 1 174 ? -17.375 2.809 -7.262 1 84.94 174 THR A O 1
ATOM 1401 N N . GLU A 1 175 ? -16.031 4.414 -7.984 1 86.88 175 GLU A N 1
ATOM 1402 C CA . GLU A 1 175 ? -16.031 3.926 -9.359 1 86.88 175 GLU A CA 1
ATOM 1403 C C . GLU A 1 175 ? -15.461 2.512 -9.445 1 86.88 175 GLU A C 1
ATOM 1405 O O . GLU A 1 175 ? -15.969 1.674 -10.188 1 86.88 175 GLU A O 1
ATOM 1410 N N . LEU A 1 176 ? -14.477 2.287 -8.719 1 87.69 176 LEU A N 1
ATOM 1411 C CA . LEU A 1 176 ? -13.852 0.969 -8.719 1 87.69 176 LEU A CA 1
ATOM 1412 C C . LEU A 1 176 ? -14.828 -0.096 -8.234 1 87.69 176 LEU A C 1
ATOM 1414 O O . LEU A 1 176 ? -14.883 -1.195 -8.789 1 87.69 176 LEU A O 1
ATOM 1418 N N . ARG A 1 177 ? -15.578 0.201 -7.246 1 91.56 177 ARG A N 1
ATOM 1419 C CA . ARG A 1 177 ? -16.547 -0.758 -6.711 1 91.56 177 ARG A CA 1
ATOM 1420 C C . ARG A 1 177 ? -17.625 -1.077 -7.734 1 91.56 177 ARG A C 1
ATOM 1422 O O . ARG A 1 177 ? -18.047 -2.229 -7.859 1 91.56 177 ARG A O 1
ATOM 1429 N N . PHE A 1 178 ? -18.016 -0.025 -8.461 1 90.88 178 PHE A N 1
ATOM 1430 C CA . PHE A 1 178 ? -19 -0.253 -9.516 1 90.88 178 PHE A CA 1
ATOM 1431 C C . PHE A 1 178 ? -18.406 -1.13 -10.617 1 90.88 178 PHE A C 1
ATOM 1433 O O . PHE A 1 178 ? -19.094 -2.01 -11.141 1 90.88 178 PHE A O 1
ATOM 1440 N N . ILE A 1 179 ? -17.188 -0.87 -10.906 1 92.88 179 ILE A N 1
ATOM 1441 C CA . ILE A 1 179 ? -16.516 -1.657 -11.938 1 92.88 179 ILE A CA 1
ATOM 1442 C C . ILE A 1 179 ? -16.42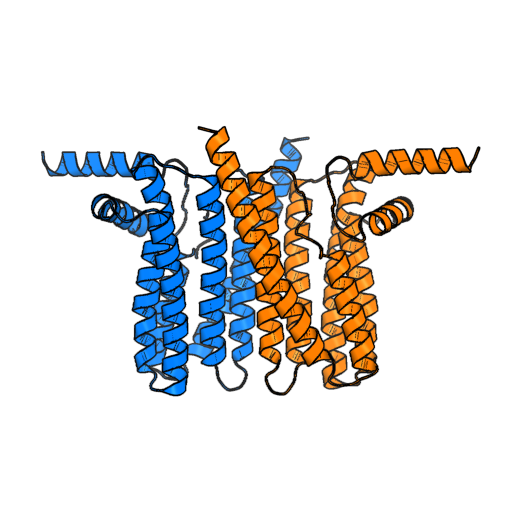2 -3.113 -11.492 1 92.88 179 ILE A C 1
ATOM 1444 O O . ILE A 1 179 ? -16.719 -4.027 -12.258 1 92.88 179 ILE A O 1
ATOM 1448 N N . ILE A 1 180 ? -16.047 -3.352 -10.25 1 94.56 180 ILE A N 1
ATOM 1449 C CA . ILE A 1 180 ? -15.938 -4.707 -9.727 1 94.56 180 ILE A CA 1
ATOM 1450 C C . IL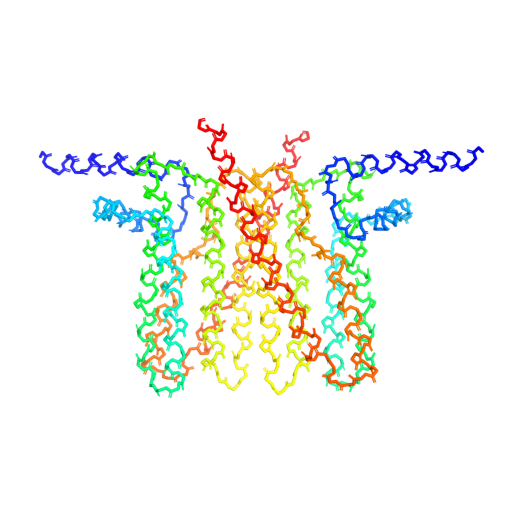E A 1 180 ? -17.312 -5.387 -9.742 1 94.56 180 ILE A C 1
ATOM 1452 O O . ILE A 1 180 ? -17.422 -6.562 -10.109 1 94.56 180 ILE A O 1
ATOM 1456 N N . ALA A 1 181 ? -18.375 -4.637 -9.375 1 95.31 181 ALA A N 1
ATOM 1457 C CA . ALA A 1 181 ? -19.734 -5.18 -9.414 1 95.31 181 ALA A CA 1
ATOM 1458 C C . ALA A 1 181 ? -20.109 -5.629 -10.82 1 95.31 181 ALA A C 1
ATOM 1460 O O . ALA A 1 181 ? -20.656 -6.719 -11.008 1 95.31 181 ALA A O 1
ATOM 1461 N N . LEU A 1 182 ? -19.781 -4.797 -11.742 1 95.06 182 LEU A N 1
ATOM 1462 C CA . LEU A 1 182 ? -20.062 -5.125 -13.133 1 95.06 182 LEU A CA 1
ATOM 1463 C C . LEU A 1 182 ? -19.297 -6.367 -13.562 1 95.06 182 LEU A C 1
ATOM 1465 O O . LEU A 1 182 ? -19.828 -7.223 -14.273 1 95.06 182 LEU A O 1
ATOM 1469 N N . ILE A 1 183 ? -18.078 -6.48 -13.164 1 95.38 183 ILE A N 1
ATOM 1470 C CA . ILE A 1 183 ? -17.25 -7.633 -13.5 1 95.38 183 ILE A CA 1
ATOM 1471 C C . ILE A 1 183 ? -17.875 -8.906 -12.945 1 95.38 183 ILE A C 1
ATOM 1473 O O . ILE A 1 183 ? -17.922 -9.938 -13.625 1 95.38 183 ILE A O 1
ATOM 1477 N N . LEU A 1 184 ? -18.375 -8.844 -11.703 1 95.44 184 LEU A N 1
ATOM 1478 C CA . LEU A 1 184 ? -19 -10.008 -11.078 1 95.44 184 LEU A CA 1
ATOM 1479 C C . LEU A 1 184 ? -20.266 -10.422 -11.836 1 95.44 184 LEU A C 1
ATOM 1481 O O . LEU A 1 184 ? -20.5 -11.609 -12.062 1 95.44 184 LEU A O 1
ATOM 1485 N N . ILE A 1 185 ? -21.094 -9.445 -12.25 1 95.75 185 ILE A N 1
ATOM 1486 C CA . ILE A 1 185 ? -22.312 -9.719 -12.992 1 95.75 185 ILE A CA 1
ATOM 1487 C C . ILE A 1 185 ? -21.984 -10.375 -14.328 1 95.75 185 ILE A C 1
ATOM 1489 O O . ILE A 1 185 ? -22.578 -11.391 -14.695 1 95.75 185 ILE A O 1
ATOM 1493 N N . ILE A 1 186 ? -21.031 -9.852 -15.023 1 95.69 186 ILE A N 1
ATOM 1494 C CA . ILE A 1 186 ? -20.641 -10.359 -16.328 1 95.69 186 ILE A CA 1
ATOM 1495 C C . ILE A 1 186 ? -20.062 -11.766 -16.188 1 95.69 186 ILE A C 1
ATOM 1497 O O . ILE A 1 186 ? -20.281 -12.625 -17.062 1 95.69 186 ILE A O 1
ATOM 1501 N N . GLU A 1 187 ? -19.375 -11.984 -15.141 1 94.38 187 GLU A N 1
ATOM 1502 C CA . GLU A 1 187 ? -18.812 -13.312 -14.914 1 94.38 187 GLU A CA 1
ATOM 1503 C C . GLU A 1 187 ? -19.906 -14.359 -14.742 1 94.38 187 GLU A C 1
ATOM 1505 O O . GLU A 1 187 ? -19.766 -15.492 -15.211 1 94.38 187 GLU A O 1
ATOM 1510 N N . VAL A 1 188 ? -20.969 -14.008 -14.047 1 93.94 188 VAL A N 1
ATOM 1511 C CA . VAL A 1 188 ? -22.078 -14.93 -13.828 1 93.94 188 VAL A CA 1
ATOM 1512 C C . VAL A 1 188 ? -22.781 -15.227 -15.148 1 93.94 188 VAL A C 1
ATOM 1514 O O . VAL A 1 188 ? -23.203 -16.359 -15.398 1 93.94 188 VAL A O 1
ATOM 1517 N N . LEU A 1 189 ? -22.812 -14.25 -16.047 1 93.69 189 LEU A N 1
ATOM 1518 C CA . LEU A 1 189 ? -23.484 -14.391 -17.344 1 93.69 189 LEU A CA 1
ATOM 1519 C C . LEU A 1 189 ? -22.578 -15.109 -18.328 1 93.69 189 LEU A C 1
ATOM 1521 O O . LEU A 1 189 ? -23.047 -15.914 -19.141 1 93.69 189 LEU A O 1
ATOM 1525 N N . PHE A 1 190 ? -21.266 -14.734 -18.266 1 93.75 190 PHE A N 1
ATOM 1526 C CA . PHE A 1 190 ? -20.281 -15.312 -19.156 1 93.75 190 PHE A CA 1
ATOM 1527 C C . PHE A 1 190 ? -19.078 -15.836 -18.375 1 93.75 190 PHE A C 1
ATOM 1529 O O . PHE A 1 190 ? -18.078 -15.141 -18.203 1 93.75 190 PHE A O 1
ATOM 1536 N N . THR A 1 191 ? -19.172 -17.094 -18.094 1 89.56 191 THR A N 1
ATOM 1537 C CA . THR A 1 191 ? -18.141 -17.719 -17.266 1 89.56 191 THR A CA 1
ATOM 1538 C C . THR A 1 191 ? -16.781 -17.641 -17.938 1 89.56 191 THR A C 1
ATOM 1540 O O . THR A 1 191 ? -16.656 -17.922 -19.125 1 89.56 191 THR A O 1
ATOM 1543 N N . GLY A 1 192 ? -15.781 -17.078 -17.234 1 90.5 192 GLY A N 1
ATOM 1544 C CA . GLY A 1 192 ? -14.438 -16.953 -17.781 1 90.5 192 GLY A CA 1
ATOM 1545 C C . GLY A 1 192 ? -14.078 -15.531 -18.156 1 90.5 192 GLY A C 1
ATOM 1546 O O . GLY A 1 192 ? -12.906 -15.227 -18.391 1 90.5 192 GLY A O 1
ATOM 1547 N N . SER A 1 193 ? -15.102 -14.695 -18.156 1 92.62 193 SER A N 1
ATOM 1548 C CA . SER A 1 193 ? -14.891 -13.312 -18.562 1 92.62 193 SER A CA 1
ATOM 1549 C C . SER A 1 193 ? -14.102 -12.531 -17.516 1 92.62 193 SER A C 1
ATOM 1551 O O . SER A 1 193 ? -13.492 -11.508 -17.828 1 92.62 193 SER A O 1
ATOM 1553 N N . ILE A 1 194 ? -14.055 -13.016 -16.344 1 92.44 194 ILE A N 1
ATOM 1554 C CA . ILE A 1 194 ? -13.484 -12.281 -15.211 1 92.44 194 ILE A CA 1
ATOM 1555 C C . ILE A 1 194 ? -11.977 -12.109 -15.414 1 92.44 194 ILE A C 1
ATOM 1557 O O . ILE A 1 194 ? -11.398 -11.102 -15.016 1 92.44 194 ILE A O 1
ATOM 1561 N N . THR A 1 195 ? -11.336 -13.055 -16.062 1 92.12 195 THR A N 1
ATOM 1562 C CA . THR A 1 195 ? -9.898 -12.984 -16.297 1 92.12 195 THR A CA 1
ATOM 1563 C C . THR A 1 195 ? -9.555 -11.805 -17.203 1 92.12 195 THR A C 1
ATOM 1565 O O . THR A 1 195 ? -8.656 -11.023 -16.891 1 92.12 195 THR A O 1
ATOM 1568 N N . TYR A 1 196 ? -10.312 -11.609 -18.203 1 93.75 196 TYR A N 1
ATOM 1569 C CA . TYR A 1 196 ? -10.07 -10.539 -19.156 1 93.75 196 TYR A CA 1
ATOM 1570 C C . TYR A 1 196 ? -10.406 -9.18 -18.562 1 93.75 196 TYR A C 1
ATOM 1572 O O . TYR A 1 196 ? -9.656 -8.211 -18.734 1 93.75 196 TYR A O 1
ATOM 1580 N N . LEU A 1 197 ? -11.461 -9.18 -17.828 1 93.81 197 LEU A N 1
ATOM 1581 C CA . LEU A 1 197 ? -11.898 -7.922 -17.25 1 93.81 197 LEU A CA 1
ATOM 1582 C C . LEU A 1 197 ? -10.977 -7.504 -16.109 1 93.81 197 LEU A C 1
ATOM 1584 O O . LEU A 1 197 ? -10.68 -6.316 -15.953 1 93.81 197 LEU A O 1
ATOM 1588 N N . ALA A 1 198 ? -10.562 -8.445 -15.328 1 93.31 198 ALA A N 1
ATOM 1589 C CA . ALA A 1 198 ? -9.578 -8.164 -14.289 1 93.31 198 ALA A CA 1
ATOM 1590 C C . ALA A 1 198 ? -8.273 -7.664 -14.891 1 93.31 198 ALA A C 1
ATOM 1592 O O . ALA A 1 198 ? -7.633 -6.762 -14.336 1 93.31 198 ALA A O 1
ATOM 1593 N N . GLY A 1 199 ? -7.867 -8.273 -16.047 1 94.81 199 GLY A N 1
ATOM 1594 C CA . GLY A 1 199 ? -6.699 -7.785 -16.766 1 94.81 199 GLY A CA 1
ATOM 1595 C C . GLY A 1 199 ? -6.828 -6.34 -17.203 1 94.81 199 GLY A C 1
ATOM 1596 O O . GLY A 1 199 ? -5.891 -5.555 -17.047 1 94.81 199 GLY A O 1
ATOM 1597 N N . LEU A 1 200 ? -7.973 -5.996 -17.656 1 94.12 200 LEU A N 1
ATOM 1598 C CA . LEU A 1 200 ? -8.234 -4.641 -18.125 1 94.12 200 LEU A CA 1
ATOM 1599 C C . LEU A 1 200 ? -8.156 -3.641 -16.969 1 94.12 200 LEU A C 1
ATOM 1601 O O . LEU A 1 200 ? -7.578 -2.564 -17.125 1 94.12 200 LEU A O 1
ATOM 1605 N N . ILE A 1 201 ? -8.695 -3.998 -15.867 1 92.44 201 ILE A N 1
ATOM 1606 C CA . ILE A 1 201 ? -8.695 -3.09 -14.727 1 92.44 201 ILE A CA 1
ATOM 1607 C C . ILE A 1 201 ? -7.273 -2.912 -14.211 1 92.44 201 ILE A C 1
ATOM 1609 O O . ILE A 1 201 ? -6.895 -1.822 -13.773 1 92.44 201 ILE A O 1
ATOM 1613 N N . THR A 1 202 ? -6.531 -3.953 -14.234 1 94.62 202 THR A N 1
ATOM 1614 C CA . THR A 1 202 ? -5.148 -3.869 -13.773 1 94.62 202 THR A CA 1
ATOM 1615 C C . THR A 1 202 ? -4.332 -2.955 -14.68 1 94.62 202 THR A C 1
ATOM 1617 O O . THR A 1 202 ? -3.523 -2.158 -14.195 1 94.62 202 THR A O 1
ATOM 1620 N N . ILE A 1 203 ? -4.555 -2.975 -15.969 1 95.38 203 ILE A N 1
ATOM 1621 C CA . ILE A 1 203 ? -3.871 -2.1 -16.922 1 95.38 203 ILE A CA 1
ATOM 1622 C C . ILE A 1 203 ? -4.281 -0.65 -16.672 1 95.38 203 ILE A C 1
ATOM 1624 O O . ILE A 1 203 ? -3.434 0.245 -16.641 1 95.38 203 ILE A O 1
ATOM 1628 N N . ALA A 1 204 ? -5.551 -0.456 -16.453 1 92.62 204 ALA A N 1
ATOM 1629 C CA . ALA A 1 204 ? -6.062 0.885 -16.188 1 92.62 204 ALA A CA 1
ATOM 1630 C C . ALA A 1 204 ? -5.449 1.463 -14.914 1 92.62 204 ALA A C 1
ATOM 1632 O O . ALA A 1 204 ? -5.016 2.617 -14.898 1 92.62 204 ALA A O 1
ATOM 1633 N N . LEU A 1 205 ? -5.395 0.629 -13.891 1 93.81 205 LEU A N 1
ATOM 1634 C CA . LEU A 1 205 ? -4.824 1.077 -12.617 1 93.81 205 LEU A CA 1
ATOM 1635 C C . LEU A 1 205 ? -3.348 1.423 -12.781 1 93.81 205 LEU A C 1
ATOM 1637 O O . LEU A 1 205 ? -2.863 2.385 -12.18 1 93.81 205 LEU A O 1
ATOM 1641 N N . PHE A 1 206 ? -2.652 0.669 -13.594 1 96.25 206 PHE A N 1
ATOM 1642 C CA . PHE A 1 206 ? -1.236 0.928 -13.82 1 96.25 206 PHE A CA 1
ATOM 1643 C C . PHE A 1 206 ? -1.034 2.287 -14.484 1 96.25 206 PHE A C 1
ATOM 1645 O O . PHE A 1 206 ? -0.205 3.082 -14.031 1 96.25 206 PHE A O 1
ATOM 1652 N N . ILE A 1 207 ? -1.801 2.547 -15.461 1 94.88 207 ILE A N 1
ATOM 1653 C CA . ILE A 1 207 ? -1.699 3.803 -16.203 1 94.88 207 ILE A CA 1
ATOM 1654 C C . ILE A 1 207 ? -2.066 4.969 -15.281 1 94.88 207 ILE A C 1
ATOM 1656 O O . ILE A 1 207 ? -1.336 5.961 -15.203 1 94.88 207 ILE A O 1
ATOM 1660 N N . ILE A 1 208 ? -3.105 4.828 -14.539 1 91.88 208 ILE A N 1
ATOM 1661 C CA . ILE A 1 208 ? -3.596 5.883 -13.664 1 91.88 208 ILE A CA 1
ATOM 1662 C C . ILE A 1 208 ? -2.564 6.16 -12.57 1 91.88 208 ILE A C 1
ATOM 1664 O O . ILE A 1 208 ? -2.246 7.32 -12.289 1 91.88 208 ILE A O 1
ATOM 1668 N N . ASN A 1 209 ? -2.031 5.102 -11.977 1 94.56 209 ASN A N 1
ATOM 1669 C CA . ASN A 1 209 ? -1.07 5.273 -10.891 1 94.56 209 ASN A CA 1
ATOM 1670 C C . ASN A 1 209 ? 0.229 5.902 -11.391 1 94.56 209 ASN A C 1
ATOM 1672 O O . ASN A 1 209 ? 0.876 6.656 -10.664 1 94.56 209 ASN A O 1
ATOM 1676 N N . THR A 1 210 ? 0.621 5.605 -12.633 1 95.44 210 THR A N 1
ATOM 1677 C CA . THR A 1 210 ? 1.819 6.207 -13.203 1 95.44 210 THR A CA 1
ATOM 1678 C C . THR A 1 210 ? 1.623 7.707 -13.414 1 95.44 210 THR A C 1
ATOM 1680 O O . THR A 1 210 ? 2.473 8.508 -13.016 1 95.44 210 THR A O 1
ATOM 1683 N N . ILE A 1 211 ? 0.491 8.047 -13.922 1 93.75 211 ILE A N 1
ATOM 1684 C CA . ILE A 1 211 ? 0.172 9.445 -14.164 1 93.75 211 ILE A CA 1
ATOM 1685 C C . ILE A 1 211 ? 0.065 10.188 -12.828 1 93.75 211 ILE A C 1
ATOM 1687 O O . ILE A 1 211 ? 0.638 11.266 -12.664 1 93.75 211 ILE A O 1
ATOM 1691 N N . ASP A 1 212 ? -0.578 9.562 -11.891 1 92.38 212 ASP A N 1
ATOM 1692 C CA . ASP A 1 212 ? -0.78 10.195 -10.586 1 92.38 212 ASP A CA 1
ATOM 1693 C C . ASP A 1 212 ? 0.542 10.352 -9.844 1 92.38 212 ASP A C 1
ATOM 1695 O O . ASP A 1 212 ? 0.731 11.312 -9.094 1 92.38 212 ASP A O 1
ATOM 1699 N N . SER A 1 213 ? 1.418 9.414 -10.016 1 95.12 213 SER A N 1
ATOM 1700 C CA . SER A 1 213 ? 2.736 9.523 -9.398 1 95.12 213 SER A CA 1
ATOM 1701 C C . SER A 1 213 ? 3.508 10.719 -9.953 1 95.12 213 SER A C 1
ATOM 1703 O O . SER A 1 213 ? 4.129 11.469 -9.195 1 95.12 213 SER A O 1
ATOM 1705 N N . MET A 1 214 ? 3.404 10.922 -11.266 1 95.12 214 MET A N 1
ATOM 1706 C CA . MET A 1 214 ? 4.094 12.047 -11.883 1 95.12 214 MET A CA 1
ATOM 1707 C C . MET A 1 214 ? 3.502 13.375 -11.422 1 95.12 214 MET A C 1
ATOM 1709 O O . MET A 1 214 ? 4.238 14.312 -11.125 1 95.12 214 MET A O 1
ATOM 1713 N N . LYS A 1 215 ? 2.215 13.391 -11.336 1 92.19 215 LYS A N 1
ATOM 1714 C CA . LYS A 1 215 ? 1.552 14.594 -10.844 1 92.19 215 LYS A CA 1
ATOM 1715 C C . LYS A 1 215 ? 1.937 14.891 -9.398 1 92.19 215 LYS A C 1
ATOM 1717 O O . LYS A 1 215 ? 2.143 16.047 -9.031 1 92.19 215 LYS A O 1
ATOM 1722 N N . LEU A 1 216 ? 2.008 13.859 -8.617 1 92.81 216 LEU A N 1
ATOM 1723 C CA . LEU A 1 216 ? 2.369 14.008 -7.211 1 92.81 216 LEU A CA 1
ATOM 1724 C C . LEU A 1 216 ? 3.783 14.555 -7.066 1 92.81 216 LEU A C 1
ATOM 1726 O O . LEU A 1 216 ? 4.031 15.445 -6.246 1 92.81 216 LEU A O 1
ATOM 1730 N N . LEU A 1 217 ? 4.703 14.031 -7.879 1 93.94 217 LEU A N 1
ATOM 1731 C CA . LEU A 1 217 ? 6.086 14.484 -7.82 1 93.94 217 LEU A CA 1
ATOM 1732 C C . LEU A 1 217 ? 6.199 15.953 -8.227 1 93.94 217 LEU A C 1
ATOM 1734 O O . LEU A 1 217 ? 6.977 16.703 -7.641 1 93.94 217 LEU A O 1
ATOM 1738 N N . LYS A 1 218 ? 5.395 16.344 -9.148 1 92.69 218 LYS A N 1
ATOM 1739 C CA . LYS A 1 218 ? 5.363 17.75 -9.555 1 92.69 218 LYS A CA 1
ATOM 1740 C C . LYS A 1 218 ? 4.836 18.641 -8.43 1 92.69 218 LYS A C 1
ATOM 1742 O O . LYS A 1 218 ? 5.344 19.734 -8.211 1 92.69 218 LYS A O 1
ATOM 1747 N N . LEU A 1 219 ? 3.904 18.141 -7.766 1 89.19 219 LEU A N 1
ATOM 1748 C CA . LEU A 1 219 ? 3.357 18.875 -6.629 1 89.19 219 LEU A CA 1
ATOM 1749 C C . LEU A 1 219 ? 4.398 19.016 -5.523 1 89.19 219 LEU A C 1
ATOM 1751 O O . LEU A 1 219 ? 4.488 20.062 -4.883 1 89.19 219 LEU A O 1
ATOM 1755 N N . GLY A 1 220 ? 5.062 17.953 -5.238 1 89.62 220 GLY A N 1
ATOM 1756 C CA . GLY A 1 220 ? 6.133 18.016 -4.258 1 89.62 220 GLY A CA 1
ATOM 1757 C C . GLY A 1 220 ? 7.207 19.031 -4.613 1 89.62 220 GLY A C 1
ATOM 1758 O O . GLY A 1 220 ? 7.688 19.766 -3.748 1 89.62 220 GLY A O 1
ATOM 1759 N N . ASP A 1 221 ? 7.496 19.062 -5.898 1 90.25 221 ASP A N 1
ATOM 1760 C CA . ASP A 1 221 ? 8.492 20.016 -6.387 1 90.25 221 ASP A CA 1
ATOM 1761 C C . ASP A 1 221 ? 8.023 21.453 -6.199 1 90.25 221 ASP A C 1
ATOM 1763 O O . ASP A 1 221 ? 8.805 22.328 -5.809 1 90.25 221 ASP A O 1
ATOM 1767 N N . LEU A 1 222 ? 6.805 21.703 -6.43 1 88.81 222 LEU A N 1
ATOM 1768 C CA . LEU A 1 222 ? 6.227 23.031 -6.27 1 88.81 222 LEU A CA 1
ATOM 1769 C C . LEU A 1 222 ? 6.242 23.469 -4.809 1 88.81 222 LEU A C 1
ATOM 1771 O O . LEU A 1 222 ? 6.547 24.625 -4.5 1 88.81 222 LEU A O 1
ATOM 1775 N N . LYS A 1 223 ? 5.953 22.531 -3.961 1 86.56 223 LYS A N 1
ATOM 1776 C CA . LYS A 1 223 ? 5.965 22.844 -2.531 1 86.56 223 LYS A CA 1
ATOM 1777 C C . LYS A 1 223 ? 7.383 23.125 -2.047 1 86.56 223 LYS A C 1
ATOM 1779 O O . LYS A 1 223 ? 7.59 24.016 -1.208 1 86.56 223 LYS A O 1
ATOM 1784 N N . ASP A 1 224 ? 8.289 22.406 -2.527 1 88 224 ASP A N 1
ATOM 1785 C CA . ASP A 1 224 ? 9.688 22.609 -2.152 1 88 224 ASP A CA 1
ATOM 1786 C C . ASP A 1 224 ? 10.188 23.984 -2.594 1 88 224 ASP A C 1
ATOM 1788 O O . ASP A 1 224 ? 10.977 24.609 -1.895 1 88 224 ASP A O 1
ATOM 1792 N N . LYS A 1 225 ? 9.742 24.484 -3.652 1 86.19 225 LYS A N 1
ATOM 1793 C CA . LYS A 1 225 ? 10.133 25.797 -4.164 1 86.19 225 LYS A CA 1
ATOM 1794 C C . LYS A 1 225 ? 9.492 26.906 -3.354 1 86.19 225 LYS A C 1
ATOM 1796 O O . LYS A 1 225 ? 10.055 28 -3.227 1 86.19 225 LYS A O 1
ATOM 1801 N N . LYS A 1 226 ? 8.391 26.609 -2.838 1 78.75 226 LYS A N 1
ATOM 1802 C CA . LYS A 1 226 ? 7.691 27.625 -2.049 1 78.75 226 LYS A CA 1
ATOM 1803 C C . LYS A 1 226 ? 8.289 27.734 -0.652 1 78.75 226 LYS A C 1
ATOM 1805 O O . LYS A 1 226 ? 8.203 28.797 -0.021 1 78.75 226 LYS A O 1
ATOM 1810 N N . THR A 1 227 ? 8.727 26.703 -0.117 1 69.62 227 THR A N 1
ATOM 1811 C CA . THR A 1 227 ? 9.297 26.703 1.226 1 69.62 227 THR A CA 1
ATOM 1812 C C . THR A 1 227 ? 10.719 27.25 1.203 1 69.62 227 THR A C 1
ATOM 1814 O O . THR A 1 227 ? 11.227 27.719 2.221 1 69.62 227 THR A O 1
ATOM 1817 N N . ASP A 1 228 ? 11.445 27.25 0.117 1 58.03 228 ASP A N 1
ATOM 1818 C CA . ASP A 1 228 ? 12.75 27.891 0.009 1 58.03 228 ASP A CA 1
ATOM 1819 C C . ASP A 1 228 ? 12.625 29.406 -0.113 1 58.03 228 ASP A C 1
ATOM 1821 O O . ASP A 1 228 ? 11.734 29.906 -0.805 1 58.03 228 ASP A O 1
ATOM 1825 N N . MET B 1 1 ? 44.562 14.055 17.672 1 51.5 1 MET B N 1
ATOM 1826 C CA . MET B 1 1 ? 44.062 15.25 17.016 1 51.5 1 MET B CA 1
ATOM 1827 C C . MET B 1 1 ? 43.25 14.883 15.773 1 51.5 1 MET B C 1
ATOM 1829 O O . MET B 1 1 ? 42.156 15.414 15.555 1 51.5 1 MET B O 1
ATOM 1833 N N . GLY B 1 2 ? 43.688 13.93 15.016 1 47.69 2 GLY B N 1
ATOM 1834 C CA . GLY B 1 2 ? 43 13.477 13.82 1 47.69 2 GLY B CA 1
ATOM 1835 C C . GLY B 1 2 ? 41.719 12.727 14.125 1 47.69 2 GLY B C 1
ATOM 1836 O O . GLY B 1 2 ? 40.688 12.914 13.445 1 47.69 2 GLY B O 1
ATOM 1837 N N . LYS B 1 3 ? 41.781 12.023 15.148 1 59.06 3 LYS B N 1
ATOM 1838 C CA . LYS B 1 3 ? 40.625 11.219 15.523 1 59.06 3 LYS B CA 1
ATOM 1839 C C . LYS B 1 3 ? 39.531 12.094 16.109 1 59.06 3 LYS B C 1
ATOM 1841 O O . LYS B 1 3 ? 38.344 11.852 15.844 1 59.06 3 LYS B O 1
ATOM 1846 N N . GLU B 1 4 ? 39.938 12.883 16.875 1 53.09 4 GLU B N 1
ATOM 1847 C CA . GLU B 1 4 ? 38.969 13.812 17.453 1 53.09 4 GLU B CA 1
ATOM 1848 C C . GLU B 1 4 ? 38.281 14.633 16.359 1 53.09 4 GLU B C 1
ATOM 1850 O O . GLU B 1 4 ? 37.062 14.844 16.422 1 53.09 4 GLU B O 1
ATOM 1855 N N . ILE B 1 5 ? 38.969 15.125 15.375 1 54.69 5 ILE B N 1
ATOM 1856 C CA . ILE B 1 5 ? 38.406 15.883 14.266 1 54.69 5 ILE B CA 1
ATOM 1857 C C . ILE B 1 5 ? 37.469 15 13.453 1 54.69 5 ILE B C 1
ATOM 1859 O O . ILE B 1 5 ? 36.406 15.445 13.031 1 54.69 5 ILE B O 1
ATOM 1863 N N . GLN B 1 6 ? 37.906 13.789 13.328 1 55.41 6 GLN B N 1
ATOM 1864 C CA . GLN B 1 6 ? 37.062 12.844 12.602 1 55.41 6 GLN B CA 1
ATOM 1865 C C . GLN B 1 6 ? 35.75 12.578 13.344 1 55.41 6 GLN B C 1
ATOM 1867 O O . GLN B 1 6 ? 34.688 12.484 12.727 1 55.41 6 GLN B O 1
ATOM 1872 N N . VAL B 1 7 ? 35.969 12.477 14.633 1 60 7 VAL B N 1
ATOM 1873 C CA . VAL B 1 7 ? 34.781 12.273 15.461 1 60 7 VAL B CA 1
ATOM 1874 C C . VAL B 1 7 ? 33.906 13.516 15.414 1 60 7 VAL B C 1
ATOM 1876 O O . VAL B 1 7 ? 32.656 13.414 15.344 1 60 7 VAL B O 1
ATOM 1879 N N . GLU B 1 8 ? 34.469 14.664 15.461 1 57.22 8 GLU B N 1
ATOM 1880 C CA . GLU B 1 8 ? 33.719 15.914 15.375 1 57.22 8 GLU B CA 1
ATOM 1881 C C . GLU B 1 8 ? 33.031 16.047 14.023 1 57.22 8 GLU B C 1
ATOM 1883 O O . GLU B 1 8 ? 31.875 16.484 13.953 1 57.22 8 GLU B O 1
ATOM 1888 N N . ASP B 1 9 ? 33.75 15.711 13 1 59.34 9 ASP B N 1
ATOM 1889 C CA . ASP B 1 9 ? 33.156 15.727 11.664 1 59.34 9 ASP B CA 1
ATOM 1890 C C . ASP B 1 9 ? 32 14.742 11.555 1 59.34 9 ASP B C 1
ATOM 1892 O O . ASP B 1 9 ? 30.984 15.055 10.953 1 59.34 9 ASP B O 1
ATOM 1896 N N . TYR B 1 10 ? 32.312 13.68 12.117 1 64.19 10 TYR B N 1
ATOM 1897 C CA . TYR B 1 10 ? 31.25 12.664 12.164 1 64.19 10 TYR B CA 1
ATOM 1898 C C . TYR B 1 10 ? 30.031 13.18 12.906 1 64.19 10 TYR B C 1
ATOM 1900 O O . TYR B 1 10 ? 28.891 12.984 12.445 1 64.19 10 TYR B O 1
ATOM 1908 N N . ASN B 1 11 ? 30.266 13.719 14.062 1 62.38 11 ASN B N 1
ATOM 1909 C CA . ASN B 1 11 ? 29.156 14.25 14.859 1 62.38 11 ASN B CA 1
ATOM 1910 C C . ASN B 1 11 ? 28.406 15.352 14.117 1 62.38 11 ASN B C 1
ATOM 1912 O O . ASN B 1 11 ? 27.188 15.445 14.203 1 62.38 11 ASN B O 1
ATOM 1916 N N . ALA B 1 12 ? 29.141 16.172 13.422 1 62.84 12 ALA B N 1
ATOM 1917 C CA . ALA B 1 12 ? 28.516 17.266 12.664 1 62.84 12 ALA B CA 1
ATOM 1918 C C . ALA B 1 12 ? 27.656 16.703 11.531 1 62.84 12 ALA B C 1
ATOM 1920 O O . ALA B 1 12 ? 26.547 17.203 11.289 1 62.84 12 ALA B O 1
ATOM 1921 N N . ILE B 1 13 ? 28.203 15.812 10.875 1 64.81 13 ILE B N 1
ATOM 1922 C CA . ILE B 1 13 ? 27.469 15.188 9.773 1 64.81 13 ILE B CA 1
ATOM 1923 C C . ILE B 1 13 ? 26.219 14.492 10.312 1 64.81 13 ILE B C 1
ATOM 1925 O O . ILE B 1 13 ? 25.141 14.617 9.742 1 64.81 13 ILE B O 1
ATOM 1929 N N . ALA B 1 14 ? 26.438 13.781 11.375 1 65.44 14 ALA B N 1
ATOM 1930 C CA . ALA B 1 14 ? 25.328 13.062 12 1 65.44 14 ALA B CA 1
ATOM 1931 C C . ALA B 1 14 ? 24.219 14.016 12.43 1 65.44 14 ALA B C 1
ATOM 1933 O O . ALA B 1 14 ? 23.031 13.742 12.234 1 65.44 14 ALA B O 1
ATOM 1934 N N . GLN B 1 15 ? 24.516 15.094 13.086 1 56.91 15 GLN B N 1
ATOM 1935 C CA . GLN B 1 15 ? 23.547 16.062 13.547 1 56.91 15 GLN B CA 1
ATOM 1936 C C . GLN B 1 15 ? 22.766 16.672 12.383 1 56.91 15 GLN B C 1
ATOM 1938 O O . GLN B 1 15 ? 21.547 16.844 12.469 1 56.91 15 GLN B O 1
ATOM 1943 N N . ARG B 1 16 ? 23.422 16.953 11.383 1 55.91 16 ARG B N 1
ATOM 1944 C CA . ARG B 1 16 ? 22.797 17.578 10.211 1 55.91 16 ARG B CA 1
ATOM 1945 C C . ARG B 1 16 ? 21.891 16.594 9.492 1 55.91 16 ARG B C 1
ATOM 1947 O O . ARG B 1 16 ? 20.859 16.984 8.938 1 55.91 16 ARG B O 1
ATOM 1954 N N . THR B 1 17 ? 22.281 15.414 9.523 1 59.09 17 THR B N 1
ATOM 1955 C CA . THR B 1 17 ? 21.656 14.422 8.656 1 59.09 17 THR B CA 1
ATOM 1956 C C . THR B 1 17 ? 20.484 13.734 9.359 1 59.09 17 THR B C 1
ATOM 1958 O O . THR B 1 17 ? 19.531 13.312 8.719 1 59.09 17 THR B O 1
ATOM 1961 N N . PHE B 1 18 ? 20.609 13.578 10.711 1 56.91 18 PHE B N 1
ATOM 1962 C CA . PHE B 1 18 ? 19.609 12.773 11.398 1 56.91 18 PHE B CA 1
ATOM 1963 C C . PHE B 1 18 ? 18.781 13.625 12.344 1 56.91 18 PHE B C 1
ATOM 1965 O O . PHE B 1 18 ? 18.172 13.109 13.289 1 56.91 18 PHE B O 1
ATOM 1972 N N . SER B 1 19 ? 18.75 14.938 12.32 1 49.91 19 SER B N 1
ATOM 1973 C CA . SER B 1 19 ? 18.016 15.836 13.211 1 49.91 19 SER B CA 1
ATOM 1974 C C . SER B 1 19 ? 16.516 15.555 13.164 1 49.91 19 SER B C 1
ATOM 1976 O O . SER B 1 19 ? 15.82 15.75 14.156 1 49.91 19 SER B O 1
ATOM 1978 N N . ASP B 1 20 ? 16.062 14.914 12.156 1 48.75 20 ASP B N 1
ATOM 1979 C CA . ASP B 1 20 ? 14.625 14.875 11.938 1 48.75 20 ASP B CA 1
ATOM 1980 C C . ASP B 1 20 ? 14.086 13.461 12.125 1 48.75 20 ASP B C 1
ATOM 1982 O O . ASP B 1 20 ? 12.898 13.203 11.891 1 48.75 20 ASP B O 1
ATOM 1986 N N . ARG B 1 21 ? 15.133 12.531 12.5 1 54.69 21 ARG B N 1
ATOM 1987 C CA . ARG B 1 21 ? 14.641 11.156 12.477 1 54.69 21 ARG B CA 1
ATOM 1988 C C . ARG B 1 21 ? 14.93 10.445 13.789 1 54.69 21 ARG B C 1
ATOM 1990 O O . ARG B 1 21 ? 16.062 10.477 14.281 1 54.69 21 ARG B O 1
ATOM 1997 N N . LYS B 1 22 ? 13.867 10.055 14.578 1 53.78 22 LYS B N 1
ATOM 1998 C CA . LYS B 1 22 ? 14.07 9.133 15.695 1 53.78 22 LYS B CA 1
ATOM 1999 C C . LYS B 1 22 ? 13.875 7.688 15.258 1 53.78 22 LYS B C 1
ATOM 2001 O O . LYS B 1 22 ? 12.859 7.352 14.633 1 53.78 22 LYS B O 1
ATOM 2006 N N . ARG B 1 23 ? 15.102 6.848 15.211 1 55.5 23 ARG B N 1
ATOM 2007 C CA . ARG B 1 23 ? 15.016 5.449 14.805 1 55.5 23 ARG B CA 1
ATOM 2008 C C . ARG B 1 23 ? 15.164 4.516 16 1 55.5 23 ARG B C 1
ATOM 2010 O O . ARG B 1 23 ? 15.977 4.766 16.891 1 55.5 23 ARG B O 1
ATOM 2017 N N . THR B 1 24 ? 14.141 3.564 16.156 1 59.09 24 THR B N 1
ATOM 2018 C CA . THR B 1 24 ? 14.18 2.605 17.25 1 59.09 24 THR B CA 1
ATOM 2019 C C . THR B 1 24 ? 14.547 1.215 16.75 1 59.09 24 THR B C 1
ATOM 2021 O O . THR B 1 24 ? 14.547 0.248 17.516 1 59.09 24 THR B O 1
ATOM 2024 N N . ASN B 1 25 ? 15.047 1.229 15.539 1 61.72 25 ASN B N 1
ATOM 2025 C CA . ASN B 1 25 ? 15.352 -0.076 14.953 1 61.72 25 ASN B CA 1
ATOM 2026 C C . ASN B 1 25 ? 16.656 -0.646 15.5 1 61.72 25 ASN B C 1
ATOM 2028 O O . ASN B 1 25 ? 17.531 0.104 15.945 1 61.72 25 ASN B O 1
ATOM 2032 N N . ILE B 1 26 ? 16.766 -2.059 15.445 1 63.19 26 ILE B N 1
ATOM 2033 C CA . ILE B 1 26 ? 17.891 -2.789 16.031 1 63.19 26 ILE B CA 1
ATOM 2034 C C . ILE B 1 26 ? 19.188 -2.355 15.352 1 63.19 26 ILE B C 1
ATOM 2036 O O . ILE B 1 26 ? 20.203 -2.178 16.016 1 63.19 26 ILE B O 1
ATOM 2040 N N . LEU B 1 27 ? 19.094 -2.135 14.047 1 67 27 LEU B N 1
ATOM 2041 C CA . LEU B 1 27 ? 20.328 -1.877 13.312 1 67 27 LEU B CA 1
ATOM 2042 C C . LEU B 1 27 ? 20.516 -0.382 13.078 1 67 27 LEU B C 1
ATOM 2044 O O . LEU B 1 27 ? 21.266 0.02 12.18 1 67 27 LEU B O 1
ATOM 2048 N N . LYS B 1 28 ? 19.891 0.343 13.844 1 70 28 LYS B N 1
ATOM 2049 C CA . LYS B 1 28 ? 19.891 1.79 13.648 1 70 28 LYS B CA 1
ATOM 2050 C C . LYS B 1 28 ? 21.297 2.357 13.75 1 70 28 LYS B C 1
ATOM 2052 O O . LYS B 1 28 ? 21.734 3.104 12.867 1 70 28 LYS B O 1
ATOM 2057 N N . ARG B 1 29 ? 21.969 1.923 14.742 1 70.12 29 ARG B N 1
ATOM 2058 C CA . ARG B 1 29 ? 23.281 2.482 15 1 70.12 29 ARG B CA 1
ATOM 2059 C C . ARG B 1 29 ? 24.266 2.113 13.891 1 70.12 29 ARG B C 1
ATOM 2061 O O . ARG B 1 29 ? 24.969 2.977 13.367 1 70.12 29 ARG B O 1
ATOM 2068 N N . ALA B 1 30 ? 24.234 0.863 13.555 1 72.5 30 ALA B N 1
ATOM 2069 C CA . ALA B 1 30 ? 25.141 0.396 12.5 1 72.5 30 ALA B CA 1
ATOM 2070 C C . ALA B 1 30 ? 24.828 1.08 11.172 1 72.5 30 ALA B C 1
ATOM 2072 O O . ALA B 1 30 ? 25.734 1.449 10.43 1 72.5 30 ALA B O 1
ATOM 2073 N N . GLU B 1 31 ? 23.578 1.277 10.883 1 77 31 GLU B N 1
ATOM 2074 C CA . GLU B 1 31 ? 23.156 1.915 9.641 1 77 31 GLU B CA 1
ATOM 2075 C C . GLU B 1 31 ? 23.594 3.379 9.602 1 77 31 GLU B C 1
ATOM 2077 O O . GLU B 1 31 ? 24.094 3.855 8.578 1 77 31 GLU B O 1
ATOM 2082 N N . GLN B 1 32 ? 23.484 3.998 10.695 1 74.94 32 GLN B N 1
ATOM 2083 C CA . GLN B 1 32 ? 23.828 5.414 10.758 1 74.94 32 GLN B CA 1
ATOM 2084 C C . GLN B 1 32 ? 25.328 5.625 10.586 1 74.94 32 GLN B C 1
ATOM 2086 O O . GLN B 1 32 ? 25.75 6.539 9.883 1 74.94 32 GLN B O 1
ATOM 2091 N N . LEU B 1 33 ? 26.062 4.777 11.195 1 74.81 33 LEU B N 1
ATOM 2092 C CA . LEU B 1 33 ? 27.516 4.871 11.086 1 74.81 33 LEU B CA 1
ATOM 2093 C C . LEU B 1 33 ? 27.969 4.637 9.656 1 74.81 33 LEU B C 1
ATOM 2095 O O . LEU B 1 33 ? 28.859 5.34 9.156 1 74.81 33 LEU B O 1
ATOM 2099 N N . THR B 1 34 ? 27.312 3.734 9.102 1 81.19 34 THR B N 1
ATOM 2100 C CA . THR B 1 34 ? 27.672 3.412 7.723 1 81.19 34 THR B CA 1
ATOM 2101 C C . THR B 1 34 ? 27.312 4.566 6.789 1 81.19 34 THR B C 1
ATOM 2103 O O . THR B 1 34 ? 28.094 4.91 5.895 1 81.19 34 THR B O 1
ATOM 2106 N N . ILE B 1 35 ? 26.203 5.156 7.055 1 81.56 35 ILE B N 1
ATOM 2107 C CA . ILE B 1 35 ? 25.734 6.258 6.219 1 81.56 35 ILE B CA 1
ATOM 2108 C C . ILE B 1 35 ? 26.703 7.438 6.336 1 81.56 35 ILE B C 1
ATOM 2110 O O . ILE B 1 35 ? 27.094 8.023 5.328 1 81.56 35 ILE B O 1
ATOM 2114 N N . VAL B 1 36 ? 27.078 7.75 7.523 1 78.81 36 VAL B N 1
ATOM 2115 C CA . VAL B 1 36 ? 27.953 8.883 7.77 1 78.81 36 VAL B CA 1
ATOM 2116 C C . VAL B 1 36 ? 29.312 8.633 7.113 1 78.81 36 VAL B C 1
ATOM 2118 O O . VAL B 1 36 ? 29.938 9.562 6.598 1 78.81 36 VAL B O 1
ATOM 2121 N N . PHE B 1 37 ? 29.672 7.398 7.105 1 81.94 37 PHE B N 1
ATOM 2122 C CA . PHE B 1 37 ? 30.938 7.008 6.508 1 81.94 37 PHE B CA 1
ATOM 2123 C C . PHE B 1 37 ? 30.875 7.125 4.988 1 81.94 37 PHE B C 1
ATOM 2125 O O . PHE B 1 37 ? 31.859 7.531 4.355 1 81.94 37 PHE B O 1
ATOM 2132 N N . LEU B 1 38 ? 29.766 6.855 4.406 1 86 38 LEU B N 1
ATOM 2133 C CA . LEU B 1 38 ? 29.641 6.73 2.959 1 86 38 LEU B CA 1
ATOM 2134 C C . LEU B 1 38 ? 29.297 8.07 2.326 1 86 38 LEU B C 1
ATOM 2136 O O . LEU B 1 38 ? 29.641 8.328 1.172 1 86 38 LEU B O 1
ATOM 2140 N N . LEU B 1 39 ? 28.688 8.883 3.004 1 85.69 39 LEU B N 1
ATOM 2141 C CA . LEU B 1 39 ? 28.141 10.125 2.467 1 85.69 39 LEU B CA 1
ATOM 2142 C C . LEU B 1 39 ? 29.219 10.953 1.78 1 85.69 39 LEU B C 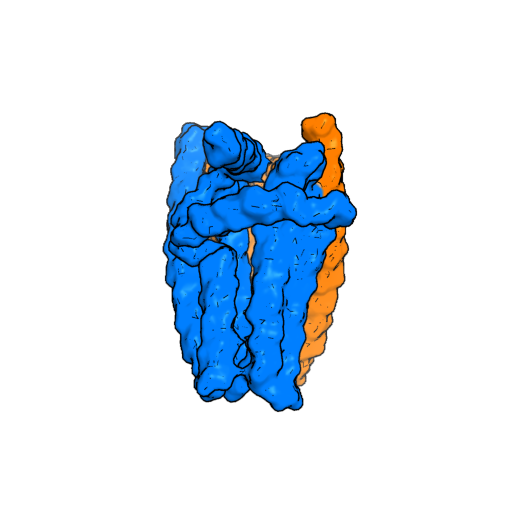1
ATOM 2144 O O . LEU B 1 39 ? 29.062 11.344 0.623 1 85.69 39 LEU B O 1
ATOM 2148 N N . PRO B 1 40 ? 30.391 11.164 2.471 1 84.69 40 PRO B N 1
ATOM 2149 C CA . PRO B 1 40 ? 31.422 11.984 1.843 1 84.69 40 PRO B CA 1
ATOM 2150 C C . PRO B 1 40 ? 32.062 11.297 0.636 1 84.69 40 PRO B C 1
ATOM 2152 O O . PRO B 1 40 ? 32.719 11.961 -0.174 1 84.69 40 PRO B O 1
ATOM 2155 N N . LYS B 1 41 ? 31.859 10.078 0.52 1 89.25 41 LYS B N 1
ATOM 2156 C CA . LYS B 1 41 ? 32.5 9.312 -0.541 1 89.25 41 LYS B CA 1
ATOM 2157 C C . LYS B 1 41 ? 31.625 9.25 -1.789 1 89.25 41 LYS B C 1
ATOM 2159 O O . LYS B 1 41 ? 32.062 8.781 -2.842 1 89.25 41 LYS B O 1
ATOM 2164 N N . VAL B 1 42 ? 30.438 9.719 -1.747 1 89.31 42 VAL B N 1
ATOM 2165 C CA . VAL B 1 42 ? 29.531 9.695 -2.896 1 89.31 42 VAL B CA 1
ATOM 2166 C C . VAL B 1 42 ? 29.984 10.734 -3.92 1 89.31 42 VAL B C 1
ATOM 2168 O O . VAL B 1 42 ? 30.109 11.922 -3.596 1 89.31 42 VAL B O 1
ATOM 2171 N N . PRO B 1 43 ? 30.281 10.258 -5.043 1 91.06 43 PRO B N 1
ATOM 2172 C CA . PRO B 1 43 ? 30.734 11.195 -6.07 1 91.06 43 PRO B CA 1
ATOM 2173 C C . PRO B 1 43 ? 29.75 12.344 -6.297 1 91.06 43 PRO B C 1
ATOM 2175 O O . PRO B 1 43 ? 28.547 12.156 -6.141 1 91.06 43 PRO B O 1
ATOM 2178 N N . LYS B 1 44 ? 30.219 13.438 -6.832 1 88.5 44 LYS B N 1
ATOM 2179 C CA . LYS B 1 44 ? 29.453 14.672 -6.98 1 88.5 44 LYS B CA 1
ATOM 2180 C C . LYS B 1 44 ? 28.391 14.523 -8.07 1 88.5 44 LYS B C 1
ATOM 2182 O O . LYS B 1 44 ? 27.359 15.188 -8.031 1 88.5 44 LYS B O 1
ATOM 2187 N N . PHE B 1 45 ? 28.625 13.641 -8.961 1 91.19 45 PHE B N 1
ATOM 2188 C CA . PHE B 1 45 ? 27.688 13.539 -10.078 1 91.19 45 PHE B CA 1
ATOM 2189 C C . PHE B 1 45 ? 26.469 12.719 -9.695 1 91.19 45 PHE B C 1
ATOM 2191 O O . PHE B 1 45 ? 25.484 12.672 -10.438 1 91.19 45 PHE B O 1
ATOM 2198 N N . ILE B 1 46 ? 26.516 12.18 -8.531 1 92.19 46 ILE B N 1
ATOM 2199 C CA . ILE B 1 46 ? 25.406 11.375 -8.062 1 92.19 46 ILE B CA 1
ATOM 2200 C C . ILE B 1 46 ? 24.438 12.242 -7.262 1 92.19 46 ILE B C 1
ATOM 2202 O O . ILE B 1 46 ? 24.797 12.758 -6.203 1 92.19 46 ILE B O 1
ATOM 2206 N N . SER B 1 47 ? 23.266 12.398 -7.852 1 91.19 47 SER B N 1
ATOM 2207 C CA . SER B 1 47 ? 22.219 13.156 -7.164 1 91.19 47 SER B CA 1
ATOM 2208 C C . SER B 1 47 ? 21.344 12.242 -6.305 1 91.19 47 SER B C 1
ATOM 2210 O O . SER B 1 47 ? 21.359 11.016 -6.48 1 91.19 47 SER B O 1
ATOM 2212 N N . PRO B 1 48 ? 20.641 12.812 -5.402 1 90.56 48 PRO B N 1
ATOM 2213 C CA . PRO B 1 48 ? 19.719 12.008 -4.598 1 90.56 48 PRO B CA 1
ATOM 2214 C C . PRO B 1 48 ? 18.703 11.242 -5.445 1 90.56 48 PRO B C 1
ATOM 2216 O O . PRO B 1 48 ? 18.422 10.078 -5.164 1 90.56 48 PRO B O 1
ATOM 2219 N N . ASN B 1 49 ? 18.188 11.859 -6.488 1 91.5 49 ASN B N 1
ATOM 2220 C CA . ASN B 1 49 ? 17.266 11.188 -7.383 1 91.5 49 ASN B CA 1
ATOM 2221 C C . ASN B 1 49 ? 17.906 9.984 -8.07 1 91.5 49 ASN B C 1
ATOM 2223 O O . ASN B 1 49 ? 17.266 8.953 -8.258 1 91.5 49 ASN B O 1
ATOM 2227 N N . LEU B 1 50 ? 19.125 10.203 -8.438 1 92.75 50 LEU B N 1
ATOM 2228 C CA . LEU B 1 50 ? 19.859 9.102 -9.062 1 92.75 50 LEU B CA 1
ATOM 2229 C C . LEU B 1 50 ? 20.062 7.953 -8.078 1 92.75 50 LEU B C 1
ATOM 2231 O O . LEU B 1 50 ? 20 6.781 -8.461 1 92.75 50 LEU B O 1
ATOM 2235 N N . LEU B 1 51 ? 20.312 8.312 -6.852 1 93.44 51 LEU B N 1
ATOM 2236 C CA . LEU B 1 51 ? 20.469 7.289 -5.828 1 93.44 51 LEU B CA 1
ATOM 2237 C C . LEU B 1 51 ? 19.172 6.5 -5.641 1 93.44 51 LEU B C 1
ATOM 2239 O O . LEU B 1 51 ? 19.203 5.277 -5.492 1 93.44 51 LEU B O 1
ATOM 2243 N N . THR B 1 52 ? 18.078 7.184 -5.617 1 94.94 52 THR B N 1
ATOM 2244 C CA . THR B 1 52 ? 16.781 6.516 -5.516 1 94.94 52 THR B CA 1
ATOM 2245 C C . THR B 1 52 ? 16.562 5.574 -6.695 1 94.94 52 THR B C 1
ATOM 2247 O O . THR B 1 52 ? 16.125 4.438 -6.516 1 94.94 52 THR B O 1
ATOM 2250 N N . LEU B 1 53 ? 16.906 6.055 -7.84 1 95.31 53 LEU B N 1
ATOM 2251 C CA . LEU B 1 53 ? 16.781 5.227 -9.031 1 95.31 53 LEU B CA 1
ATOM 2252 C C . LEU B 1 53 ? 17.672 3.994 -8.938 1 95.31 53 LEU B C 1
ATOM 2254 O O . LEU B 1 53 ? 17.266 2.891 -9.297 1 95.31 53 LEU B O 1
ATOM 2258 N N . MET B 1 54 ? 18.859 4.211 -8.5 1 95.69 54 MET B N 1
ATOM 2259 C CA . MET B 1 54 ? 19.781 3.09 -8.305 1 95.69 54 MET B CA 1
ATOM 2260 C C . MET B 1 54 ? 19.203 2.086 -7.309 1 95.69 54 MET B C 1
ATOM 2262 O O . MET B 1 54 ? 19.328 0.875 -7.504 1 95.69 54 MET B O 1
ATOM 2266 N N . GLY B 1 55 ? 18.656 2.584 -6.277 1 95.94 55 GLY B N 1
ATOM 2267 C CA . GLY B 1 55 ? 18 1.708 -5.32 1 95.94 55 GLY B CA 1
ATOM 2268 C C . GLY B 1 55 ? 16.891 0.876 -5.934 1 95.94 55 GLY B C 1
ATOM 2269 O O . GLY B 1 55 ? 16.797 -0.328 -5.688 1 95.94 55 GLY B O 1
ATOM 2270 N N . THR B 1 56 ? 16.109 1.489 -6.73 1 96.38 56 THR B N 1
ATOM 2271 C CA . THR B 1 56 ? 15.016 0.789 -7.406 1 96.38 56 THR B CA 1
ATOM 2272 C C . THR B 1 56 ? 15.57 -0.254 -8.375 1 96.38 56 THR B C 1
ATOM 2274 O O . THR B 1 56 ? 15.023 -1.357 -8.484 1 96.38 56 THR B O 1
ATOM 2277 N N . LEU B 1 57 ? 16.594 0.125 -9.039 1 96.38 57 LEU B N 1
ATOM 2278 C CA . LEU B 1 57 ? 17.266 -0.828 -9.93 1 96.38 57 LEU B CA 1
ATOM 2279 C C . LEU B 1 57 ? 17.781 -2.025 -9.141 1 96.38 57 LEU B C 1
ATOM 2281 O O . LEU B 1 57 ? 17.781 -3.152 -9.641 1 96.38 57 LEU B O 1
ATOM 2285 N N . GLY B 1 58 ? 18.25 -1.722 -7.941 1 97.44 58 GLY B N 1
ATOM 2286 C CA . GLY B 1 58 ? 18.656 -2.812 -7.066 1 97.44 58 GLY B CA 1
ATOM 2287 C C . GLY B 1 58 ? 17.547 -3.83 -6.836 1 97.44 58 GLY B C 1
ATOM 2288 O O . GLY B 1 58 ? 17.781 -5.039 -6.902 1 97.44 58 GLY B O 1
ATOM 2289 N N . SER B 1 59 ? 16.359 -3.387 -6.59 1 97.06 59 SER B N 1
ATOM 2290 C CA . SER B 1 59 ? 15.227 -4.289 -6.445 1 97.06 59 SER B CA 1
ATOM 2291 C C . SER B 1 59 ? 14.93 -5.023 -7.746 1 97.06 59 SER B C 1
ATOM 2293 O O . SER B 1 59 ? 14.5 -6.176 -7.734 1 97.06 59 SER B O 1
ATOM 2295 N N . GLY B 1 60 ? 15.141 -4.305 -8.836 1 96.94 60 GLY B N 1
ATOM 2296 C CA . GLY B 1 60 ? 15.031 -4.957 -10.125 1 96.94 60 GLY B CA 1
ATOM 2297 C C . GLY B 1 60 ? 16 -6.113 -10.297 1 96.94 60 GLY B C 1
ATOM 2298 O O . GLY B 1 60 ? 15.656 -7.141 -10.883 1 96.94 60 GLY B O 1
ATOM 2299 N N . PHE B 1 61 ? 17.156 -5.977 -9.742 1 96.44 61 PHE B N 1
ATOM 2300 C CA . PHE B 1 61 ? 18.156 -7.039 -9.789 1 96.44 61 PHE B CA 1
ATOM 2301 C C . PHE B 1 61 ? 17.703 -8.242 -8.961 1 96.44 61 PHE B C 1
ATOM 2303 O O . PHE B 1 61 ? 17.969 -9.391 -9.328 1 96.44 61 PHE B O 1
ATOM 2310 N N . VAL B 1 62 ? 17.109 -7.938 -7.879 1 96.69 62 VAL B N 1
ATOM 2311 C CA . VAL B 1 62 ? 16.578 -9.031 -7.066 1 96.69 62 VAL B CA 1
ATOM 2312 C C . VAL B 1 62 ? 15.523 -9.797 -7.855 1 96.69 62 VAL B C 1
ATOM 2314 O O . VAL B 1 62 ? 15.516 -11.023 -7.863 1 96.69 62 VAL B O 1
ATOM 2317 N N . PHE B 1 63 ? 14.641 -9.062 -8.492 1 97.94 63 PHE B N 1
ATOM 2318 C CA . PHE B 1 63 ? 13.641 -9.664 -9.375 1 97.94 63 PHE B CA 1
ATOM 2319 C C . PHE B 1 63 ? 14.312 -10.523 -10.438 1 97.94 63 PHE B C 1
ATOM 2321 O O . PHE B 1 63 ? 13.914 -11.672 -10.648 1 97.94 63 PHE B O 1
ATOM 2328 N N . LEU B 1 64 ? 15.328 -10 -11.07 1 97.12 64 LEU B N 1
ATOM 2329 C CA . LEU B 1 64 ? 16.047 -10.719 -12.109 1 97.12 64 LEU B CA 1
ATOM 2330 C C . LEU B 1 64 ? 16.703 -11.977 -11.555 1 97.12 64 LEU B C 1
ATOM 2332 O O . LEU B 1 64 ? 16.719 -13.023 -12.219 1 97.12 64 LEU B O 1
ATOM 2336 N N . ALA B 1 65 ? 17.234 -11.867 -10.398 1 96.94 65 ALA B N 1
ATOM 2337 C CA . ALA B 1 65 ? 17.859 -13.031 -9.75 1 96.94 65 ALA B CA 1
ATOM 2338 C C . ALA B 1 65 ? 16.844 -14.164 -9.586 1 96.94 65 ALA B C 1
ATOM 2340 O O . ALA B 1 65 ? 17.172 -15.328 -9.844 1 96.94 65 ALA B O 1
ATOM 2341 N N . PHE B 1 66 ? 15.648 -13.859 -9.203 1 97.06 66 PHE B N 1
ATOM 2342 C CA . PHE B 1 66 ? 14.594 -14.859 -9.062 1 97.06 66 PHE B CA 1
ATOM 2343 C C . PHE B 1 66 ? 14.258 -15.484 -10.414 1 97.06 66 PHE B C 1
ATOM 2345 O O . PHE B 1 66 ? 14.078 -16.703 -10.508 1 97.06 66 PHE B O 1
ATOM 2352 N N . VAL B 1 67 ? 14.203 -14.625 -11.438 1 96.19 67 VAL B N 1
ATOM 2353 C CA . VAL B 1 67 ? 13.875 -15.102 -12.773 1 96.19 67 VAL B CA 1
ATOM 2354 C C . VAL B 1 67 ? 14.961 -16.047 -13.273 1 96.19 67 VAL B C 1
ATOM 2356 O O . VAL B 1 67 ? 14.672 -17.141 -13.758 1 96.19 67 VAL B O 1
ATOM 2359 N N . LEU B 1 68 ? 16.188 -15.656 -13.07 1 95.69 68 LEU B N 1
ATOM 2360 C CA . LEU B 1 68 ? 17.312 -16.484 -13.492 1 95.69 68 LEU B CA 1
ATOM 2361 C C . LEU B 1 68 ? 17.375 -17.766 -12.672 1 95.69 68 LEU B C 1
ATOM 2363 O O . LEU B 1 68 ? 17.734 -18.828 -13.195 1 95.69 68 LEU B O 1
ATOM 2367 N N . GLY B 1 69 ? 17.078 -17.641 -11.422 1 93.5 69 GLY B N 1
ATOM 2368 C CA . GLY B 1 69 ? 17.047 -18.828 -10.586 1 93.5 69 GLY B CA 1
ATOM 2369 C C . GLY B 1 69 ? 15.984 -19.828 -11.008 1 93.5 69 GLY B C 1
ATOM 2370 O O . GLY B 1 69 ? 16.172 -21.031 -10.859 1 93.5 69 GLY B O 1
ATOM 2371 N N . THR B 1 70 ? 14.906 -19.344 -11.484 1 92.56 70 THR B N 1
ATOM 2372 C CA . THR B 1 70 ? 13.789 -20.188 -11.914 1 92.56 70 THR B CA 1
ATOM 2373 C C . THR B 1 70 ? 14.117 -20.891 -13.227 1 92.56 70 THR B C 1
ATOM 2375 O O . THR B 1 70 ? 13.852 -22.094 -13.375 1 92.56 70 THR B O 1
ATOM 2378 N N . TYR B 1 71 ? 14.727 -20.172 -14.156 1 93.12 71 TYR B N 1
ATOM 2379 C CA . TYR B 1 71 ? 14.828 -20.703 -15.508 1 93.12 71 TYR B CA 1
ATOM 2380 C C . TYR B 1 71 ? 16.234 -21.234 -15.781 1 93.12 71 TYR B C 1
ATOM 2382 O O . TYR B 1 71 ? 16.438 -22 -16.734 1 93.12 71 TYR B O 1
ATOM 2390 N N . LEU B 1 72 ? 17.188 -20.922 -14.961 1 93.5 72 LEU B N 1
ATOM 2391 C CA . LEU B 1 72 ? 18.547 -21.406 -15.172 1 93.5 72 LEU B CA 1
ATOM 2392 C C . LEU B 1 72 ? 19.031 -22.234 -13.984 1 93.5 72 LEU B C 1
ATOM 2394 O O . LEU B 1 72 ? 18.578 -23.375 -13.805 1 93.5 72 LEU B O 1
ATOM 2398 N N . VAL B 1 73 ? 19.766 -21.578 -12.984 1 89.62 73 VAL B N 1
ATOM 2399 C CA . VAL B 1 73 ? 20.281 -22.297 -11.82 1 89.62 73 VAL B CA 1
ATOM 2400 C C . VAL B 1 73 ? 20.031 -21.469 -10.555 1 89.62 73 VAL B C 1
ATOM 2402 O O . VAL B 1 73 ? 20.094 -20.234 -10.594 1 89.62 73 VAL B O 1
ATOM 2405 N N . ASP B 1 74 ? 19.875 -22.141 -9.469 1 88.5 74 ASP B N 1
ATOM 2406 C CA . ASP B 1 74 ? 19.516 -21.516 -8.203 1 88.5 74 ASP B CA 1
ATOM 2407 C C . ASP B 1 74 ? 20.641 -20.609 -7.695 1 88.5 74 ASP B C 1
ATOM 2409 O O . ASP B 1 74 ? 20.375 -19.656 -6.949 1 88.5 74 ASP B O 1
ATOM 2413 N N . TRP B 1 75 ? 21.812 -20.766 -8.172 1 89.88 75 TRP B N 1
ATOM 2414 C CA . TRP B 1 75 ? 22.953 -19.984 -7.715 1 89.88 75 TRP B CA 1
ATOM 2415 C C . TRP B 1 75 ? 22.797 -18.516 -8.102 1 89.88 75 TRP B C 1
ATOM 2417 O O . TRP B 1 75 ? 23.359 -17.641 -7.461 1 89.88 75 TRP B O 1
ATOM 2427 N N . TYR B 1 76 ? 22 -18.281 -9.094 1 92.62 76 TYR B N 1
ATOM 2428 C CA . TYR B 1 76 ? 21.781 -16.922 -9.555 1 92.62 76 TYR B CA 1
ATOM 2429 C C . TYR B 1 76 ? 21 -16.109 -8.531 1 92.62 76 TYR B C 1
ATOM 2431 O O . TYR B 1 76 ? 20.953 -14.883 -8.602 1 92.62 76 TYR B O 1
ATOM 2439 N N . LEU B 1 77 ? 20.469 -16.812 -7.566 1 94.31 77 LEU B N 1
ATOM 2440 C CA . LEU B 1 77 ? 19.766 -16.125 -6.496 1 94.31 77 LEU B CA 1
ATOM 2441 C C . LEU B 1 77 ? 20.719 -15.25 -5.688 1 94.31 77 LEU B C 1
ATOM 2443 O O . LEU B 1 77 ? 20.297 -14.25 -5.094 1 94.31 77 LEU B O 1
ATOM 2447 N N . LEU B 1 78 ? 21.953 -15.57 -5.719 1 93.81 78 LEU B N 1
ATOM 2448 C CA . LEU B 1 78 ? 22.953 -14.812 -4.961 1 93.81 78 LEU B CA 1
ATOM 2449 C C . LEU B 1 78 ? 23.141 -13.422 -5.547 1 93.81 78 LEU B C 1
ATOM 2451 O O . LEU B 1 78 ? 23.562 -12.5 -4.852 1 93.81 78 LEU B O 1
ATOM 2455 N N . LEU B 1 79 ? 22.812 -13.273 -6.859 1 93.88 79 LEU B N 1
ATOM 2456 C CA . LEU B 1 79 ? 22.797 -11.945 -7.465 1 93.88 79 LEU B CA 1
ATOM 2457 C C . LEU B 1 79 ? 21.812 -11.039 -6.754 1 93.88 79 LEU B C 1
ATOM 2459 O O . LEU B 1 79 ? 21.969 -9.812 -6.742 1 93.88 79 LEU B O 1
ATOM 2463 N N . GLY B 1 80 ? 20.781 -11.68 -6.172 1 96.25 80 GLY B N 1
ATOM 2464 C CA . GLY B 1 80 ? 19.797 -10.922 -5.418 1 96.25 80 GLY B CA 1
ATOM 2465 C C . GLY B 1 80 ? 20.391 -10.211 -4.215 1 96.25 80 GLY B C 1
ATOM 2466 O O . GLY B 1 80 ? 19.906 -9.141 -3.826 1 96.25 80 GLY B O 1
ATOM 2467 N N . ILE B 1 81 ? 21.453 -10.781 -3.684 1 96.31 81 ILE B N 1
ATOM 2468 C CA . ILE B 1 81 ? 22.094 -10.172 -2.527 1 96.31 81 ILE B CA 1
ATOM 2469 C C . ILE B 1 81 ? 22.781 -8.867 -2.941 1 96.31 81 ILE B C 1
ATOM 2471 O O . ILE B 1 81 ? 22.703 -7.867 -2.221 1 96.31 81 ILE B O 1
ATOM 2475 N N . ILE B 1 82 ? 23.391 -8.938 -4.09 1 96.31 82 ILE B N 1
ATOM 2476 C CA . ILE B 1 82 ? 23.984 -7.727 -4.637 1 96.31 82 ILE B CA 1
ATOM 2477 C C . ILE B 1 82 ? 22.891 -6.684 -4.891 1 96.31 82 ILE B C 1
ATOM 2479 O O . ILE B 1 82 ? 23.062 -5.504 -4.582 1 96.31 82 ILE B O 1
ATOM 2483 N N . GLY B 1 83 ? 21.781 -7.152 -5.469 1 97.44 83 GLY B N 1
ATOM 2484 C CA . GLY B 1 83 ? 20.656 -6.258 -5.695 1 97.44 83 GLY B CA 1
ATOM 2485 C C . GLY B 1 83 ? 20.125 -5.625 -4.422 1 97.44 83 GLY B C 1
ATOM 2486 O O . GLY B 1 83 ? 19.844 -4.43 -4.391 1 97.44 83 GLY B O 1
ATOM 2487 N N . LEU B 1 84 ? 20.078 -6.418 -3.361 1 97.06 84 LEU B N 1
ATOM 2488 C CA . LEU B 1 84 ? 19.609 -5.922 -2.074 1 97.06 84 LEU B CA 1
ATOM 2489 C C . LEU B 1 84 ? 20.562 -4.887 -1.501 1 97.06 84 LEU B C 1
ATOM 2491 O O . LEU B 1 84 ? 20.141 -3.895 -0.91 1 97.06 84 LEU B O 1
ATOM 2495 N N . ALA B 1 85 ? 21.844 -5.121 -1.656 1 95.31 85 ALA B N 1
ATOM 2496 C CA . ALA B 1 85 ? 22.859 -4.18 -1.183 1 95.31 85 ALA B CA 1
ATOM 2497 C C . ALA B 1 85 ? 22.734 -2.84 -1.903 1 95.31 85 ALA B C 1
ATOM 2499 O O . ALA B 1 85 ? 22.781 -1.781 -1.271 1 95.31 85 ALA B O 1
ATOM 2500 N N . VAL B 1 86 ? 22.562 -2.916 -3.182 1 96.12 86 VAL B N 1
ATOM 2501 C CA . VAL B 1 86 ? 22.422 -1.708 -3.986 1 96.12 86 VAL B CA 1
ATOM 2502 C C . VAL B 1 86 ? 21.141 -0.979 -3.584 1 96.12 86 VAL B C 1
ATOM 2504 O O . VAL B 1 86 ? 21.125 0.248 -3.461 1 96.12 86 VAL B O 1
ATOM 2507 N N . ASN B 1 87 ? 20.078 -1.758 -3.445 1 96.12 87 ASN B N 1
ATOM 2508 C CA . ASN B 1 87 ? 18.812 -1.181 -3.016 1 96.12 87 ASN B CA 1
ATOM 2509 C C . ASN B 1 87 ? 18.953 -0.47 -1.672 1 96.12 87 ASN B C 1
ATOM 2511 O O . ASN B 1 87 ? 18.469 0.65 -1.507 1 96.12 87 ASN B O 1
ATOM 2515 N N . TRP B 1 88 ? 19.609 -1.121 -0.733 1 93.5 88 TRP B N 1
ATOM 2516 C CA . TRP B 1 88 ? 19.797 -0.562 0.602 1 93.5 88 TRP B CA 1
ATOM 2517 C C . TRP B 1 88 ? 20.625 0.718 0.546 1 93.5 88 TRP B C 1
ATOM 2519 O O . TRP B 1 88 ? 20.297 1.708 1.203 1 93.5 88 TRP B O 1
ATOM 2529 N N . LEU B 1 89 ? 21.688 0.675 -0.207 1 92.31 89 LEU B N 1
ATOM 2530 C CA . LEU B 1 89 ? 22.562 1.835 -0.337 1 92.31 89 LEU B CA 1
ATOM 2531 C C . LEU B 1 89 ? 21.797 3.029 -0.904 1 92.31 89 LEU B C 1
ATOM 2533 O O . LEU B 1 89 ? 21.891 4.137 -0.369 1 92.31 89 LEU B O 1
ATOM 2537 N N . GLY B 1 90 ? 21.062 2.777 -1.96 1 93.25 90 GLY B N 1
ATOM 2538 C CA . GLY B 1 90 ? 20.297 3.85 -2.568 1 93.25 90 GLY B CA 1
ATOM 2539 C C . GLY B 1 90 ? 19.266 4.441 -1.635 1 93.25 90 GLY B C 1
ATOM 2540 O O . GLY B 1 90 ? 19.156 5.664 -1.504 1 93.25 90 GLY B O 1
ATOM 2541 N N . ASP B 1 91 ? 18.594 3.623 -0.98 1 90.31 91 ASP B N 1
ATOM 2542 C CA . ASP B 1 91 ? 17.5 4.027 -0.096 1 90.31 91 ASP B CA 1
ATOM 2543 C C . ASP B 1 91 ? 18.047 4.723 1.154 1 90.31 91 ASP B C 1
ATOM 2545 O O . ASP B 1 91 ? 17.438 5.672 1.65 1 90.31 91 ASP B O 1
ATOM 2549 N N . SER B 1 92 ? 19.109 4.301 1.676 1 86.31 92 SER B N 1
ATOM 2550 C CA . SER B 1 92 ? 19.656 4.816 2.926 1 86.31 92 SER B CA 1
ATOM 2551 C C . SER B 1 92 ? 20.391 6.141 2.711 1 86.31 92 SER B C 1
ATOM 2553 O O . SER B 1 92 ? 20.438 6.977 3.613 1 86.31 92 SER B O 1
ATOM 2555 N N . LEU B 1 93 ? 20.859 6.359 1.523 1 88.94 93 LEU B N 1
ATOM 2556 C CA . LEU B 1 93 ? 21.719 7.52 1.309 1 88.94 93 LEU B CA 1
ATOM 2557 C C . LEU B 1 93 ? 20.938 8.656 0.655 1 88.94 93 LEU B C 1
ATOM 2559 O O . LEU B 1 93 ? 21.328 9.82 0.768 1 88.94 93 LEU B O 1
ATOM 2563 N N . ASP B 1 94 ? 19.906 8.328 -0.088 1 88.56 94 ASP B N 1
ATOM 2564 C CA . ASP B 1 94 ? 19.281 9.336 -0.947 1 88.56 94 ASP B CA 1
ATOM 2565 C C . ASP B 1 94 ? 18.766 10.516 -0.129 1 88.56 94 ASP B C 1
ATOM 2567 O O . ASP B 1 94 ? 19.078 11.672 -0.433 1 88.56 94 ASP B O 1
ATOM 2571 N N . GLY B 1 95 ? 18.094 10.305 0.942 1 82.31 95 GLY B N 1
ATOM 2572 C CA . GLY B 1 95 ? 17.625 11.398 1.771 1 82.31 95 GLY B CA 1
ATOM 2573 C C . GLY B 1 95 ? 18.734 12.133 2.492 1 82.31 95 GLY B C 1
ATOM 2574 O O . GLY B 1 95 ? 18.734 13.367 2.562 1 82.31 95 GLY B O 1
ATOM 2575 N N . ARG B 1 96 ? 19.703 11.469 2.936 1 83.38 96 ARG B N 1
ATOM 2576 C CA . ARG B 1 96 ? 20.797 12.039 3.705 1 83.38 96 ARG B CA 1
ATO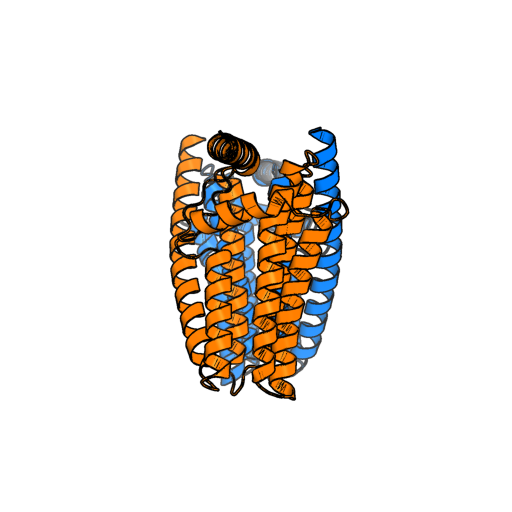M 2577 C C . ARG B 1 96 ? 21.75 12.828 2.807 1 83.38 96 ARG B C 1
ATOM 2579 O O . ARG B 1 96 ? 22.312 13.836 3.232 1 83.38 96 ARG B O 1
ATOM 2586 N N . LEU B 1 97 ? 21.859 12.344 1.659 1 86.12 97 LEU B N 1
ATOM 2587 C CA . LEU B 1 97 ? 22.719 13.039 0.708 1 86.12 97 LEU B CA 1
ATOM 2588 C C . LEU B 1 97 ? 22.156 14.406 0.365 1 86.12 97 LEU B C 1
ATOM 2590 O O . LEU B 1 97 ? 22.906 15.383 0.224 1 86.12 97 LEU B O 1
ATOM 2594 N N . ALA B 1 98 ? 20.828 14.461 0.194 1 82.38 98 ALA B N 1
ATOM 2595 C CA . ALA B 1 98 ? 20.172 15.727 -0.093 1 82.38 98 ALA B CA 1
ATOM 2596 C C . ALA B 1 98 ? 20.422 16.734 1.021 1 82.38 98 ALA B C 1
ATOM 2598 O O . ALA B 1 98 ? 20.688 17.922 0.754 1 82.38 98 ALA B O 1
ATOM 2599 N N . TYR B 1 99 ? 20.438 16.266 2.195 1 79.12 99 TYR B N 1
ATOM 2600 C CA . TYR B 1 99 ? 20.719 17.125 3.336 1 79.12 99 TYR B CA 1
ATOM 2601 C C . TYR B 1 99 ? 22.188 17.5 3.387 1 79.12 99 TYR B C 1
ATOM 2603 O O . TYR B 1 99 ? 22.547 18.656 3.627 1 79.12 99 TYR B O 1
ATOM 2611 N N . TYR B 1 100 ? 22.953 16.578 3.143 1 81.69 100 TYR B N 1
ATOM 2612 C CA . TYR B 1 100 ? 24.406 16.766 3.18 1 81.69 100 TYR B CA 1
ATOM 2613 C C . TYR B 1 100 ? 24.844 17.766 2.133 1 81.69 100 TYR B C 1
ATOM 2615 O O . TYR B 1 100 ? 25.75 18.578 2.385 1 81.69 100 TYR B O 1
ATOM 2623 N N . ARG B 1 101 ? 24.203 17.781 1.039 1 84.62 101 ARG B N 1
ATOM 2624 C CA . ARG B 1 101 ? 24.609 18.656 -0.059 1 84.62 101 ARG B CA 1
ATOM 2625 C C . ARG B 1 101 ? 23.812 19.953 -0.062 1 84.62 101 ARG B C 1
ATOM 2627 O O . ARG B 1 101 ? 23.922 20.75 -0.992 1 84.62 101 ARG B O 1
ATOM 2634 N N . ASN B 1 102 ? 22.938 20.125 0.899 1 79.19 102 ASN B N 1
ATOM 2635 C CA . ASN B 1 102 ? 22.141 21.344 1.078 1 79.19 102 ASN B CA 1
ATOM 2636 C C . ASN B 1 102 ? 21.219 21.578 -0.105 1 79.19 102 ASN B C 1
ATOM 2638 O O . ASN B 1 102 ? 21.094 22.703 -0.595 1 79.19 102 ASN B O 1
ATOM 2642 N N . THR B 1 103 ? 20.781 20.672 -0.776 1 77.25 103 THR B N 1
ATOM 2643 C CA . THR B 1 103 ? 19.766 20.719 -1.83 1 77.25 103 THR B CA 1
ATOM 2644 C C . THR B 1 103 ? 18.547 19.891 -1.461 1 77.25 103 THR B C 1
ATOM 2646 O O . THR B 1 103 ? 18.172 18.984 -2.199 1 77.25 103 THR B O 1
ATOM 2649 N N . PRO B 1 104 ? 18.047 20.375 -0.404 1 74.56 104 PRO B N 1
ATOM 2650 C CA . PRO B 1 104 ? 16.969 19.5 0.068 1 74.56 104 PRO B CA 1
ATOM 2651 C C . PRO B 1 104 ? 15.648 19.734 -0.651 1 74.56 104 PRO B C 1
ATOM 2653 O O . PRO B 1 104 ? 15.188 20.875 -0.73 1 74.56 104 PRO B O 1
ATOM 2656 N N . ARG B 1 105 ? 15.305 18.844 -1.479 1 82.88 105 ARG B N 1
ATOM 2657 C CA . ARG B 1 105 ? 13.93 18.734 -1.95 1 82.88 105 ARG B CA 1
ATOM 2658 C C . ARG B 1 105 ? 13.133 17.75 -1.09 1 82.88 105 ARG B C 1
ATOM 2660 O O . ARG B 1 105 ? 12.945 16.594 -1.469 1 82.88 105 ARG B O 1
ATOM 2667 N N . ARG B 1 106 ? 12.633 18.25 -0.103 1 84 106 ARG B N 1
ATOM 2668 C CA . ARG B 1 106 ? 12.086 17.438 0.985 1 84 106 ARG B CA 1
ATOM 2669 C C . ARG B 1 106 ? 10.867 16.656 0.522 1 84 106 ARG B C 1
ATOM 2671 O O . ARG B 1 106 ? 10.836 15.43 0.636 1 84 106 ARG B O 1
ATOM 2678 N N . TRP B 1 107 ? 10.008 17.375 -0.088 1 88.88 107 TRP B N 1
ATOM 2679 C CA . TRP B 1 107 ? 8.719 16.75 -0.371 1 88.88 107 TRP B CA 1
ATOM 2680 C C . TRP B 1 107 ? 8.789 15.898 -1.633 1 88.88 107 TRP B C 1
ATOM 2682 O O . TRP B 1 107 ? 8.25 14.789 -1.671 1 88.88 107 TRP B O 1
ATOM 2692 N N . TYR B 1 108 ? 9.453 16.375 -2.627 1 91.56 108 TYR B N 1
ATOM 2693 C CA . TYR B 1 108 ? 9.68 15.586 -3.828 1 91.56 108 TYR B CA 1
ATOM 2694 C C . TYR B 1 108 ? 10.422 14.289 -3.492 1 91.56 108 TYR B C 1
ATOM 2696 O O . TYR B 1 108 ? 10 13.203 -3.898 1 91.56 108 TYR B O 1
ATOM 2704 N N . GLY B 1 109 ? 11.5 14.492 -2.779 1 91 109 GLY B N 1
ATOM 2705 C CA . GLY B 1 109 ? 12.297 13.336 -2.4 1 91 109 GLY B CA 1
ATOM 2706 C C . GLY B 1 109 ? 11.539 12.352 -1.532 1 91 109 GLY B C 1
ATOM 2707 O O . GLY B 1 109 ? 11.672 11.133 -1.696 1 91 109 GLY B O 1
ATOM 2708 N N . PHE B 1 110 ? 10.758 12.891 -0.678 1 89.75 110 PHE B N 1
ATOM 2709 C CA . PHE B 1 110 ? 9.961 12.062 0.22 1 89.75 110 PHE B CA 1
ATOM 2710 C C . PHE B 1 110 ? 8.977 11.211 -0.566 1 89.75 110 PHE B C 1
ATOM 2712 O O . PHE B 1 110 ? 8.891 10 -0.355 1 89.75 110 PHE B O 1
ATOM 2719 N N . ALA B 1 111 ? 8.273 11.852 -1.466 1 93.75 111 ALA B N 1
ATOM 2720 C CA . ALA B 1 111 ? 7.305 11.141 -2.299 1 93.75 111 ALA B CA 1
ATOM 2721 C C . ALA B 1 111 ? 7.996 10.117 -3.195 1 93.75 111 ALA B C 1
ATOM 2723 O O . ALA B 1 111 ? 7.543 8.977 -3.312 1 93.75 111 ALA B O 1
ATOM 2724 N N . LEU B 1 112 ? 9.062 10.523 -3.773 1 94.62 112 LEU B N 1
ATOM 2725 C CA . LEU B 1 112 ? 9.812 9.641 -4.664 1 94.62 112 LEU B CA 1
ATOM 2726 C C . LEU B 1 112 ? 10.32 8.414 -3.908 1 94.62 112 LEU B C 1
ATOM 2728 O O . LEU B 1 112 ? 10.258 7.293 -4.418 1 94.62 112 LEU B O 1
ATOM 2732 N N . ASP B 1 113 ? 10.773 8.664 -2.74 1 92.94 113 ASP B N 1
ATOM 2733 C CA . ASP B 1 113 ? 11.328 7.598 -1.91 1 92.94 113 ASP B CA 1
ATOM 2734 C C . ASP B 1 113 ? 10.273 6.539 -1.592 1 92.94 113 ASP B C 1
ATOM 2736 O O . ASP B 1 113 ? 10.508 5.344 -1.787 1 92.94 113 ASP B O 1
ATOM 2740 N N . ILE B 1 114 ? 9.141 6.934 -1.229 1 94.06 114 ILE B N 1
ATOM 2741 C CA . ILE B 1 114 ? 8.086 6.016 -0.815 1 94.06 114 ILE B CA 1
ATOM 2742 C C . ILE B 1 114 ? 7.559 5.246 -2.027 1 94.06 114 ILE B C 1
ATOM 2744 O O . ILE B 1 114 ? 7.324 4.039 -1.953 1 94.06 114 ILE B O 1
ATOM 2748 N N . ILE B 1 115 ? 7.383 5.922 -3.104 1 96.5 115 ILE B N 1
ATOM 2749 C CA . ILE B 1 115 ? 6.91 5.273 -4.32 1 96.5 115 ILE B CA 1
ATOM 2750 C C . ILE B 1 115 ? 7.941 4.246 -4.789 1 96.5 115 ILE B C 1
ATOM 2752 O O . ILE B 1 115 ? 7.582 3.127 -5.164 1 96.5 115 ILE B O 1
ATOM 2756 N N . ALA B 1 116 ? 9.188 4.652 -4.789 1 95.75 116 ALA B N 1
ATOM 2757 C CA . ALA B 1 116 ? 10.266 3.74 -5.176 1 95.75 116 ALA B CA 1
ATOM 2758 C C . ALA B 1 116 ? 10.305 2.521 -4.258 1 95.75 116 ALA B C 1
ATOM 2760 O O . ALA B 1 116 ? 10.523 1.398 -4.715 1 95.75 116 ALA B O 1
ATOM 2761 N N . ASP B 1 117 ? 10.102 2.76 -2.992 1 94.25 117 ASP B N 1
ATOM 2762 C CA . ASP B 1 117 ? 10.07 1.665 -2.027 1 94.25 117 ASP B CA 1
ATOM 2763 C C . ASP B 1 117 ? 8.961 0.67 -2.357 1 94.25 117 ASP B C 1
ATOM 2765 O O . ASP B 1 117 ? 9.18 -0.543 -2.326 1 94.25 117 ASP B O 1
ATOM 2769 N N . TRP B 1 118 ? 7.816 1.186 -2.668 1 97 118 TRP B N 1
ATOM 2770 C CA . TRP B 1 118 ? 6.684 0.331 -3.006 1 97 118 TRP B CA 1
ATOM 2771 C C . TRP B 1 118 ? 6.961 -0.468 -4.273 1 97 118 TRP B C 1
ATOM 2773 O O . TRP B 1 118 ? 6.75 -1.683 -4.309 1 97 118 TRP B O 1
ATOM 2783 N N . ILE B 1 119 ? 7.48 0.197 -5.281 1 97.25 119 ILE B N 1
ATOM 2784 C CA . ILE B 1 119 ? 7.805 -0.472 -6.535 1 97.25 119 ILE B CA 1
ATOM 2785 C C . ILE B 1 119 ? 8.836 -1.57 -6.281 1 97.25 119 ILE B C 1
ATOM 2787 O O . ILE B 1 119 ? 8.734 -2.668 -6.836 1 97.25 119 ILE B O 1
ATOM 2791 N N . GLY B 1 120 ? 9.773 -1.262 -5.441 1 97 120 GLY B N 1
ATOM 2792 C CA . GLY B 1 120 ? 10.797 -2.242 -5.102 1 97 120 GLY B CA 1
ATOM 2793 C C . GLY B 1 120 ? 10.227 -3.498 -4.469 1 97 120 GLY B C 1
ATOM 2794 O O . GLY B 1 120 ? 10.578 -4.613 -4.863 1 97 120 GLY B O 1
ATOM 2795 N N . ILE B 1 121 ? 9.359 -3.281 -3.525 1 96.25 121 ILE B N 1
ATOM 2796 C CA . ILE B 1 121 ? 8.766 -4.41 -2.816 1 96.25 121 ILE B CA 1
ATOM 2797 C C . ILE B 1 121 ? 7.914 -5.234 -3.779 1 96.25 121 ILE B C 1
ATOM 2799 O O . ILE B 1 121 ? 7.914 -6.469 -3.715 1 96.25 121 ILE B O 1
ATOM 2803 N N . VAL B 1 122 ? 7.18 -4.598 -4.633 1 98.06 122 VAL B N 1
ATOM 2804 C CA . VAL B 1 122 ? 6.344 -5.285 -5.613 1 98.06 122 VAL B CA 1
ATOM 2805 C C . VAL B 1 122 ? 7.219 -6.113 -6.551 1 98.06 122 VAL B C 1
ATOM 2807 O O . VAL B 1 122 ? 6.883 -7.254 -6.879 1 98.06 122 VAL B O 1
ATOM 2810 N N . LEU B 1 123 ? 8.383 -5.57 -6.961 1 97.81 123 LEU B N 1
ATOM 2811 C CA . LEU B 1 123 ? 9.297 -6.285 -7.84 1 97.81 123 LEU B CA 1
ATOM 2812 C C . LEU B 1 123 ? 9.867 -7.52 -7.148 1 97.81 123 LEU B C 1
ATOM 2814 O O . LEU B 1 123 ? 9.938 -8.594 -7.746 1 97.81 123 LEU B O 1
ATOM 2818 N N . ILE B 1 124 ? 10.227 -7.336 -5.914 1 97 124 ILE B N 1
ATOM 2819 C CA . ILE B 1 124 ? 10.773 -8.453 -5.145 1 97 124 ILE B CA 1
ATOM 2820 C C . ILE B 1 124 ? 9.711 -9.531 -4.965 1 97 124 ILE B C 1
ATOM 2822 O O . ILE B 1 124 ? 9.969 -10.711 -5.203 1 97 124 ILE B O 1
ATOM 2826 N N . GLY B 1 125 ? 8.516 -9.125 -4.574 1 97.31 125 GLY B N 1
ATOM 2827 C CA . GLY B 1 125 ? 7.41 -10.062 -4.441 1 97.31 125 GLY B CA 1
ATOM 2828 C C . GLY B 1 125 ? 7.074 -10.781 -5.738 1 97.31 125 GLY B C 1
ATOM 2829 O O . GLY B 1 125 ? 6.801 -11.977 -5.738 1 97.31 125 GLY B O 1
ATOM 2830 N N . PHE B 1 126 ? 7.078 -10.031 -6.836 1 97.69 126 PHE B N 1
ATOM 2831 C CA . PHE B 1 126 ? 6.781 -10.617 -8.141 1 97.69 126 PHE B CA 1
ATOM 2832 C C . PHE B 1 126 ? 7.855 -11.625 -8.539 1 97.69 126 PHE B C 1
ATOM 2834 O O . PHE B 1 126 ? 7.555 -12.648 -9.148 1 97.69 126 PHE B O 1
ATOM 2841 N N . GLY B 1 127 ? 9.125 -11.289 -8.25 1 97.44 127 GLY B N 1
ATOM 2842 C CA . GLY B 1 127 ? 10.195 -12.242 -8.469 1 97.44 127 GLY B CA 1
ATOM 2843 C C . GLY B 1 127 ? 9.977 -13.562 -7.754 1 97.44 127 GLY B C 1
ATOM 2844 O O . GLY B 1 127 ? 10.102 -14.633 -8.359 1 97.44 127 GLY B O 1
ATOM 2845 N N . TYR B 1 128 ? 9.672 -13.445 -6.488 1 96.31 128 TYR B N 1
ATOM 2846 C CA . TYR B 1 128 ? 9.359 -14.656 -5.738 1 96.31 128 TYR B CA 1
ATOM 2847 C C . TYR B 1 128 ? 8.18 -15.398 -6.359 1 96.31 128 TYR B C 1
ATOM 2849 O O . TYR B 1 128 ? 8.164 -16.625 -6.406 1 96.31 128 TYR B O 1
ATOM 2857 N N . TYR B 1 129 ? 7.168 -14.656 -6.816 1 96.56 129 TYR B N 1
ATOM 2858 C CA . TYR B 1 129 ? 5.992 -15.258 -7.434 1 96.56 129 TYR B CA 1
ATOM 2859 C C . TYR B 1 129 ? 6.387 -16.156 -8.594 1 96.56 129 TYR B C 1
ATOM 2861 O O . TYR B 1 129 ? 5.84 -17.266 -8.75 1 96.56 129 TYR B O 1
ATOM 2869 N N . ILE B 1 130 ? 7.332 -15.742 -9.375 1 95.12 130 ILE B N 1
ATOM 2870 C CA . ILE B 1 130 ? 7.793 -16.5 -10.531 1 95.12 130 ILE B CA 1
ATOM 2871 C C . ILE B 1 130 ? 8.602 -17.719 -10.07 1 95.12 130 ILE B C 1
ATOM 2873 O O . ILE B 1 130 ? 8.5 -18.797 -10.648 1 95.12 130 ILE B O 1
ATOM 2877 N N . TYR B 1 131 ? 9.32 -17.516 -9 1 95.38 131 TYR B N 1
ATOM 2878 C CA . TYR B 1 131 ? 10.219 -18.547 -8.508 1 95.38 131 TYR B CA 1
ATOM 2879 C C . TYR B 1 131 ? 9.445 -19.625 -7.742 1 95.38 131 TYR B C 1
ATOM 2881 O O . TYR B 1 131 ? 9.844 -20.781 -7.727 1 95.38 131 TYR B O 1
ATOM 2889 N N . ALA B 1 132 ? 8.367 -19.234 -7.133 1 92.81 132 ALA B N 1
ATOM 2890 C CA . ALA B 1 132 ? 7.586 -20.109 -6.266 1 92.81 132 ALA B CA 1
ATOM 2891 C C . ALA B 1 132 ? 7.008 -21.297 -7.047 1 92.81 132 ALA B C 1
ATOM 2893 O O . ALA B 1 132 ? 6.746 -21.172 -8.25 1 92.81 132 ALA B O 1
ATOM 2894 N N . LYS B 1 133 ? 6.871 -22.391 -6.367 1 88.75 133 LYS B N 1
ATOM 2895 C CA . LYS B 1 133 ? 6.344 -23.609 -6.969 1 88.75 133 LYS B CA 1
ATOM 2896 C C . LYS B 1 133 ? 5.195 -24.172 -6.141 1 88.75 133 LYS B C 1
ATOM 2898 O O . LYS B 1 133 ? 5.012 -23.797 -4.98 1 88.75 133 LYS B O 1
ATOM 2903 N N . ASN B 1 134 ? 4.41 -25.016 -6.766 1 87.56 134 ASN B N 1
ATOM 2904 C CA . ASN B 1 134 ? 3.395 -25.828 -6.113 1 87.56 134 ASN B CA 1
ATOM 2905 C C . ASN B 1 134 ? 2.391 -24.969 -5.348 1 87.56 134 ASN B C 1
ATOM 2907 O O . ASN B 1 134 ? 2.037 -25.281 -4.211 1 87.56 134 ASN B O 1
ATOM 2911 N N . GLY B 1 135 ? 2.064 -23.766 -5.848 1 88.25 135 GLY B N 1
ATOM 2912 C CA . GLY B 1 135 ? 0.99 -22.969 -5.266 1 88.25 135 GLY B CA 1
ATOM 2913 C C . GLY B 1 135 ? 1.462 -22.047 -4.16 1 88.25 135 GLY B C 1
ATOM 2914 O O . GLY B 1 135 ? 0.652 -21.375 -3.525 1 88.25 135 GLY B O 1
ATOM 2915 N N . THR B 1 136 ? 2.773 -22.062 -3.953 1 91.94 136 THR B N 1
ATOM 2916 C CA . THR B 1 136 ? 3.287 -21.219 -2.883 1 91.94 136 THR B CA 1
ATOM 2917 C C . THR B 1 136 ? 3.395 -19.766 -3.348 1 91.94 136 THR B C 1
ATOM 2919 O O . THR B 1 136 ? 3.938 -18.922 -2.633 1 91.94 136 THR B O 1
ATOM 2922 N N . GLN B 1 137 ? 2.812 -19.453 -4.547 1 94.94 137 GLN B N 1
ATOM 2923 C CA . GLN B 1 137 ? 2.748 -18.109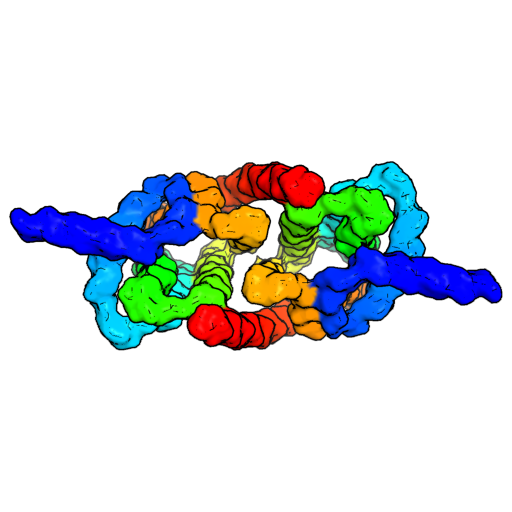 -5.098 1 94.94 137 GLN B CA 1
ATOM 2924 C C . GLN B 1 137 ? 1.919 -17.188 -4.207 1 94.94 137 GLN B C 1
ATOM 2926 O O . GLN B 1 137 ? 2.098 -15.969 -4.227 1 94.94 137 GLN B O 1
ATOM 2931 N N . VAL B 1 138 ? 1.021 -17.844 -3.381 1 95.38 138 VAL B N 1
ATOM 2932 C CA . VAL B 1 138 ? 0.156 -17.062 -2.494 1 95.38 138 VAL B CA 1
ATOM 2933 C C . VAL B 1 138 ? 1.005 -16.297 -1.48 1 95.38 138 VAL B C 1
ATOM 2935 O O . VAL B 1 138 ? 0.603 -15.242 -0.999 1 95.38 138 VAL B O 1
ATOM 2938 N N . LEU B 1 139 ? 2.205 -16.844 -1.2 1 96.06 139 LEU B N 1
ATOM 2939 C CA . LEU B 1 139 ? 3.092 -16.188 -0.248 1 96.06 139 LEU B CA 1
ATOM 2940 C C . LEU B 1 139 ? 3.609 -14.867 -0.812 1 96.06 139 LEU B C 1
ATOM 2942 O O . LEU B 1 139 ? 3.871 -13.922 -0.06 1 96.06 139 LEU B O 1
ATOM 2946 N N . ALA B 1 140 ? 3.814 -14.773 -2.148 1 96.69 140 ALA B N 1
ATOM 2947 C CA . ALA B 1 140 ? 4.172 -13.508 -2.787 1 96.69 140 ALA B CA 1
ATOM 2948 C C . ALA B 1 140 ? 3.068 -12.469 -2.602 1 96.69 140 ALA B C 1
ATOM 2950 O O . ALA B 1 140 ? 3.346 -11.312 -2.277 1 96.69 140 ALA B O 1
ATOM 2951 N N . PHE B 1 141 ? 1.84 -12.938 -2.781 1 96.94 141 PHE B N 1
ATOM 2952 C CA . PHE B 1 141 ? 0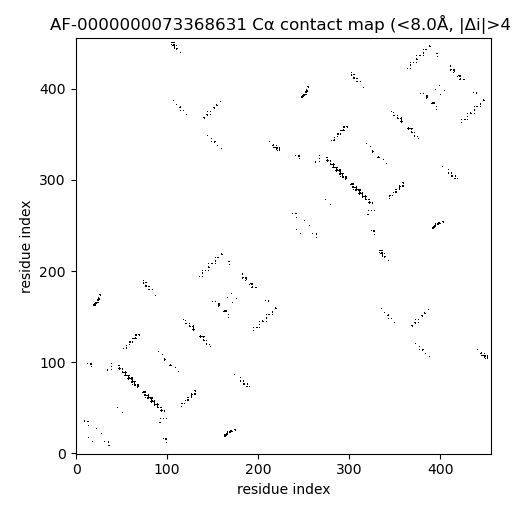.666 -12.094 -2.574 1 96.94 141 PHE B CA 1
ATOM 2953 C C . PHE B 1 141 ? 0.611 -11.586 -1.14 1 96.94 141 PHE B C 1
ATOM 2955 O O . PHE B 1 141 ? 0.469 -10.383 -0.908 1 96.94 141 PHE B O 1
ATOM 2962 N N . ALA B 1 142 ? 0.774 -12.5 -0.214 1 97.5 142 ALA B N 1
ATOM 2963 C CA . ALA B 1 142 ? 0.719 -12.148 1.203 1 97.5 142 ALA B CA 1
ATOM 2964 C C . ALA B 1 142 ? 1.837 -11.18 1.574 1 97.5 142 ALA B C 1
ATOM 2966 O O . ALA B 1 142 ? 1.607 -10.203 2.295 1 97.5 142 ALA B O 1
ATOM 2967 N N . PHE B 1 143 ? 3.016 -11.43 1.121 1 96.69 143 PHE B N 1
ATOM 2968 C CA . PHE B 1 143 ? 4.184 -10.617 1.437 1 96.69 143 PHE B CA 1
ATOM 2969 C C . PHE B 1 143 ? 3.977 -9.172 0.987 1 96.69 143 PHE B C 1
ATOM 2971 O O . PHE B 1 143 ? 4.176 -8.242 1.768 1 96.69 143 PHE B O 1
ATOM 2978 N N . VAL B 1 144 ? 3.537 -8.938 -0.283 1 97.25 144 VAL B N 1
ATOM 2979 C CA . VAL B 1 144 ? 3.348 -7.598 -0.833 1 97.25 144 VAL B CA 1
ATOM 2980 C C . VAL B 1 144 ? 2.199 -6.898 -0.108 1 97.25 144 VAL B C 1
ATOM 2982 O O . VAL B 1 144 ? 2.299 -5.719 0.232 1 97.25 144 VAL B O 1
ATOM 2985 N N . ALA B 1 145 ? 1.133 -7.641 0.18 1 98.06 145 ALA B N 1
ATOM 2986 C CA . ALA B 1 145 ? -0.012 -7.074 0.889 1 98.06 145 ALA B CA 1
ATOM 2987 C C . ALA B 1 145 ? 0.383 -6.613 2.289 1 98.06 145 ALA B C 1
ATOM 2989 O O . ALA B 1 145 ? 0.002 -5.523 2.721 1 98.06 145 ALA B O 1
ATOM 2990 N N . LEU B 1 146 ? 1.132 -7.426 2.934 1 97.12 146 LEU B N 1
ATOM 2991 C CA . LEU B 1 146 ? 1.486 -7.125 4.316 1 97.12 146 LEU B CA 1
ATOM 2992 C C . LEU B 1 146 ? 2.527 -6.016 4.383 1 97.12 146 LEU B C 1
ATOM 2994 O O . LEU B 1 146 ? 2.502 -5.188 5.297 1 97.12 146 LEU B O 1
ATOM 2998 N N . TYR B 1 147 ? 3.467 -6.035 3.463 1 95.31 147 TYR B N 1
ATOM 2999 C CA . TYR B 1 147 ? 4.418 -4.93 3.443 1 95.31 147 TYR B CA 1
ATOM 3000 C C . TYR B 1 147 ? 3.727 -3.621 3.076 1 95.31 147 TYR B C 1
ATOM 3002 O O . TYR B 1 147 ? 4.086 -2.559 3.588 1 95.31 147 TYR B O 1
ATOM 3010 N N . GLY B 1 148 ? 2.781 -3.695 2.115 1 96.38 148 GLY B N 1
ATOM 3011 C CA . GLY B 1 148 ? 1.965 -2.523 1.838 1 96.38 148 GLY B CA 1
ATOM 3012 C C . GLY B 1 148 ? 1.269 -1.977 3.07 1 96.38 148 GLY B C 1
ATOM 3013 O O . GLY B 1 148 ? 1.214 -0.761 3.27 1 96.38 148 GLY B O 1
ATOM 3014 N N . TRP B 1 149 ? 0.759 -2.922 3.898 1 96.88 149 TRP B N 1
ATOM 3015 C CA . TRP B 1 149 ? 0.157 -2.539 5.172 1 96.88 149 TRP B CA 1
ATOM 3016 C C . TRP B 1 149 ? 1.145 -1.753 6.027 1 96.88 149 TRP B C 1
ATOM 3018 O O . TRP B 1 149 ? 0.791 -0.725 6.609 1 96.88 149 TRP B O 1
ATOM 3028 N N . SER B 1 150 ? 2.342 -2.139 6.062 1 94.44 150 SER B N 1
ATOM 3029 C CA . SER B 1 150 ? 3.383 -1.483 6.848 1 94.44 150 SER B CA 1
ATOM 3030 C C . SER B 1 150 ? 3.633 -0.062 6.355 1 94.44 150 SER B C 1
ATOM 3032 O O . SER B 1 150 ? 3.771 0.863 7.16 1 94.44 150 SER B O 1
ATOM 3034 N N . ILE B 1 151 ? 3.705 0.054 5.035 1 94 151 ILE B N 1
ATOM 3035 C CA . ILE B 1 151 ? 3.955 1.367 4.453 1 94 151 ILE B CA 1
ATOM 3036 C C . ILE B 1 151 ? 2.791 2.303 4.77 1 94 151 ILE B C 1
ATOM 3038 O O . ILE B 1 151 ? 2.998 3.467 5.121 1 94 151 ILE B O 1
ATOM 3042 N N . ILE B 1 152 ? 1.619 1.801 4.688 1 95.38 152 ILE B N 1
ATOM 3043 C CA . ILE B 1 152 ? 0.415 2.58 4.949 1 95.38 152 ILE B CA 1
ATOM 3044 C C . ILE B 1 152 ? 0.415 3.053 6.402 1 95.38 152 ILE B C 1
ATOM 3046 O O . ILE B 1 152 ? 0.18 4.23 6.676 1 95.38 152 ILE B O 1
ATOM 3050 N N . ILE B 1 153 ? 0.733 2.162 7.301 1 94.31 153 ILE B N 1
ATOM 3051 C CA . ILE B 1 153 ? 0.775 2.498 8.719 1 94.31 153 ILE B CA 1
ATOM 3052 C C . ILE B 1 153 ? 1.831 3.574 8.969 1 94.31 153 ILE B C 1
ATOM 3054 O O . ILE B 1 153 ? 1.59 4.535 9.703 1 94.31 153 ILE B O 1
ATOM 3058 N N . SER B 1 154 ? 2.936 3.426 8.359 1 90.69 154 SER B N 1
ATOM 3059 C CA . SER B 1 154 ? 4.031 4.371 8.547 1 90.69 154 SER B CA 1
ATOM 3060 C C . SER B 1 154 ? 3.648 5.766 8.055 1 90.69 154 SER B C 1
ATOM 3062 O O . SER B 1 154 ? 3.949 6.766 8.711 1 90.69 154 SER B O 1
ATOM 3064 N N . GLN B 1 155 ? 2.994 5.793 6.938 1 92.06 155 GLN B N 1
ATOM 3065 C CA . GLN B 1 155 ? 2.566 7.086 6.406 1 92.06 155 GLN B CA 1
ATOM 3066 C C . GLN B 1 155 ? 1.514 7.727 7.305 1 92.06 155 GLN B C 1
ATOM 3068 O O . GLN B 1 155 ? 1.528 8.945 7.516 1 92.06 155 GLN B O 1
ATOM 3073 N N . LEU B 1 156 ? 0.638 6.918 7.801 1 93.19 156 LEU B N 1
ATOM 3074 C CA . LEU B 1 156 ? -0.393 7.426 8.695 1 93.19 156 LEU B CA 1
ATOM 3075 C C . LEU B 1 156 ? 0.226 7.98 9.977 1 93.19 156 LEU B C 1
ATOM 3077 O O . LEU B 1 156 ? -0.184 9.039 10.461 1 93.19 156 LEU B O 1
ATOM 3081 N N . ARG B 1 157 ? 1.124 7.266 10.453 1 89.44 157 ARG B N 1
ATOM 3082 C CA . ARG B 1 157 ? 1.813 7.707 11.656 1 89.44 157 ARG B CA 1
ATOM 3083 C C . ARG B 1 157 ? 2.486 9.055 11.438 1 89.44 157 ARG B C 1
ATOM 3085 O O . ARG B 1 157 ? 2.418 9.938 12.305 1 89.44 157 ARG B O 1
ATOM 3092 N N . TYR B 1 158 ? 3.076 9.164 10.312 1 86.31 158 TYR B N 1
ATOM 3093 C CA . TYR B 1 158 ? 3.744 10.422 9.977 1 86.31 158 TYR B CA 1
ATOM 3094 C C . TYR B 1 158 ? 2.746 11.57 9.914 1 86.31 158 TYR B C 1
ATOM 3096 O O . TYR B 1 158 ? 3.02 12.672 10.398 1 86.31 158 TYR B O 1
ATOM 3104 N N . LYS B 1 159 ? 1.669 11.336 9.344 1 86 159 LYS B N 1
ATOM 3105 C CA . LYS B 1 159 ? 0.653 12.375 9.211 1 86 159 LYS B CA 1
ATOM 3106 C C . LYS B 1 159 ? 0.076 12.758 10.57 1 86 159 LYS B C 1
ATOM 3108 O O . LYS B 1 159 ? -0.159 13.938 10.844 1 86 159 LYS B O 1
ATOM 3113 N N . ILE B 1 160 ? -0.104 11.82 11.414 1 85.62 160 ILE B N 1
ATOM 3114 C CA . ILE B 1 160 ? -0.79 12.031 12.68 1 85.62 160 ILE B CA 1
ATOM 3115 C C . ILE B 1 160 ? 0.176 12.641 13.695 1 85.62 160 ILE B C 1
ATOM 3117 O O . ILE B 1 160 ? -0.199 13.531 14.461 1 85.62 160 ILE B O 1
ATOM 3121 N N . THR B 1 161 ? 1.41 12.242 13.727 1 79.88 161 THR B N 1
ATOM 3122 C CA . THR B 1 161 ? 2.316 12.672 14.781 1 79.88 161 THR B CA 1
ATOM 3123 C C . THR B 1 161 ? 3.32 13.695 14.258 1 79.88 161 THR B C 1
ATOM 3125 O O . THR B 1 161 ? 3.992 14.367 15.039 1 79.88 161 THR B O 1
ATOM 3128 N N . ASN B 1 162 ? 3.324 13.938 12.922 1 69.19 162 ASN B N 1
ATOM 3129 C CA . ASN B 1 162 ? 4.32 14.781 12.281 1 69.19 162 ASN B CA 1
ATOM 3130 C C . ASN B 1 162 ? 5.738 14.305 12.562 1 69.19 162 ASN B C 1
ATOM 3132 O O . ASN B 1 162 ? 6.699 15.055 12.391 1 69.19 162 ASN B O 1
ATOM 3136 N N . GLU B 1 163 ? 5.902 13.367 13.445 1 60.78 163 GLU B N 1
ATOM 3137 C CA . GLU B 1 163 ? 7.199 12.727 13.641 1 60.78 163 GLU B CA 1
ATOM 3138 C C . GLU B 1 163 ? 7.328 11.461 12.805 1 60.78 163 GLU B C 1
ATOM 3140 O O . GLU B 1 163 ? 6.48 10.57 12.891 1 60.78 163 GLU B O 1
ATOM 3145 N N . TYR B 1 164 ? 8.156 11.742 11.727 1 49.66 164 TYR B N 1
ATOM 3146 C CA . TYR B 1 164 ? 8.383 10.531 10.945 1 49.66 164 TYR B CA 1
ATOM 3147 C C . TYR B 1 164 ? 9.133 9.484 11.758 1 49.66 164 TYR B C 1
ATOM 3149 O O . TYR B 1 164 ? 10.297 9.68 12.102 1 49.66 164 TYR B O 1
ATOM 3157 N N . SER B 1 165 ? 8.602 8.898 12.797 1 47.78 165 SER B N 1
ATOM 3158 C CA . SER B 1 165 ? 9.305 7.816 13.469 1 47.78 165 SER B CA 1
ATOM 3159 C C . SER B 1 165 ? 9.117 6.492 12.734 1 47.78 165 SER B C 1
ATOM 3161 O O . SER B 1 165 ? 7.988 6.051 12.508 1 47.78 165 SER B O 1
ATOM 3163 N N . ILE B 1 166 ? 9.977 6.191 11.828 1 44.53 166 ILE B N 1
ATOM 3164 C CA . ILE B 1 166 ? 9.977 4.863 11.219 1 44.53 166 ILE B CA 1
ATOM 3165 C C . ILE B 1 166 ? 9.961 3.797 12.312 1 44.53 166 ILE B C 1
ATOM 3167 O O . ILE B 1 166 ? 10.281 2.633 12.055 1 44.53 166 ILE B O 1
ATOM 3171 N N . ASP B 1 167 ? 9.766 4.129 13.508 1 43.84 167 ASP B N 1
ATOM 3172 C CA . ASP B 1 167 ? 9.859 3.053 14.492 1 43.84 167 ASP B CA 1
ATOM 3173 C C . ASP B 1 167 ? 8.82 1.969 14.227 1 43.84 167 ASP B C 1
ATOM 3175 O O . ASP B 1 167 ? 7.746 1.97 14.828 1 43.84 167 ASP B O 1
ATOM 3179 N N . SER B 1 168 ? 8.5 1.745 12.938 1 46.75 168 SER B N 1
ATOM 3180 C CA . SER B 1 168 ? 7.461 0.745 12.719 1 46.75 168 SER B CA 1
ATOM 3181 C C . SER B 1 168 ? 7.844 -0.598 13.336 1 46.75 168 SER B C 1
ATOM 3183 O O . SER B 1 168 ? 8.172 -1.545 12.617 1 46.75 168 SER B O 1
ATOM 3185 N N . GLY B 1 169 ? 8.234 -0.552 14.57 1 53.53 169 GLY B N 1
ATOM 3186 C CA . GLY B 1 169 ? 8.422 -1.822 15.258 1 53.53 169 GLY B CA 1
ATOM 3187 C C . GLY B 1 169 ? 9.852 -2.33 15.195 1 53.53 169 GLY B C 1
ATOM 3188 O O . GLY B 1 169 ? 10.758 -1.592 14.812 1 53.53 169 GLY B O 1
ATOM 3189 N N . PHE B 1 170 ? 10.117 -3.568 15.523 1 58.81 170 PHE B N 1
ATOM 3190 C CA . PHE B 1 170 ? 11.406 -4.223 15.719 1 58.81 170 PHE B CA 1
ATOM 3191 C C . PHE B 1 170 ? 12.07 -4.516 14.383 1 58.81 170 PHE B C 1
ATOM 3193 O O . PHE B 1 170 ? 13.297 -4.598 14.305 1 58.81 170 PHE B O 1
ATOM 3200 N N . VAL B 1 171 ? 11.109 -4.539 13.281 1 69.25 171 VAL B N 1
ATOM 3201 C CA . VAL B 1 171 ? 11.688 -4.914 11.992 1 69.25 171 VAL B CA 1
ATOM 3202 C C . VAL B 1 171 ? 11.43 -3.809 10.969 1 69.25 171 VAL B C 1
ATOM 3204 O O . VAL B 1 171 ? 10.305 -3.654 10.484 1 69.25 171 VAL B O 1
ATOM 3207 N N . GLY B 1 172 ? 12.492 -3.062 10.75 1 76.25 172 GLY B N 1
ATOM 3208 C CA . GLY B 1 172 ? 12.406 -2.018 9.742 1 76.25 172 GLY B CA 1
ATOM 3209 C C . GLY B 1 172 ? 12.844 -2.48 8.367 1 76.25 172 GLY B C 1
ATOM 3210 O O . GLY B 1 172 ? 13.016 -3.68 8.133 1 76.25 172 GLY B O 1
ATOM 3211 N N . PRO B 1 173 ? 12.883 -1.565 7.473 1 80 173 PRO B N 1
ATOM 3212 C CA . PRO B 1 173 ? 13.266 -1.877 6.098 1 80 173 PRO B CA 1
ATOM 3213 C C . PRO B 1 173 ? 14.656 -2.5 6 1 80 173 PRO B C 1
ATOM 3215 O O . PRO B 1 173 ? 14.875 -3.412 5.195 1 80 173 PRO B O 1
ATOM 3218 N N . THR B 1 174 ? 15.57 -1.993 6.836 1 84.69 174 THR B N 1
ATOM 3219 C CA . THR B 1 174 ? 16.922 -2.525 6.801 1 84.69 174 THR B CA 1
ATOM 3220 C C . THR B 1 174 ? 16.953 -3.973 7.285 1 84.69 174 THR B C 1
ATOM 3222 O O . THR B 1 174 ? 17.547 -4.84 6.637 1 84.69 174 THR B O 1
ATOM 3225 N N . GLU B 1 175 ? 16.281 -4.246 8.352 1 86.75 175 GLU B N 1
ATOM 3226 C CA . GLU B 1 175 ? 16.219 -5.602 8.891 1 86.75 175 GLU B CA 1
ATOM 3227 C C . GLU B 1 175 ? 15.555 -6.555 7.898 1 86.75 175 GLU B C 1
ATOM 3229 O O . GLU B 1 175 ? 15.984 -7.699 7.746 1 86.75 175 GLU B O 1
ATOM 3234 N N . LEU B 1 176 ? 14.578 -6.09 7.281 1 87.5 176 LEU B N 1
ATOM 3235 C CA . LEU B 1 176 ? 13.867 -6.914 6.309 1 87.5 176 LEU B CA 1
ATOM 3236 C C . LEU B 1 176 ? 14.789 -7.309 5.16 1 87.5 176 LEU B C 1
ATOM 3238 O O . LEU B 1 176 ? 14.758 -8.453 4.695 1 87.5 176 LEU B O 1
ATOM 3242 N N . ARG B 1 177 ? 15.578 -6.422 4.707 1 91.38 177 ARG B N 1
ATOM 3243 C CA . ARG B 1 177 ? 16.5 -6.711 3.609 1 91.38 177 ARG B CA 1
ATOM 3244 C C . ARG B 1 177 ? 17.531 -7.758 4.016 1 91.38 177 ARG B C 1
ATOM 3246 O O . ARG B 1 177 ? 17.875 -8.633 3.219 1 91.38 177 ARG B O 1
ATOM 3253 N N . PHE B 1 178 ? 17.969 -7.633 5.277 1 90.75 178 PHE B N 1
ATOM 3254 C CA . PHE B 1 178 ? 18.891 -8.641 5.777 1 90.75 178 PHE B CA 1
ATOM 3255 C C . PHE B 1 178 ? 18.234 -10.008 5.859 1 90.75 178 PHE B C 1
ATOM 3257 O O . PHE B 1 178 ? 18.844 -11.023 5.527 1 90.75 178 PHE B O 1
ATOM 3264 N N . ILE B 1 179 ? 17.016 -9.977 6.281 1 92.75 179 ILE B N 1
ATOM 3265 C CA . ILE B 1 179 ? 16.266 -11.227 6.387 1 92.75 179 ILE B CA 1
ATOM 3266 C C . ILE B 1 179 ? 16.094 -11.844 5 1 92.75 179 ILE B C 1
ATOM 3268 O O . ILE B 1 179 ? 16.312 -13.039 4.816 1 92.75 179 ILE B O 1
ATOM 3272 N N . ILE B 1 180 ? 15.75 -11.039 4.016 1 94.44 180 ILE B N 1
ATOM 3273 C CA . ILE B 1 180 ? 15.562 -11.531 2.654 1 94.44 180 ILE B CA 1
ATOM 3274 C C . ILE B 1 180 ? 16.891 -12.078 2.119 1 94.44 180 ILE B C 1
ATOM 3276 O O . ILE B 1 180 ? 16.906 -13.133 1.474 1 94.44 180 ILE B O 1
ATOM 3280 N N . ALA B 1 181 ? 18.016 -11.375 2.408 1 95.19 181 ALA B N 1
ATOM 3281 C CA . ALA B 1 181 ? 19.328 -11.852 1.986 1 95.19 181 ALA B CA 1
ATOM 3282 C C . ALA B 1 181 ? 19.625 -13.227 2.568 1 95.19 181 ALA B C 1
ATOM 3284 O O . ALA B 1 181 ? 20.109 -14.117 1.858 1 95.19 181 ALA B O 1
ATOM 3285 N N . LEU B 1 182 ? 19.328 -13.344 3.801 1 94.94 182 LEU B N 1
ATOM 3286 C CA . LEU B 1 182 ? 19.562 -14.625 4.469 1 94.94 182 LEU B CA 1
ATOM 3287 C C . LEU B 1 182 ? 18.688 -15.719 3.842 1 94.94 182 LEU B C 1
ATOM 3289 O O . LEU B 1 182 ? 19.156 -16.844 3.66 1 94.94 182 LEU B O 1
ATOM 3293 N N . ILE B 1 183 ? 17.5 -15.422 3.527 1 95.19 183 ILE B N 1
ATOM 3294 C CA . ILE B 1 183 ? 16.578 -16.375 2.91 1 95.19 183 ILE B CA 1
ATOM 3295 C C . ILE B 1 183 ? 17.141 -16.828 1.568 1 95.19 183 ILE B C 1
ATOM 3297 O O . ILE B 1 183 ? 17.094 -18.031 1.246 1 95.19 183 ILE B O 1
ATOM 3301 N N . LEU B 1 184 ? 17.672 -15.891 0.781 1 95.25 184 LEU B N 1
ATOM 3302 C CA . LEU B 1 184 ? 18.234 -16.234 -0.521 1 95.25 184 LEU B CA 1
ATOM 3303 C C . LEU B 1 184 ? 19.453 -17.141 -0.37 1 95.25 184 LEU B C 1
ATOM 3305 O O . LEU B 1 184 ? 19.594 -18.109 -1.121 1 95.25 184 LEU B O 1
ATOM 3309 N N . ILE B 1 185 ? 20.328 -16.875 0.618 1 95.62 185 ILE B N 1
ATOM 3310 C CA . ILE B 1 185 ? 21.516 -17.688 0.867 1 95.62 185 ILE B CA 1
ATOM 3311 C C . ILE B 1 185 ? 21.094 -19.109 1.264 1 95.62 185 ILE B C 1
ATOM 3313 O O . ILE B 1 185 ? 21.609 -20.078 0.726 1 95.62 185 ILE B O 1
ATOM 3317 N N . ILE B 1 186 ? 20.156 -19.219 2.137 1 95.56 186 ILE B N 1
ATOM 3318 C CA . ILE B 1 186 ? 19.703 -20.516 2.633 1 95.56 186 ILE B CA 1
ATOM 3319 C C . ILE B 1 186 ? 19.047 -21.297 1.501 1 95.56 186 ILE B C 1
ATOM 3321 O O . ILE B 1 186 ? 19.188 -22.516 1.422 1 95.56 186 ILE B O 1
ATOM 3325 N N . GLU B 1 187 ? 18.375 -20.609 0.659 1 94.19 187 GLU B N 1
ATOM 3326 C CA . GLU B 1 187 ? 17.734 -21.266 -0.467 1 94.19 187 GLU B CA 1
ATOM 3327 C C . GLU B 1 187 ? 18.766 -21.891 -1.401 1 94.19 187 GLU B C 1
ATOM 3329 O O . GLU B 1 187 ? 18.547 -22.984 -1.933 1 94.19 187 GLU B O 1
ATOM 3334 N N . VAL B 1 188 ? 19.859 -21.203 -1.634 1 93.81 188 VAL B N 1
ATOM 3335 C CA . VAL B 1 188 ? 20.922 -21.719 -2.508 1 93.81 188 VAL B CA 1
ATOM 3336 C C . VAL B 1 188 ? 21.562 -22.953 -1.873 1 93.81 188 VAL B C 1
ATOM 3338 O O . VAL B 1 188 ? 21.906 -23.906 -2.57 1 93.81 188 VAL B O 1
ATOM 3341 N N . LEU B 1 189 ? 21.641 -22.969 -0.547 1 93.56 189 LEU B N 1
ATOM 3342 C CA . LEU B 1 189 ? 22.25 -24.078 0.177 1 93.56 189 LEU B CA 1
ATOM 3343 C C . LEU B 1 189 ? 21.281 -25.25 0.321 1 93.56 189 LEU B C 1
ATOM 3345 O O . LEU B 1 189 ? 21.672 -26.406 0.231 1 93.56 189 LEU B O 1
ATOM 3349 N N . PHE B 1 190 ? 20.016 -24.859 0.603 1 93.62 190 PHE B N 1
ATOM 3350 C CA . PHE B 1 190 ? 18.953 -25.859 0.789 1 93.62 190 PHE B CA 1
ATOM 3351 C C . PHE B 1 190 ? 17.75 -25.547 -0.09 1 93.62 190 PHE B C 1
ATOM 3353 O O . PHE B 1 190 ? 16.812 -24.891 0.355 1 93.62 190 PHE B O 1
ATOM 3360 N N . THR B 1 191 ? 17.766 -26.156 -1.216 1 89.38 191 THR B N 1
ATOM 3361 C CA . THR B 1 191 ? 16.719 -25.875 -2.197 1 89.38 191 THR B CA 1
ATOM 3362 C C . THR B 1 191 ? 15.344 -26.25 -1.648 1 89.38 191 THR B C 1
ATOM 3364 O O . THR B 1 191 ? 15.172 -27.328 -1.078 1 89.38 191 THR B O 1
ATOM 3367 N N . GLY B 1 192 ? 14.391 -25.281 -1.672 1 90.31 192 GLY B N 1
ATOM 3368 C CA . GLY B 1 192 ? 13.047 -25.516 -1.185 1 90.31 192 GLY B CA 1
ATOM 3369 C C . GLY B 1 192 ? 12.766 -24.844 0.147 1 90.31 192 GLY B C 1
ATOM 3370 O O . GLY B 1 192 ? 11.609 -24.734 0.565 1 90.31 192 GLY B O 1
ATOM 3371 N N . SER B 1 193 ? 13.844 -24.359 0.75 1 92.5 193 SER B N 1
ATOM 3372 C CA . SER B 1 193 ? 13.719 -23.75 2.066 1 92.5 193 SER B CA 1
ATOM 3373 C C . SER B 1 193 ? 13.008 -22.406 1.98 1 92.5 193 SER B C 1
ATOM 3375 O O . SER B 1 193 ? 12.453 -21.922 2.973 1 92.5 193 SER B O 1
ATOM 3377 N N . ILE B 1 194 ? 12.961 -21.828 0.835 1 92.25 194 ILE B N 1
ATOM 3378 C CA . ILE B 1 194 ? 12.469 -20.469 0.662 1 92.25 194 ILE B CA 1
ATOM 3379 C C . ILE B 1 194 ? 10.969 -20.406 0.97 1 92.25 194 ILE B C 1
ATOM 3381 O O . ILE B 1 194 ? 10.469 -19.406 1.481 1 92.25 194 ILE B O 1
ATOM 3385 N N . THR B 1 195 ? 10.242 -21.484 0.706 1 92 195 THR B N 1
ATOM 3386 C CA . THR B 1 195 ? 8.805 -21.516 0.965 1 92 195 THR B CA 1
ATOM 3387 C C . THR B 1 195 ? 8.523 -21.406 2.459 1 92 195 THR B C 1
ATOM 3389 O O . THR B 1 195 ? 7.684 -20.594 2.877 1 92 195 THR B O 1
ATOM 3392 N N . TYR B 1 196 ? 9.273 -22.062 3.232 1 93.69 196 TYR B N 1
ATOM 3393 C CA . TYR B 1 196 ? 9.078 -22.062 4.676 1 93.69 196 TYR B CA 1
ATOM 3394 C C . TYR B 1 196 ? 9.516 -20.75 5.289 1 93.69 196 TYR B C 1
ATOM 3396 O O . TYR B 1 196 ? 8.836 -20.188 6.156 1 93.69 196 TYR B O 1
ATOM 3404 N N . LEU B 1 197 ? 10.578 -20.281 4.777 1 93.69 197 LEU B N 1
ATOM 3405 C CA . LEU B 1 197 ? 11.117 -19.047 5.32 1 93.69 197 LEU B CA 1
ATOM 3406 C C . LEU B 1 197 ? 10.258 -17.844 4.914 1 93.69 197 LEU B C 1
ATOM 3408 O O . LEU B 1 197 ? 10.039 -16.938 5.715 1 93.69 197 LEU B O 1
ATOM 3412 N N . ALA B 1 198 ? 9.805 -17.859 3.711 1 93.31 198 ALA B N 1
ATOM 3413 C CA . ALA B 1 198 ? 8.867 -16.828 3.26 1 93.31 198 ALA B CA 1
ATOM 3414 C C . ALA B 1 198 ? 7.578 -16.875 4.07 1 93.31 198 ALA B C 1
ATOM 3416 O O . ALA B 1 198 ? 7.012 -15.828 4.406 1 93.31 198 ALA B O 1
ATOM 3417 N N . GLY B 1 199 ? 7.109 -18.109 4.395 1 94.75 199 GLY B N 1
ATOM 3418 C CA . GLY B 1 199 ? 5.953 -18.25 5.266 1 94.75 199 GLY B CA 1
ATOM 3419 C C . GLY B 1 199 ? 6.16 -17.641 6.641 1 94.75 199 GLY B C 1
ATOM 3420 O O . GLY B 1 199 ? 5.281 -16.953 7.156 1 94.75 199 GLY B O 1
ATOM 3421 N N . LEU B 1 200 ? 7.309 -17.828 7.152 1 94.06 200 LEU B N 1
ATOM 3422 C CA . LEU B 1 200 ? 7.641 -17.312 8.477 1 94.06 200 LEU B CA 1
ATOM 3423 C C . LEU B 1 200 ? 7.66 -15.789 8.469 1 94.06 200 LEU B C 1
ATOM 3425 O O . LEU B 1 200 ? 7.148 -15.156 9.398 1 94.06 200 LEU B O 1
ATOM 3429 N N . ILE B 1 201 ? 8.203 -15.234 7.465 1 92.31 201 ILE B N 1
ATOM 3430 C CA . ILE B 1 201 ? 8.289 -13.773 7.391 1 92.31 201 ILE B CA 1
ATOM 3431 C C . ILE B 1 201 ? 6.895 -13.18 7.227 1 92.31 201 ILE B C 1
ATOM 3433 O O . ILE B 1 201 ? 6.598 -12.117 7.773 1 92.31 201 ILE B O 1
ATOM 3437 N N . THR B 1 202 ? 6.098 -13.836 6.477 1 94.56 202 THR B N 1
ATOM 3438 C CA . THR B 1 202 ? 4.742 -13.344 6.273 1 94.56 202 THR B CA 1
ATOM 3439 C C . THR B 1 202 ? 3.953 -13.375 7.578 1 94.56 202 THR B C 1
ATOM 3441 O O . THR B 1 202 ? 3.211 -12.438 7.887 1 94.56 202 THR B O 1
ATOM 3444 N N . ILE B 1 203 ? 4.141 -14.367 8.398 1 95.31 203 ILE B N 1
ATOM 3445 C CA . ILE B 1 203 ? 3.486 -14.461 9.703 1 95.31 203 ILE B CA 1
ATOM 3446 C C . ILE B 1 203 ? 3.992 -13.352 10.617 1 95.31 203 ILE B C 1
ATOM 3448 O O . ILE B 1 203 ? 3.203 -12.688 11.297 1 95.31 203 ILE B O 1
ATOM 3452 N N . ALA B 1 204 ? 5.266 -13.148 10.594 1 92.5 204 ALA B N 1
ATOM 3453 C CA . ALA B 1 204 ? 5.871 -12.102 11.414 1 92.5 204 ALA B CA 1
ATOM 3454 C C . ALA B 1 204 ? 5.332 -10.727 11.031 1 92.5 204 ALA B C 1
ATOM 3456 O O . ALA B 1 204 ? 4.977 -9.922 11.898 1 92.5 204 ALA B O 1
ATOM 3457 N N . LEU B 1 205 ? 5.258 -10.5 9.719 1 93.75 205 LEU B N 1
ATOM 3458 C CA . LEU B 1 205 ? 4.762 -9.219 9.242 1 93.75 205 LEU B CA 1
ATOM 3459 C C . LEU B 1 205 ? 3.303 -9.016 9.641 1 93.75 205 LEU B C 1
ATOM 3461 O O . LEU B 1 205 ? 2.898 -7.898 9.984 1 93.75 205 LEU B O 1
ATOM 3465 N N . PHE B 1 206 ? 2.547 -10.07 9.633 1 96.19 206 PHE B N 1
ATOM 3466 C CA . PHE B 1 206 ? 1.144 -9.984 10.016 1 96.19 206 PHE B CA 1
ATOM 3467 C C . PHE B 1 206 ? 1.008 -9.57 11.477 1 96.19 206 PHE B C 1
ATOM 3469 O O . PHE B 1 206 ? 0.239 -8.664 11.805 1 96.19 206 PHE B O 1
ATOM 3476 N N . ILE B 1 207 ? 1.751 -10.188 12.289 1 94.81 207 ILE B N 1
ATOM 3477 C CA . ILE B 1 207 ? 1.706 -9.914 13.727 1 94.81 207 ILE B CA 1
ATOM 3478 C C . ILE B 1 207 ? 2.174 -8.484 13.984 1 94.81 207 ILE B C 1
ATOM 3480 O O . ILE B 1 207 ? 1.51 -7.73 14.703 1 94.81 207 ILE B O 1
ATOM 3484 N N . ILE B 1 208 ? 3.227 -8.086 13.367 1 91.75 208 ILE B N 1
ATOM 3485 C CA . ILE B 1 208 ? 3.805 -6.758 13.57 1 91.75 208 ILE B CA 1
ATOM 3486 C C . ILE B 1 208 ? 2.826 -5.688 13.086 1 91.75 208 ILE B C 1
ATOM 3488 O O . ILE B 1 208 ? 2.588 -4.699 13.781 1 91.75 208 ILE B O 1
ATOM 3492 N N . ASN B 1 209 ? 2.25 -5.91 11.914 1 94.56 209 ASN B N 1
ATOM 3493 C CA . ASN B 1 209 ? 1.331 -4.926 11.359 1 94.56 209 ASN B CA 1
ATOM 3494 C C . ASN B 1 209 ? 0.061 -4.805 12.195 1 94.56 209 ASN B C 1
ATOM 3496 O O . ASN B 1 209 ? -0.516 -3.719 12.305 1 94.56 209 ASN B O 1
ATOM 3500 N N . THR B 1 210 ? -0.381 -5.91 12.805 1 95.5 210 THR B N 1
ATOM 3501 C CA . THR B 1 210 ? -1.554 -5.867 13.664 1 95.5 210 THR B CA 1
ATOM 3502 C C . THR B 1 210 ? -1.27 -5.051 14.922 1 95.5 210 THR B C 1
ATOM 3504 O O . THR B 1 210 ? -2.053 -4.172 15.289 1 95.5 210 THR B O 1
ATOM 3507 N N . ILE B 1 211 ? -0.14 -5.277 15.484 1 93.75 211 ILE B N 1
ATOM 3508 C CA . ILE B 1 211 ? 0.26 -4.559 16.688 1 93.75 211 ILE B CA 1
ATOM 3509 C C . ILE B 1 211 ? 0.451 -3.08 16.359 1 93.75 211 ILE B C 1
ATOM 3511 O O . ILE B 1 211 ? -0.046 -2.213 17.094 1 93.75 211 ILE B O 1
ATOM 3515 N N . ASP B 1 212 ? 1.082 -2.826 15.258 1 92.44 212 ASP B N 1
ATOM 3516 C CA . ASP B 1 212 ? 1.362 -1.445 14.875 1 92.44 212 ASP B CA 1
ATOM 3517 C C . ASP B 1 212 ? 0.075 -0.698 14.531 1 92.44 212 ASP B C 1
ATOM 3519 O O . ASP B 1 212 ? -0.032 0.507 14.773 1 92.44 212 ASP B O 1
ATOM 3523 N N . SER B 1 213 ? -0.866 -1.386 13.969 1 95.12 213 SER B N 1
ATOM 3524 C CA . SER B 1 213 ? -2.154 -0.766 13.68 1 95.12 213 SER B CA 1
ATOM 3525 C C . SER B 1 213 ? -2.867 -0.352 14.961 1 95.12 213 SER B C 1
ATOM 3527 O O . SER B 1 213 ? -3.418 0.748 15.047 1 95.12 213 SER B O 1
ATOM 3529 N N . MET B 1 214 ? -2.785 -1.203 15.977 1 95.12 214 MET B N 1
ATOM 3530 C CA . MET B 1 214 ? -3.418 -0.892 17.25 1 95.12 214 MET B CA 1
ATOM 3531 C C . MET B 1 214 ? -2.734 0.293 17.922 1 95.12 214 MET B C 1
ATOM 3533 O O . MET B 1 214 ? -3.4 1.179 18.469 1 95.12 214 MET B O 1
ATOM 3537 N N . LYS B 1 215 ? -1.445 0.286 17.844 1 92.19 215 LYS B N 1
ATOM 3538 C CA . LYS B 1 215 ? -0.694 1.401 18.406 1 92.19 215 LYS B CA 1
ATOM 3539 C C . LYS B 1 215 ? -1.017 2.707 17.688 1 92.19 215 LYS B C 1
ATOM 3541 O O . LYS B 1 215 ? -1.142 3.758 18.312 1 92.19 215 LYS B O 1
ATOM 3546 N N . LEU B 1 216 ? -1.138 2.623 16.391 1 92.81 216 LEU B N 1
ATOM 3547 C CA . LEU B 1 216 ? -1.444 3.799 15.594 1 92.81 216 LEU B CA 1
ATOM 3548 C C . LEU B 1 216 ? -2.818 4.359 15.945 1 92.81 216 LEU B C 1
ATOM 3550 O O . LEU B 1 216 ? -2.984 5.574 16.078 1 92.81 216 LEU B O 1
ATOM 3554 N N . LEU B 1 217 ? -3.795 3.467 16.109 1 94 217 LEU B N 1
ATOM 3555 C CA . LEU B 1 217 ? -5.145 3.898 16.453 1 94 217 LEU B CA 1
ATOM 3556 C C . LEU B 1 217 ? -5.176 4.562 17.828 1 94 217 LEU B C 1
ATOM 3558 O O . LEU B 1 217 ? -5.887 5.547 18.031 1 94 217 LEU B O 1
ATOM 3562 N N . LYS B 1 218 ? -4.375 4.074 18.719 1 92.75 218 LYS B N 1
ATOM 3563 C CA . LYS B 1 218 ? -4.27 4.688 20.047 1 92.75 218 LYS B CA 1
ATOM 3564 C C . LYS B 1 218 ? -3.656 6.082 19.953 1 92.75 218 LYS B C 1
ATOM 3566 O O . LYS B 1 218 ? -4.09 7.004 20.641 1 92.75 218 LYS B O 1
ATOM 3571 N N . LEU B 1 219 ? -2.736 6.203 19.109 1 89.38 219 LEU B N 1
ATOM 3572 C CA . LEU B 1 219 ? -2.111 7.504 18.891 1 89.38 219 LEU B CA 1
ATOM 3573 C C . LEU B 1 219 ? -3.107 8.492 18.297 1 89.38 219 LEU B C 1
ATOM 3575 O O . LEU B 1 219 ? -3.115 9.672 18.672 1 89.38 219 LEU B O 1
ATOM 3579 N N . GLY B 1 220 ? -3.828 8.055 17.328 1 89.81 220 GLY B N 1
ATOM 3580 C CA . GLY B 1 220 ? -4.867 8.898 16.766 1 89.81 220 GLY B CA 1
ATOM 3581 C C . GLY B 1 220 ? -5.883 9.359 17.781 1 89.81 220 GLY B C 1
ATOM 3582 O O . GLY B 1 220 ? -6.289 10.523 17.781 1 89.81 220 GLY B O 1
ATOM 3583 N N . ASP B 1 221 ? -6.215 8.445 18.656 1 90.38 221 ASP B N 1
ATOM 3584 C CA . ASP B 1 221 ? -7.168 8.758 19.719 1 90.38 221 ASP B CA 1
ATOM 3585 C C . ASP B 1 221 ? -6.598 9.812 20.672 1 90.38 221 ASP B C 1
ATOM 3587 O O . ASP B 1 221 ? -7.312 10.727 21.094 1 90.38 221 ASP B O 1
ATOM 3591 N N . LEU B 1 222 ? -5.371 9.727 20.984 1 88.94 222 LEU B N 1
ATOM 3592 C CA . LEU B 1 222 ? -4.703 10.672 21.859 1 88.94 222 LEU B CA 1
ATOM 3593 C C . LEU B 1 222 ? -4.648 12.062 21.234 1 88.94 222 LEU B C 1
ATOM 3595 O O . LEU B 1 222 ? -4.867 13.07 21.906 1 88.94 222 LEU B O 1
ATOM 3599 N N . LYS B 1 223 ? -4.387 12.07 19.969 1 86.69 223 LYS B N 1
ATOM 3600 C CA . LYS B 1 223 ? -4.34 13.344 19.25 1 86.69 223 LYS B CA 1
ATOM 3601 C C . LYS B 1 223 ? -5.719 13.992 19.188 1 86.69 223 LYS B C 1
ATOM 3603 O O . LYS B 1 223 ? -5.844 15.211 19.312 1 86.69 223 LYS B O 1
ATOM 3608 N N . ASP B 1 224 ? -6.684 13.219 18.984 1 88 224 ASP B N 1
ATOM 3609 C CA . ASP B 1 224 ? -8.055 13.727 18.938 1 88 224 ASP B CA 1
ATOM 3610 C C . ASP B 1 224 ? -8.477 14.32 20.266 1 88 224 ASP B C 1
ATOM 3612 O O . ASP B 1 224 ? -9.211 15.312 20.312 1 88 224 ASP B O 1
ATOM 3616 N N . LYS B 1 225 ? -8.031 13.828 21.344 1 86.38 225 LYS B N 1
ATOM 3617 C CA . LYS B 1 225 ? -8.352 14.32 22.672 1 86.38 225 LYS B CA 1
ATOM 3618 C C . LYS B 1 225 ? -7.609 15.625 22.969 1 86.38 225 LYS B C 1
ATOM 3620 O O . LYS B 1 225 ? -8.102 16.469 23.719 1 86.38 225 LYS B O 1
ATOM 3625 N N . LYS B 1 226 ? -6.52 15.742 22.375 1 79.44 226 LYS B N 1
ATOM 3626 C CA . LYS B 1 226 ? -5.73 16.953 22.594 1 79.44 226 LYS B CA 1
ATOM 3627 C C . LYS B 1 226 ? -6.277 18.125 21.797 1 79.44 226 LYS B C 1
ATOM 3629 O O . LYS B 1 226 ? -6.098 19.281 22.172 1 79.44 226 LYS B O 1
ATOM 3634 N N . THR B 1 227 ? -6.77 17.859 20.656 1 69.69 227 THR B N 1
ATOM 3635 C CA . THR B 1 227 ? -7.293 18.906 19.797 1 69.69 227 THR B CA 1
ATOM 3636 C C . THR B 1 227 ? -8.688 19.344 20.266 1 69.69 227 THR B C 1
ATOM 3638 O O . THR B 1 227 ? -9.125 20.453 19.969 1 69.69 227 THR B O 1
ATOM 3641 N N . ASP B 1 228 ? -9.453 18.578 20.984 1 58.12 228 ASP B N 1
ATOM 3642 C CA . ASP B 1 228 ? -10.727 19 21.562 1 58.12 228 ASP B CA 1
ATOM 3643 C C . ASP B 1 228 ? -10.508 19.875 22.781 1 58.12 228 ASP B C 1
ATOM 3645 O O . ASP B 1 228 ? -9.617 19.625 23.594 1 58.12 228 ASP B O 1
#

Organism: Flavobacterium johnsoniae (strain ATCC 17061 / DSM 2064 / JCM 8514 / BCRC 14874 / CCUG 350202 / NBRC 14942 / NCIMB 11054 / UW101) (NCBI:txid376686)

Secondary structure (DSSP, 8-state):
-HHHHHHHHHHHHHHHHHTT-B---TTHHHHHHHHHHHGGGS-TT--HHHHHHHHHHHHHHHHHHHHHHHHS-GGGGGHHHHHHHHHHHHHHHHHHHHHHTT---HHHHHHHHHHHHHHHHHHHHHHHHHH--TTTTHHHHHHHHHHHHHHHHHHHHHHHHS--B---SS--HHHHHHHHHHHHHHHHHSTTHHHHHHHHHHHHHHHHHHHHHHHHHHHHHHHHHHH-/-HHHHHHHHHHHHHHHHHTT-B---TTHHHHHHHHHHHGGGS-TT--HHHHHHHHHHHHHHHHHHHHHHHHS-GGGGGHHHHHHHHHHHHHHHHHHHHHHTT---HHHHHHHHHHHHHHHHHHHHHHHHHH--TTTTHHHHHHHHHHHHHHHHHHHHHHHHS--B---SS--HHHHHHHHHHHHHHHHHSTTHHHHHHHHHHHHHHHHHHHHHHHHHHHHHHHHHHH-

Sequence (456 aa):
MGKEIQVEDYNAIAQRTFSDRKRTNILKRAEQLTIVFLLPKVPKFISPNLLTLMGTLGSGFVFLAFVLGTYLVDWYLLLGIIGLAVNWLGDSLDGRLAYYRNTPRRWYGFALDIIADWIGIVLIGFGYYIYAKNGTQVLAFAFVALYGWSIIISQLRYKITNEYSIDSGFVGPTELRFIIALILIIEVLFTGSITYLAGLITIALFIINTIDSMKLLKLGDLKDKKTDMGKEIQVEDYNAIAQRTFSDRKRTNILKRAEQLTIVFLLPKVPKFISPNLLTLMGTLGSGFVFLAFVLGTYLVDWYLLLGIIGLAVNWLGDSLDGRLAYYRNTPRRWYGFALDIIADWIGIVLIGFGYYIYAKNGTQVLAFAFVALYGWSIIISQLRYKITNEYSIDSGFVGPTELRFIIALILIIEVLFTGSITYLAGLITIALFIINTIDSMKLLKLGDLKDKKTD

Solvent-accessible surface area (backbone atoms only — not comparable to full-atom values): 22957 Å² total; per-residue (Å²): 111,67,62,58,50,49,49,49,50,47,50,52,51,44,51,67,49,46,72,73,53,59,72,67,32,82,59,38,64,64,51,50,53,50,44,63,64,44,55,82,68,54,57,86,86,62,44,41,67,53,27,41,51,47,11,35,49,11,22,47,36,27,18,48,11,26,51,40,24,57,75,67,46,52,68,39,27,57,50,21,43,56,11,49,52,40,20,49,52,14,61,64,38,21,66,36,44,22,49,71,68,69,58,65,44,61,48,26,48,50,51,50,48,52,52,41,50,51,53,24,47,48,35,39,26,50,15,46,33,68,45,40,59,94,76,49,36,56,53,24,42,48,40,41,54,42,51,48,50,45,52,51,52,45,52,48,44,24,66,74,66,69,47,52,49,70,44,65,48,78,62,35,74,69,53,48,52,52,50,52,41,50,44,42,53,45,22,57,76,38,77,74,46,43,61,59,52,52,50,51,51,41,52,52,42,49,54,50,44,54,52,50,50,54,52,48,43,50,49,21,47,53,51,38,58,65,74,99,111,68,61,57,50,49,48,49,50,48,50,50,51,46,53,69,50,44,72,76,52,61,73,67,34,81,59,40,63,63,50,50,53,49,44,64,64,44,56,82,67,54,57,86,87,61,43,39,68,54,28,41,50,46,12,36,49,10,22,47,35,27,18,48,11,26,51,41,24,58,76,67,46,52,69,39,27,57,50,20,43,57,11,49,50,40,20,49,52,14,60,66,37,21,67,38,44,20,49,72,68,70,57,65,44,60,48,27,49,49,50,50,48,54,52,40,49,50,54,22,46,46,36,39,26,51,15,45,33,68,46,40,60,95,73,47,37,57,51,26,42,47,40,40,52,43,50,48,50,44,53,50,51,48,52,48,42,24,68,75,65,69,45,54,47,69,45,62,48,77,62,35,75,68,54,49,49,52,51,52,42,51,43,42,54,45,24,57,76,37,78,74,45,44,62,57,52,52,50,51,51,41,50,51,42,49,54,51,46,52,51,49,50,52,53,46,43,51,49,21,47,53,51,39,58,66,73,98

pLDDT: mean 85.58, std 14.22, range [43.84, 98.06]

Radius of gyration: 23.5 Å; Cα contacts (8 Å, |Δi|>4): 591; chains: 2; bounding box: 86×54×42 Å

Nearest PDB structures (foldseek):
  6h53-assembly1_A  TM=6.456E-01  e=1.634E-02  Mycobacterium tuberculosis H37Rv

Foldseek 3Di:
DVVVVVVVQLVVLLCQQCVQEDEPEPCVVVLSVVQSVCLVVDDPVQALLNLLVQLLVLLVQCLVLLVCCQPPNLVSNLSNLVSLVSNSRSLSHSSRNCRVVVNDPDPVSVVSSLVSVLSSLLSNLVSVLSNDDDPLNVLSVLSSVLVVLLSVLQVLLCVLVVRSHQNLDHDGPVNVSVLVSVLSVVCNVPPPCNSVSSVVVSVVSVVSSVVSVVVSVVSNVVSVVVVD/DVVVVVVVQLVVLLCQQCVQEDEPEPCVVVLSVVLSVCLVVDDPVQALLNLLVQLLVLLVQCLVLLVCCQPPNLVSNLSNLVSLVSNSRSLSHSSSNCRVVVNDPDPVSVVSSLVSVLSSLLSNLVSVLSNDDDPLNVLSVLSSVLVVLLSVLQVLLCVLVVRSHQPLDHDGPVNVSVLVSVLSVVCNVPPPCNSVSSVVVSVVSVVSSVVSVVVSVVSNVVSVVVVD